Protein AF-0000000082578071 (afdb_homodimer)

pLDDT: mean 91.4, std 7.48, range [54.03, 98.19]

Radius of gyration: 35.79 Å; Cα contacts (8 Å, |Δi|>4): 997; chains: 2; bounding box: 59×110×73 Å

Secondary structure (DSSP, 8-state):
---HHHHTGGGGHHHHHHHHHHHHHHHHHHHHHHTT----GGGHHHHHHHHHH-SEEHHHHHHHHT--HHHHHHHHHHHHHTTSEEEEE-SS-TT-EEEEE-HHHHHHHHHHHHHHHHHHHHHHHHHTTTSSS-HHHHHHHHHHHHHHS-HHHHHHHSPPS-EEEE--GGGHHHHHHHHHHHHHHHS---HHHHHHHH-HHHHTGGGT-EEEEEEETTTEEEEEEEEEEEETTEEEEEEEEE-GGGTTTTHHHHHHHHHHHHHHHHT-SEEEEEE-TT-HHHHHHHHHTTEEE-HHHHHHHGGGSTT--EEEEE--/---HHHHTGGGGHHHHHHHHHHHHHHHHHHHHHHTT----GGGHHHHHHHHHH-SEEHHHHHHHHT--HHHHHHHHHHHHHTTSEEEEE-SS-TT-EEEEE-HHHHHHHHHHHHHHHHHHHHHHHHHTTTSSS-HHHHHHHHHHHHHHS-HHHHHHHSPPS-EEEE--GGGHHHHHHHHHHHHHHHS---HHHHHHHH-HHHHTGGGT-EEEEEEETTTEEEEEEEEEEEETTEEEEEEEEE-GGGTTTTHHHHHHHHHHHHHHHHT-SEEEEEE-TT-HHHHHHHHHTTEEE-HHHHHHHGGGSTT--EEEEE--

Solvent-accessible surface area (backbone atoms only — not comparable to full-atom values): 33392 Å² total; per-residue (Å²): 130,66,38,45,43,71,74,52,36,58,65,32,41,30,61,45,34,34,48,52,13,51,52,44,36,50,21,46,34,50,45,33,51,74,73,67,46,93,66,52,56,88,49,45,61,59,53,50,36,35,69,72,70,37,68,32,38,64,69,51,46,25,53,23,68,62,50,54,64,70,58,50,52,51,50,48,54,53,36,38,72,70,48,31,32,44,75,43,67,37,84,90,44,72,81,44,50,35,37,34,66,25,42,58,24,40,24,47,50,43,35,42,45,67,56,43,46,63,31,44,31,49,34,42,47,58,61,50,61,83,45,72,57,61,65,68,57,48,54,50,51,41,53,51,48,39,72,77,47,43,59,36,58,43,28,68,70,38,77,59,61,56,45,79,40,72,75,47,81,88,44,43,61,57,53,27,52,50,43,50,53,56,41,52,74,78,44,75,79,46,70,70,50,52,49,44,44,75,36,44,56,69,69,22,45,73,60,70,24,46,44,42,31,28,26,30,79,89,70,39,75,36,30,34,36,32,35,35,54,76,48,93,47,32,33,36,48,41,69,70,34,62,40,76,88,42,63,89,67,56,50,60,54,30,45,50,22,51,49,50,52,51,43,56,74,72,57,58,77,38,44,30,36,72,38,38,74,87,43,50,72,58,51,52,53,42,44,70,54,32,34,37,80,30,70,67,50,34,71,76,52,35,80,79,41,90,73,41,75,38,28,32,34,54,53,128,130,65,39,45,42,68,74,52,37,58,64,31,42,31,60,45,34,34,46,52,13,51,52,44,37,52,22,48,36,50,45,33,50,74,72,66,46,94,64,52,57,88,49,46,59,58,54,49,37,32,70,72,70,36,69,33,36,65,69,51,45,24,54,23,67,64,52,54,64,69,57,49,51,52,50,48,53,53,36,39,73,72,48,32,34,44,74,42,67,38,83,89,44,72,81,44,51,34,37,34,66,25,45,58,25,44,25,48,48,43,34,43,45,66,54,43,47,62,30,44,30,48,33,43,49,59,62,50,61,83,45,72,55,60,66,69,56,46,54,51,50,40,53,51,50,40,72,75,44,44,57,37,59,43,29,68,70,39,78,59,61,55,45,80,40,73,73,46,80,90,44,44,62,57,53,28,52,49,42,50,52,56,40,51,73,77,45,74,80,45,70,70,51,52,50,44,44,74,35,42,57,69,66,22,45,74,59,70,24,47,44,43,32,26,27,31,80,88,71,37,76,37,30,35,36,32,36,35,54,76,49,93,46,31,32,35,47,41,70,70,34,62,39,76,87,42,63,88,65,56,50,60,54,29,43,50,25,51,50,51,51,52,43,57,72,72,58,57,75,39,44,30,37,71,38,40,75,88,43,49,72,59,51,52,52,40,44,69,52,28,33,38,81,28,71,65,50,34,72,77,52,35,80,78,41,91,75,42,75,40,27,33,33,54,57,128

Structure (mmCIF, N/CA/C/O backbone):
data_AF-0000000082578071-model_v1
#
loop_
_entity.id
_entity.type
_entity.pdbx_description
1 polymer 'DNA-binding MarR family transcriptional regulator/N-acetylglutamate synthase-like GNAT family acetyltransferase'
#
loop_
_atom_site.group_PDB
_atom_site.id
_atom_site.type_symbol
_atom_site.label_atom_id
_atom_site.label_alt_id
_atom_site.label_comp_id
_atom_site.label_asym_id
_atom_site.label_entity_id
_atom_site.label_seq_id
_atom_site.pdbx_PDB_ins_code
_atom_site.Cartn_x
_atom_site.Cartn_y
_atom_site.Cartn_z
_atom_site.occupancy
_atom_site.B_iso_or_equiv
_atom_site.auth_seq_id
_atom_site.auth_comp_id
_atom_site.auth_asym_id
_atom_site.auth_atom_id
_atom_site.pdbx_PDB_model_num
ATOM 1 N N . MET A 1 1 ? 16.938 -1.656 -16.328 1 66.19 1 MET A N 1
ATOM 2 C CA . MET A 1 1 ? 17.094 -2.426 -15.094 1 66.19 1 MET A CA 1
ATOM 3 C C . MET A 1 1 ? 15.852 -3.254 -14.797 1 66.19 1 MET A C 1
ATOM 5 O O . MET A 1 1 ? 14.75 -2.902 -15.227 1 66.19 1 MET A O 1
ATOM 9 N N . ALA A 1 2 ? 15.984 -4.512 -14.344 1 89.25 2 ALA A N 1
ATOM 10 C CA . ALA A 1 2 ? 14.93 -5.496 -14.094 1 89.25 2 ALA A CA 1
ATOM 11 C C . ALA A 1 2 ? 13.914 -4.973 -13.086 1 89.25 2 ALA A C 1
ATOM 13 O O . ALA A 1 2 ? 14.289 -4.445 -12.039 1 89.25 2 ALA A O 1
ATOM 14 N N . ASP A 1 3 ? 12.648 -4.805 -13.609 1 95.88 3 ASP A N 1
ATOM 15 C CA . ASP A 1 3 ? 11.508 -4.473 -12.758 1 95.88 3 ASP A CA 1
ATOM 16 C C . ASP A 1 3 ? 10.344 -5.434 -13 1 95.88 3 ASP A C 1
ATOM 18 O O . ASP A 1 3 ? 9.578 -5.254 -13.945 1 95.88 3 ASP A O 1
ATOM 22 N N . VAL A 1 4 ? 10.234 -6.328 -12.125 1 96.69 4 VAL A N 1
ATOM 23 C CA . VAL A 1 4 ? 9.312 -7.438 -12.359 1 96.69 4 VAL A CA 1
ATOM 24 C C . VAL A 1 4 ? 7.871 -6.934 -12.281 1 96.69 4 VAL A C 1
ATOM 26 O O . VAL A 1 4 ? 6.988 -7.438 -12.977 1 96.69 4 VAL A O 1
ATOM 29 N N . LEU A 1 5 ? 7.617 -5.965 -11.445 1 96.31 5 LEU A N 1
ATOM 30 C CA . LEU A 1 5 ? 6.266 -5.434 -11.32 1 96.31 5 LEU A CA 1
ATOM 31 C C . LEU A 1 5 ? 5.852 -4.68 -12.578 1 96.31 5 LEU A C 1
ATOM 33 O O . LEU A 1 5 ? 4.691 -4.734 -12.984 1 96.31 5 LEU A O 1
ATOM 37 N N . GLU A 1 6 ? 6.797 -3.918 -13.117 1 94.38 6 GLU A N 1
ATOM 38 C CA . GLU A 1 6 ? 6.539 -3.236 -14.383 1 94.38 6 GLU A CA 1
ATOM 39 C C . GLU A 1 6 ? 6.418 -4.234 -15.531 1 94.38 6 GLU A C 1
ATOM 41 O O . GLU A 1 6 ? 5.516 -4.117 -16.375 1 94.38 6 GLU A O 1
ATOM 46 N N . ASP A 1 7 ? 7.25 -5.203 -15.562 1 94.31 7 ASP A N 1
ATOM 47 C CA . ASP A 1 7 ? 7.316 -6.168 -16.656 1 94.31 7 ASP A CA 1
ATOM 48 C C . ASP A 1 7 ? 6.035 -6.996 -16.734 1 94.31 7 ASP A C 1
ATOM 50 O O . ASP A 1 7 ? 5.578 -7.34 -17.828 1 94.31 7 ASP A O 1
ATOM 54 N N . LEU A 1 8 ? 5.465 -7.324 -15.562 1 93.12 8 LEU A N 1
ATOM 55 C CA . LEU A 1 8 ? 4.328 -8.242 -15.555 1 93.12 8 LEU A CA 1
ATOM 56 C C . LEU A 1 8 ? 3.02 -7.484 -15.359 1 93.12 8 LEU A C 1
ATOM 58 O O . LEU A 1 8 ? 1.946 -8.086 -15.312 1 93.12 8 LEU A O 1
ATOM 62 N N . GLY A 1 9 ? 3.059 -6.18 -15.281 1 92.06 9 GLY A N 1
ATOM 63 C CA . GLY A 1 9 ? 1.963 -5.238 -15.445 1 92.06 9 GLY A CA 1
ATOM 64 C C . GLY A 1 9 ? 0.764 -5.562 -14.57 1 92.06 9 GLY A C 1
ATOM 65 O O . GLY A 1 9 ? 0.871 -5.586 -13.344 1 92.06 9 GLY A O 1
ATOM 66 N N . ASP A 1 10 ? -0.359 -6.023 -15.227 1 93.44 10 ASP A N 1
ATOM 67 C CA . ASP A 1 10 ? -1.657 -6.23 -14.594 1 93.44 10 ASP A CA 1
ATOM 68 C C . ASP A 1 10 ? -1.573 -7.301 -13.508 1 93.44 10 ASP A C 1
ATOM 70 O O . ASP A 1 10 ? -2.26 -7.211 -12.484 1 93.44 10 ASP A O 1
ATOM 74 N N . LEU A 1 11 ? -0.724 -8.219 -13.695 1 93.44 11 LEU A N 1
ATOM 75 C CA . LEU A 1 11 ? -0.602 -9.352 -12.781 1 93.44 11 LEU A CA 1
ATOM 76 C C . LEU A 1 11 ? -0.219 -8.883 -11.383 1 93.44 11 LEU A C 1
ATOM 78 O O . LEU A 1 11 ? -0.649 -9.469 -10.383 1 93.44 11 LEU A O 1
ATOM 82 N N . PHE A 1 12 ? 0.628 -7.879 -11.383 1 96 12 PHE A N 1
ATOM 83 C CA . PHE A 1 12 ? 1.13 -7.43 -10.086 1 96 12 PHE A CA 1
ATOM 84 C C . PHE A 1 12 ? 0.67 -6.004 -9.797 1 96 12 PHE A C 1
ATOM 86 O O . PHE A 1 12 ? 1.399 -5.227 -9.18 1 96 12 PHE A O 1
ATOM 93 N N . LEU A 1 13 ? -0.527 -5.656 -10.242 1 97 13 LEU A N 1
ATOM 94 C CA . LEU A 1 13 ? -1.065 -4.316 -10.039 1 97 13 LEU A CA 1
ATOM 95 C C . LEU A 1 13 ? -1.102 -3.963 -8.555 1 97 13 LEU A C 1
ATOM 97 O O . LEU A 1 13 ? -0.677 -2.873 -8.164 1 97 13 LEU A O 1
ATOM 101 N N . GLY A 1 14 ? -1.646 -4.891 -7.695 1 97.38 14 GLY A N 1
ATOM 102 C CA . GLY A 1 14 ? -1.699 -4.637 -6.262 1 97.38 14 GLY A CA 1
ATOM 103 C C . GLY A 1 14 ? -0.341 -4.328 -5.66 1 97.38 14 GLY A C 1
ATOM 104 O O . GLY A 1 14 ? -0.191 -3.344 -4.93 1 97.38 14 GLY A O 1
ATOM 105 N N . SER A 1 15 ? 0.695 -5.113 -5.973 1 97.06 15 SER A N 1
ATOM 106 C CA . SER A 1 15 ? 2.045 -4.914 -5.457 1 97.06 15 SER A CA 1
ATOM 107 C C . SER A 1 15 ? 2.65 -3.613 -5.969 1 97.06 15 SER A C 1
ATOM 109 O O . SER A 1 15 ? 3.354 -2.916 -5.234 1 97.06 15 SER A O 1
ATOM 111 N N . ARG A 1 16 ? 2.422 -3.32 -7.227 1 97.56 16 ARG A N 1
ATOM 112 C CA . ARG A 1 16 ? 2.963 -2.098 -7.809 1 97.56 16 ARG A CA 1
ATOM 113 C C . ARG A 1 16 ? 2.316 -0.863 -7.188 1 97.56 16 ARG A C 1
ATOM 115 O O . ARG A 1 16 ? 2.994 0.133 -6.926 1 97.56 16 ARG A O 1
ATOM 122 N N . LEU A 1 17 ? 0.998 -0.902 -6.953 1 98.19 17 LEU A N 1
ATOM 123 C CA . LEU A 1 17 ? 0.311 0.186 -6.266 1 98.19 17 LEU A CA 1
ATOM 124 C C . LEU A 1 17 ? 0.842 0.352 -4.848 1 98.19 17 LEU A C 1
ATOM 126 O O . LEU A 1 17 ? 0.978 1.477 -4.359 1 98.19 17 LEU A O 1
ATOM 130 N N . LYS A 1 18 ? 1.071 -0.757 -4.18 1 97.44 18 LYS A N 1
ATOM 131 C CA . LYS A 1 18 ? 1.631 -0.696 -2.834 1 97.44 18 LYS A CA 1
ATOM 132 C C . LYS A 1 18 ? 2.99 -0.003 -2.834 1 97.44 18 LYS A C 1
ATOM 134 O O . LYS A 1 18 ? 3.264 0.84 -1.978 1 97.44 18 LYS A O 1
ATOM 139 N N . ARG A 1 19 ? 3.836 -0.355 -3.76 1 96.88 19 ARG A N 1
ATOM 140 C CA . ARG A 1 19 ? 5.148 0.262 -3.902 1 96.88 19 ARG A CA 1
ATOM 141 C C . ARG A 1 19 ? 5.027 1.766 -4.129 1 96.88 19 ARG A C 1
ATOM 143 O O . ARG A 1 19 ? 5.75 2.553 -3.514 1 96.88 19 ARG A O 1
ATOM 150 N N . LEU A 1 20 ? 4.141 2.186 -5.031 1 97.94 20 LEU A N 1
ATOM 151 C CA . LEU A 1 20 ? 3.918 3.6 -5.312 1 97.94 20 LEU A CA 1
ATOM 152 C C . LEU A 1 20 ? 3.387 4.324 -4.078 1 97.94 20 LEU A C 1
ATOM 154 O O . LEU A 1 20 ? 3.824 5.434 -3.768 1 97.94 20 LEU A O 1
ATOM 158 N N . ALA A 1 21 ? 2.418 3.709 -3.41 1 97.94 21 ALA A N 1
ATOM 159 C CA . ALA A 1 21 ? 1.851 4.277 -2.189 1 97.94 21 ALA A CA 1
ATOM 160 C C . ALA A 1 21 ? 2.932 4.52 -1.141 1 97.94 21 ALA A C 1
ATOM 162 O O . ALA A 1 21 ? 2.965 5.574 -0.504 1 97.94 21 ALA A O 1
ATOM 163 N N . GLU A 1 22 ? 3.805 3.59 -0.96 1 96.19 22 GLU A N 1
ATOM 164 C CA . GLU A 1 22 ? 4.879 3.699 0.024 1 96.19 22 GLU A CA 1
ATOM 165 C C . GLU A 1 22 ? 5.852 4.816 -0.343 1 96.19 22 GLU A C 1
ATOM 167 O O . GLU A 1 22 ? 6.371 5.508 0.536 1 96.19 22 GLU A O 1
ATOM 172 N N . ARG A 1 23 ? 6.109 4.934 -1.583 1 96.69 23 ARG A N 1
ATOM 173 C CA . ARG A 1 23 ? 6.973 6.016 -2.049 1 96.69 23 ARG A CA 1
ATOM 174 C C . ARG A 1 23 ? 6.352 7.375 -1.749 1 96.69 23 ARG A C 1
ATOM 176 O O . ARG A 1 23 ? 7.043 8.289 -1.292 1 96.69 23 ARG A O 1
ATOM 183 N N . LEU A 1 24 ? 5.102 7.516 -2.043 1 97.88 24 LEU A N 1
ATOM 184 C CA . LEU A 1 24 ? 4.387 8.758 -1.76 1 97.88 24 LEU A CA 1
ATOM 185 C C . LEU A 1 24 ? 4.359 9.039 -0.261 1 97.88 24 LEU A C 1
ATOM 187 O O . LEU A 1 24 ? 4.57 10.172 0.167 1 97.88 24 LEU A O 1
ATOM 191 N N . GLN A 1 25 ? 4.129 8.031 0.517 1 96.75 25 GLN A N 1
ATOM 192 C CA . GLN A 1 25 ? 4.082 8.188 1.966 1 96.75 25 GLN A CA 1
ATOM 193 C C . GLN A 1 25 ? 5.453 8.57 2.521 1 96.75 25 GLN A C 1
ATOM 195 O O . GLN A 1 25 ? 5.551 9.344 3.471 1 96.75 25 GLN A O 1
ATOM 200 N N . ALA A 1 26 ? 6.477 8 1.953 1 96.31 26 ALA A N 1
ATOM 201 C CA . ALA A 1 26 ? 7.82 8.383 2.367 1 96.31 26 ALA A CA 1
ATOM 202 C C . ALA A 1 26 ? 8.078 9.859 2.088 1 96.31 26 ALA A C 1
ATOM 204 O O . ALA A 1 26 ? 8.664 10.562 2.92 1 96.31 26 ALA A O 1
ATOM 205 N N . GLY A 1 27 ? 7.684 10.32 0.915 1 96.81 27 GLY A N 1
ATOM 206 C CA . GLY A 1 27 ? 7.781 11.734 0.603 1 96.81 27 GLY A CA 1
ATOM 207 C C . GLY A 1 27 ? 6.996 12.617 1.56 1 96.81 27 GLY A C 1
ATOM 208 O O . GLY A 1 27 ? 7.496 13.641 2.02 1 96.81 27 GLY A O 1
ATOM 209 N N . ALA A 1 28 ? 5.797 12.172 1.851 1 96.62 28 ALA A N 1
ATOM 210 C CA . ALA A 1 28 ? 4.977 12.898 2.818 1 96.62 28 ALA A CA 1
ATOM 211 C C . ALA A 1 28 ? 5.641 12.922 4.191 1 96.62 28 ALA A C 1
ATOM 213 O O . ALA A 1 28 ? 5.551 13.922 4.91 1 96.62 28 ALA A O 1
ATOM 214 N N . GLY A 1 29 ? 6.219 11.82 4.555 1 96.25 29 GLY A N 1
ATOM 215 C CA . GLY A 1 29 ? 6.945 11.773 5.812 1 96.25 29 GLY A CA 1
ATOM 216 C C . GLY A 1 29 ? 8.055 12.812 5.898 1 96.25 29 GLY A C 1
ATOM 217 O O . GLY A 1 29 ? 8.227 13.461 6.93 1 96.25 29 GLY A O 1
ATOM 218 N N . ARG A 1 30 ? 8.758 12.984 4.852 1 95.69 30 ARG A N 1
ATOM 219 C CA . ARG A 1 30 ? 9.82 13.984 4.816 1 95.69 30 ARG A CA 1
ATOM 220 C C . ARG A 1 30 ? 9.242 15.391 4.914 1 95.69 30 ARG A C 1
ATOM 222 O O . ARG A 1 30 ? 9.828 16.266 5.566 1 95.69 30 ARG A O 1
ATOM 229 N N . VAL A 1 31 ? 8.156 15.609 4.285 1 93.62 31 VAL A N 1
ATOM 230 C CA . VAL A 1 31 ? 7.488 16.906 4.363 1 93.62 31 VAL A CA 1
ATOM 231 C C . VAL A 1 31 ? 7.121 17.219 5.812 1 93.62 31 VAL A C 1
ATOM 233 O O . VAL A 1 31 ? 7.367 18.328 6.301 1 93.62 31 VAL A O 1
ATOM 236 N N . LEU A 1 32 ? 6.527 16.234 6.488 1 92.31 32 LEU A N 1
ATOM 237 C CA . LEU A 1 32 ? 6.121 16.406 7.879 1 92.31 32 LEU A CA 1
ATOM 238 C C . LEU A 1 32 ? 7.328 16.688 8.773 1 92.31 32 LEU A C 1
ATOM 240 O O . LEU A 1 32 ? 7.273 17.547 9.648 1 92.31 32 LEU A O 1
ATOM 244 N N . ARG A 1 33 ? 8.352 16 8.523 1 90.44 33 ARG A N 1
ATOM 245 C CA . ARG A 1 33 ? 9.578 16.188 9.289 1 90.44 33 ARG A CA 1
ATOM 246 C C . ARG A 1 33 ? 10.156 17.594 9.055 1 90.44 33 ARG A C 1
ATOM 248 O O . ARG A 1 33 ? 10.625 18.234 9.992 1 90.44 33 ARG A O 1
ATOM 255 N N . ASP A 1 34 ? 10.156 17.984 7.887 1 86.25 34 ASP A N 1
ATOM 256 C CA . ASP A 1 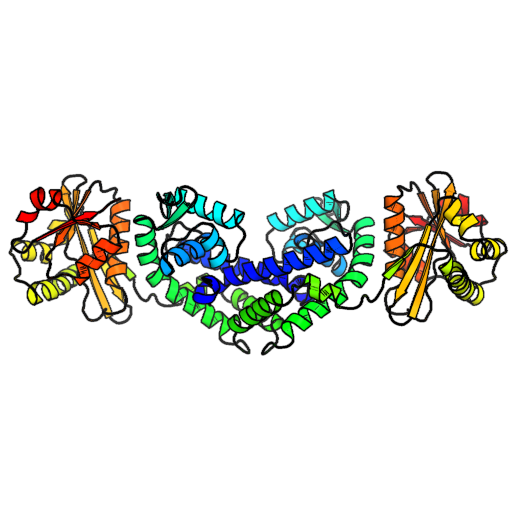34 ? 10.703 19.297 7.52 1 86.25 34 ASP A CA 1
ATOM 257 C C . ASP A 1 34 ? 9.992 20.422 8.266 1 86.25 34 ASP A C 1
ATOM 259 O O . ASP A 1 34 ? 10.602 21.438 8.586 1 86.25 34 ASP A O 1
ATOM 263 N N . VAL A 1 35 ? 8.734 20.188 8.539 1 80.31 35 VAL A N 1
ATOM 264 C CA . VAL A 1 35 ? 7.992 21.266 9.195 1 80.31 35 VAL A CA 1
ATOM 265 C C . VAL A 1 35 ? 7.918 21 10.695 1 80.31 35 VAL A C 1
ATOM 267 O O . VAL A 1 35 ? 7.199 21.703 11.414 1 80.31 35 VAL A O 1
ATOM 270 N N . GLY A 1 36 ? 8.5 19.906 11.133 1 82.44 36 GLY A N 1
ATOM 271 C CA . GLY A 1 36 ? 8.664 19.656 12.555 1 82.44 36 GLY A CA 1
ATOM 272 C C . GLY A 1 36 ? 7.441 19.031 13.195 1 82.44 36 GLY A C 1
ATOM 273 O O . GLY A 1 36 ? 7.207 19.203 14.391 1 82.44 36 GLY A O 1
ATOM 274 N N . LEU A 1 37 ? 6.602 18.453 12.469 1 86.31 37 LEU A N 1
ATOM 275 C CA . LEU A 1 37 ? 5.441 17.766 13.039 1 86.31 37 LEU A CA 1
ATOM 276 C C . LEU A 1 37 ? 5.797 16.359 13.461 1 86.31 37 LEU A C 1
ATOM 278 O O . LEU A 1 37 ? 6.477 15.633 12.734 1 86.31 37 LEU A O 1
ATOM 282 N N . PRO A 1 38 ? 5.301 16 14.625 1 86.38 38 PRO A N 1
ATOM 283 C CA . PRO A 1 38 ? 5.746 14.75 15.242 1 86.38 38 PRO A CA 1
ATOM 284 C C . PRO A 1 38 ? 4.938 13.547 14.773 1 86.38 38 PRO A C 1
ATOM 286 O O . PRO A 1 38 ? 4.945 12.5 15.43 1 86.38 38 PRO A O 1
ATOM 289 N N . ILE A 1 39 ? 4.207 13.633 13.781 1 91.44 39 ILE A N 1
ATOM 290 C CA . ILE A 1 39 ? 3.32 12.539 13.391 1 91.44 39 ILE A CA 1
ATOM 291 C C . ILE A 1 39 ? 3.836 11.891 12.102 1 91.44 39 ILE A C 1
ATOM 293 O O . ILE A 1 39 ? 4.609 12.5 11.359 1 91.44 39 ILE A O 1
ATOM 297 N N . GLN A 1 40 ? 3.365 10.688 11.891 1 93.62 40 GLN A N 1
ATOM 298 C CA . GLN A 1 40 ? 3.664 9.953 10.672 1 93.62 40 GLN A CA 1
ATOM 299 C C . GLN A 1 40 ? 2.521 10.07 9.664 1 93.62 40 GLN A C 1
ATOM 301 O O . GLN A 1 40 ? 1.369 10.281 10.047 1 93.62 40 GLN A O 1
ATOM 306 N N . PRO A 1 41 ? 2.9 9.875 8.398 1 94.12 41 PRO A N 1
ATOM 307 C CA . PRO A 1 41 ? 1.876 10 7.355 1 94.12 41 PRO A CA 1
ATOM 308 C C . PRO A 1 41 ? 0.699 9.047 7.574 1 94.12 41 PRO A C 1
ATOM 310 O O . PRO A 1 41 ? -0.451 9.422 7.32 1 94.12 41 PRO A O 1
ATOM 313 N N . ALA A 1 42 ? 0.942 7.867 8.102 1 93.38 42 ALA A N 1
ATOM 314 C CA . ALA A 1 42 ? -0.102 6.867 8.297 1 93.38 42 ALA A CA 1
ATOM 315 C C . ALA A 1 42 ? -1.09 7.312 9.375 1 93.38 42 ALA A C 1
ATOM 317 O O . ALA A 1 42 ? -2.203 6.785 9.461 1 93.38 42 ALA A O 1
ATOM 318 N N . GLN A 1 43 ? -0.719 8.219 10.227 1 95.69 43 GLN A N 1
ATOM 319 C CA . GLN A 1 43 ? -1.543 8.68 11.344 1 95.69 43 GLN A CA 1
ATOM 320 C C . GLN A 1 43 ? -2.393 9.883 10.945 1 95.69 43 GLN A C 1
ATOM 322 O O . GLN A 1 43 ? -3.387 10.195 11.602 1 95.69 43 GLN A O 1
ATOM 327 N N . PHE A 1 44 ? -2.02 10.562 9.93 1 95.06 44 PHE A N 1
ATOM 328 C CA . PHE A 1 44 ? -2.602 11.844 9.57 1 95.06 44 PHE A CA 1
ATOM 329 C C . PHE A 1 44 ? -4.047 11.68 9.117 1 95.06 44 PHE A C 1
ATOM 331 O O . PHE A 1 44 ? -4.902 12.508 9.43 1 95.06 44 PHE A O 1
ATOM 338 N N . PRO A 1 45 ? -4.391 10.57 8.359 1 96.69 45 PRO A N 1
ATOM 339 C CA . PRO A 1 45 ? -5.785 10.422 7.938 1 96.69 45 PRO A CA 1
ATOM 340 C C . PRO A 1 45 ? -6.754 10.344 9.117 1 96.69 45 PRO A C 1
ATOM 342 O O . PRO A 1 45 ? -7.871 10.859 9.047 1 96.69 45 PRO A O 1
ATOM 345 N N . MET A 1 46 ? -6.391 9.734 10.172 1 96.94 46 MET A N 1
ATOM 346 C CA . MET A 1 46 ? -7.258 9.641 11.344 1 96.94 46 MET A CA 1
ATOM 347 C C . MET A 1 46 ? -7.484 11.016 11.961 1 96.94 46 MET A C 1
ATOM 349 O O . MET A 1 46 ? -8.617 11.375 12.297 1 96.94 46 MET A O 1
ATOM 353 N N . LEU A 1 47 ? -6.406 11.766 12.078 1 96.62 47 LEU A N 1
ATOM 354 C CA . LEU A 1 47 ? -6.523 13.125 12.594 1 96.62 47 LEU A CA 1
ATOM 355 C C . LEU A 1 47 ? -7.43 13.969 11.711 1 96.62 47 LEU A C 1
ATOM 357 O O . LEU A 1 47 ? -8.297 14.695 12.203 1 96.62 47 LEU A O 1
ATOM 361 N N . ALA A 1 48 ? -7.254 13.844 10.484 1 96.31 48 ALA A N 1
ATOM 362 C CA . ALA A 1 48 ? -8.055 14.586 9.516 1 96.31 48 ALA A CA 1
ATOM 363 C C . ALA A 1 48 ? -9.523 14.18 9.594 1 96.31 48 ALA A C 1
ATOM 365 O O . ALA A 1 48 ? -10.414 15.023 9.461 1 96.31 48 ALA A O 1
ATOM 366 N N . ALA A 1 49 ? -9.781 12.891 9.766 1 97.25 49 ALA A N 1
ATOM 367 C CA . ALA A 1 49 ? -11.156 12.406 9.867 1 97.25 49 ALA A CA 1
ATOM 368 C C . ALA A 1 49 ? -11.859 13 11.086 1 97.25 49 ALA A C 1
ATOM 370 O O . ALA A 1 49 ? -12.984 13.484 10.984 1 97.25 49 ALA A O 1
ATOM 371 N N . ILE A 1 50 ? -11.203 12.961 12.211 1 96.38 50 ILE A N 1
ATOM 372 C CA . ILE A 1 50 ? -11.797 13.5 13.43 1 96.38 50 ILE A CA 1
ATOM 373 C C . ILE A 1 50 ? -12.023 15 13.281 1 96.38 50 ILE A C 1
ATOM 375 O O . ILE A 1 50 ? -13.062 15.523 13.688 1 96.38 50 ILE A O 1
ATOM 379 N N . ASP A 1 51 ? -11.023 15.586 12.703 1 93.25 51 ASP A N 1
ATOM 380 C CA . ASP A 1 51 ? -11.109 17.031 12.492 1 93.25 51 ASP A CA 1
ATOM 381 C C . ASP A 1 51 ? -12.289 17.375 11.586 1 93.25 51 ASP A C 1
ATOM 383 O O . ASP A 1 51 ? -12.992 18.359 11.828 1 93.25 51 ASP A O 1
ATOM 387 N N . ARG A 1 52 ? -12.539 16.609 10.617 1 93.31 52 ARG A N 1
ATOM 388 C CA . ARG A 1 52 ? -13.539 16.891 9.594 1 93.31 52 ARG A CA 1
ATOM 389 C C . ARG A 1 52 ? -14.93 16.469 10.047 1 93.31 52 ARG A C 1
ATOM 391 O O . ARG A 1 52 ? -15.906 17.172 9.82 1 93.31 52 ARG A O 1
ATOM 398 N N . TYR A 1 53 ? -15.016 15.32 10.695 1 94.56 53 TYR A N 1
ATOM 399 C CA . TYR A 1 53 ? -16.328 14.734 10.961 1 94.56 53 TYR A CA 1
ATOM 400 C C . TYR A 1 53 ? -16.703 14.914 12.422 1 94.56 53 TYR A C 1
ATOM 402 O O . TYR A 1 53 ? -17.844 14.633 12.812 1 94.56 53 TYR A O 1
ATOM 410 N N . GLY A 1 54 ? -15.852 15.391 13.18 1 92.88 54 GLY A N 1
ATOM 411 C CA . GLY A 1 54 ? -16.078 15.422 14.617 1 92.88 54 GLY A CA 1
ATOM 412 C C . GLY A 1 54 ? -15.719 14.125 15.312 1 92.88 54 GLY A C 1
ATOM 413 O O . GLY A 1 54 ? -15.047 13.273 14.734 1 92.88 54 GLY A O 1
ATOM 414 N N . PRO A 1 55 ? -16.062 14.039 16.562 1 94.25 55 PRO A N 1
ATOM 415 C CA . PRO A 1 55 ? -15.766 12.812 17.312 1 94.25 55 PRO A CA 1
ATOM 416 C C . PRO A 1 55 ? -16.312 11.562 16.625 1 94.25 55 PRO A C 1
ATOM 418 O O . PRO A 1 55 ? -17.406 11.586 16.062 1 94.25 55 PRO A O 1
ATOM 421 N N . LEU A 1 56 ? -15.555 10.5 16.703 1 95.62 56 LEU A N 1
ATOM 422 C CA . LEU A 1 56 ? -15.898 9.242 16.062 1 95.62 56 LEU A CA 1
ATOM 423 C C . LEU A 1 56 ? -15.82 8.078 17.047 1 95.62 56 LEU A C 1
ATOM 425 O O . LEU A 1 56 ? -14.984 8.086 17.953 1 95.62 56 LEU A O 1
ATOM 429 N N . THR A 1 57 ? -16.672 7.102 16.828 1 94 57 THR A N 1
ATOM 430 C CA . THR A 1 57 ? -16.438 5.809 17.469 1 94 57 THR A CA 1
ATOM 431 C C . THR A 1 57 ? -15.383 5.016 16.703 1 94 57 THR A C 1
ATOM 433 O O . THR A 1 57 ? -15.008 5.375 15.586 1 94 57 THR A O 1
ATOM 436 N N . VAL A 1 58 ? -14.922 3.951 17.391 1 93.75 58 VAL A N 1
ATOM 437 C CA . VAL A 1 58 ? -13.945 3.092 16.734 1 93.75 58 VAL A CA 1
ATOM 438 C C . VAL A 1 58 ? -14.531 2.531 15.438 1 93.75 58 VAL A C 1
ATOM 440 O O . VAL A 1 58 ? -13.859 2.508 14.406 1 93.75 58 VAL A O 1
ATOM 443 N N . GLY A 1 59 ? -15.75 2.074 15.453 1 94.38 59 GLY A N 1
ATOM 444 C CA . GLY A 1 59 ? -16.422 1.573 14.266 1 94.38 59 GLY A CA 1
ATOM 445 C C . GLY A 1 59 ? -16.531 2.609 13.164 1 94.38 59 GLY A C 1
ATOM 446 O O . GLY A 1 59 ? -16.312 2.305 11.992 1 94.38 59 GLY A O 1
ATOM 447 N N . GLN A 1 60 ? -16.859 3.811 13.539 1 95.62 60 GLN A N 1
ATOM 448 C CA . GLN A 1 60 ? -16.953 4.898 12.57 1 95.62 60 GLN A CA 1
ATOM 449 C C . GLN A 1 60 ? -15.594 5.227 11.969 1 95.62 60 GLN A C 1
ATOM 451 O O . GLN A 1 60 ? -15.5 5.59 10.797 1 95.62 60 GLN A O 1
ATOM 456 N N . ALA A 1 61 ? -14.57 5.148 12.805 1 96.88 61 ALA A N 1
ATOM 457 C CA . ALA A 1 61 ? -13.211 5.375 12.312 1 96.88 61 ALA A CA 1
ATOM 458 C C . ALA A 1 61 ? -12.82 4.316 11.281 1 96.88 61 ALA A C 1
ATOM 460 O O . ALA A 1 61 ? -12.203 4.633 10.266 1 96.88 61 ALA A O 1
ATOM 461 N N . VAL A 1 62 ? -13.195 3.088 11.547 1 96.56 62 VAL A N 1
ATOM 462 C CA . VAL A 1 62 ? -12.953 1.999 10.602 1 96.56 62 VAL A CA 1
ATOM 463 C C . VAL A 1 62 ? -13.617 2.312 9.266 1 96.56 62 VAL A C 1
ATOM 465 O O . VAL A 1 62 ? -12.992 2.164 8.211 1 96.56 62 VAL A O 1
ATOM 468 N N . GLU A 1 63 ? -14.789 2.781 9.273 1 96 63 GLU A N 1
ATOM 469 C CA . GLU A 1 63 ? -15.539 3.115 8.07 1 96 63 GLU A CA 1
ATOM 470 C C . GLU A 1 63 ? -14.945 4.336 7.371 1 96 63 GLU A C 1
ATOM 472 O O . GLU A 1 63 ? -14.742 4.324 6.152 1 96 63 GLU A O 1
ATOM 477 N N . ALA A 1 64 ? -14.594 5.352 8.117 1 96.81 64 ALA A N 1
ATOM 478 C CA . ALA A 1 64 ? -14.109 6.613 7.57 1 96.81 64 ALA A CA 1
ATOM 479 C C . ALA A 1 64 ? -12.75 6.434 6.902 1 96.81 64 ALA A C 1
ATOM 481 O O . ALA A 1 64 ? -12.445 7.094 5.906 1 96.81 64 ALA A O 1
ATOM 482 N N . LEU A 1 65 ? -11.961 5.566 7.434 1 97 65 LEU A N 1
ATOM 483 C CA . LEU A 1 65 ? -10.609 5.375 6.934 1 97 65 LEU A CA 1
ATOM 484 C C . LEU A 1 65 ? -10.555 4.238 5.918 1 97 65 LEU A C 1
ATOM 486 O O . LEU A 1 65 ? -9.633 4.164 5.105 1 97 65 LEU A O 1
ATOM 490 N N . GLY A 1 66 ? -11.508 3.295 6.02 1 96.12 66 GLY A N 1
ATOM 491 C CA . GLY A 1 66 ? -11.523 2.131 5.145 1 96.12 66 GLY A CA 1
ATOM 492 C C . GLY A 1 66 ? -10.422 1.138 5.449 1 96.12 66 GLY A C 1
ATOM 493 O O . GLY A 1 66 ? -9.828 0.561 4.535 1 96.12 66 GLY A O 1
ATOM 494 N N . VAL A 1 67 ? -10.047 0.995 6.684 1 95.5 67 VAL A N 1
ATOM 495 C CA . VAL A 1 67 ? -9.016 0.051 7.098 1 95.5 67 VAL A CA 1
ATOM 496 C C . VAL A 1 67 ? -9.57 -0.876 8.18 1 95.5 67 VAL A C 1
ATOM 498 O O . VAL A 1 67 ? -10.688 -0.685 8.656 1 95.5 67 VAL A O 1
ATOM 501 N N . SER A 1 68 ? -8.859 -1.879 8.594 1 94.88 68 SER A N 1
ATOM 502 C CA . SER A 1 68 ? -9.312 -2.881 9.555 1 94.88 68 SER A CA 1
ATOM 503 C C . SER A 1 68 ? -9.32 -2.32 10.977 1 94.88 68 SER A C 1
ATOM 505 O O . SER A 1 68 ? -8.656 -1.321 11.258 1 94.88 68 SER A O 1
ATOM 507 N N . GLN A 1 69 ? -10.031 -2.943 11.82 1 95.56 69 GLN A N 1
ATOM 508 C CA . GLN A 1 69 ? -10.156 -2.527 13.211 1 95.56 69 GLN A CA 1
ATOM 509 C C . GLN A 1 69 ? -8.812 -2.582 13.93 1 95.56 69 GLN A C 1
ATOM 511 O O . GLN A 1 69 ? -8.461 -1.668 14.672 1 95.56 69 GLN A O 1
ATOM 516 N N . PRO A 1 70 ? -7.984 -3.611 13.695 1 95.44 70 PRO A N 1
ATOM 517 C CA . PRO A 1 70 ? -6.684 -3.621 14.375 1 95.44 70 PRO A CA 1
ATOM 518 C C . PRO A 1 70 ? -5.801 -2.439 13.969 1 95.44 70 PRO A C 1
ATOM 520 O O . PRO A 1 70 ? -5.082 -1.891 14.805 1 95.44 70 PRO A O 1
ATOM 523 N N . VAL A 1 71 ? -5.887 -2.037 12.727 1 95.06 71 VAL A N 1
ATOM 524 C CA . VAL A 1 71 ? -5.113 -0.901 12.242 1 95.06 71 VAL A CA 1
ATOM 525 C C . VAL A 1 71 ? -5.582 0.378 12.93 1 95.06 71 VAL A C 1
ATOM 527 O O . VAL A 1 71 ? -4.762 1.186 13.375 1 95.06 71 VAL A O 1
ATOM 530 N N . VAL A 1 72 ? -6.883 0.584 13.062 1 96.5 72 VAL A N 1
ATOM 531 C CA . VAL A 1 72 ? -7.449 1.755 13.727 1 96.5 72 VAL A CA 1
ATOM 532 C C . VAL A 1 72 ? -7.008 1.78 15.188 1 96.5 72 VAL A C 1
ATOM 534 O O . VAL A 1 72 ? -6.59 2.82 15.703 1 96.5 72 VAL A O 1
ATOM 537 N N . THR A 1 73 ? -7.09 0.639 15.805 1 95.56 73 THR A N 1
ATOM 538 C CA . THR A 1 73 ? -6.754 0.542 17.219 1 95.56 73 THR A CA 1
ATOM 539 C C . THR A 1 73 ? -5.281 0.874 17.453 1 95.56 73 THR A C 1
ATOM 541 O O . THR A 1 73 ? -4.945 1.602 18.375 1 95.56 73 THR A O 1
ATOM 544 N N . ARG A 1 74 ? -4.488 0.395 16.594 1 96.38 74 ARG A N 1
ATOM 545 C CA . ARG A 1 74 ? -3.055 0.649 16.719 1 96.38 74 ARG A CA 1
ATOM 546 C C . ARG A 1 74 ? -2.738 2.123 16.484 1 96.38 74 ARG A C 1
ATOM 548 O O . ARG A 1 74 ? -1.946 2.717 17.219 1 96.38 74 ARG A O 1
ATOM 555 N N . THR A 1 75 ? -3.271 2.682 15.453 1 96.69 75 THR A N 1
ATOM 556 C CA . THR A 1 75 ? -3.064 4.094 15.148 1 96.69 75 THR A CA 1
ATOM 557 C C . THR A 1 75 ? -3.561 4.973 16.281 1 96.69 75 THR A C 1
ATOM 559 O O . THR A 1 75 ? -2.896 5.941 16.672 1 96.69 75 THR A O 1
ATOM 562 N N . LEU A 1 76 ? -4.715 4.602 16.812 1 96.31 76 LEU A N 1
ATOM 563 C CA . LEU A 1 76 ? -5.305 5.348 17.906 1 96.31 76 LEU A CA 1
ATOM 564 C C . LEU A 1 76 ? -4.391 5.32 19.125 1 96.31 76 LEU A C 1
ATOM 566 O O . LEU A 1 76 ? -4.176 6.352 19.781 1 96.31 76 LEU A O 1
ATOM 570 N N . ALA A 1 77 ? -3.928 4.176 19.469 1 96.38 77 ALA A N 1
ATOM 571 C CA . ALA A 1 77 ? -3.027 4.035 20.609 1 96.38 77 ALA A CA 1
ATOM 572 C C . ALA A 1 77 ? -1.82 4.957 20.469 1 96.38 77 ALA A C 1
ATOM 574 O O . ALA A 1 77 ? -1.418 5.613 21.438 1 96.38 77 ALA A O 1
ATOM 575 N N . GLY A 1 78 ? -1.262 5.016 19.312 1 96.25 78 GLY A N 1
ATOM 576 C CA . GLY A 1 78 ? -0.13 5.895 19.062 1 96.25 78 GLY A CA 1
ATOM 577 C C . GLY A 1 78 ? -0.466 7.363 19.234 1 96.25 78 GLY A C 1
ATOM 578 O O . GLY A 1 78 ? 0.298 8.117 19.828 1 96.25 78 GLY A O 1
ATOM 579 N N . LEU A 1 79 ? -1.57 7.789 18.734 1 96.81 79 LEU A N 1
ATOM 580 C CA . LEU A 1 79 ? -1.985 9.188 18.797 1 96.81 79 LEU A CA 1
ATOM 581 C C . LEU A 1 79 ? -2.322 9.594 20.234 1 96.81 79 LEU A C 1
ATOM 583 O O . LEU A 1 79 ? -2.088 10.734 20.625 1 96.81 79 LEU A O 1
ATOM 587 N N . VAL A 1 80 ? -2.904 8.648 20.953 1 96 80 VAL A N 1
ATOM 588 C CA . VAL A 1 80 ? -3.193 8.891 22.375 1 96 80 VAL A CA 1
ATOM 589 C C . VAL A 1 80 ? -1.887 9.055 23.141 1 96 80 VAL A C 1
ATOM 591 O O . VAL A 1 80 ? -1.766 9.953 23.984 1 96 80 VAL A O 1
ATOM 594 N N . GLU A 1 81 ? -0.963 8.25 22.844 1 95.81 81 GLU A N 1
ATOM 595 C CA . GLU A 1 81 ? 0.34 8.328 23.5 1 95.81 81 GLU A CA 1
ATOM 596 C C . GLU A 1 81 ? 1.016 9.664 23.219 1 95.81 81 GLU A C 1
ATOM 598 O O . GLU A 1 81 ? 1.686 10.219 24.094 1 95.81 81 GLU A O 1
ATOM 603 N N . MET A 1 82 ? 0.795 10.258 22.125 1 93.44 82 MET A N 1
ATOM 604 C CA . MET A 1 82 ? 1.387 11.531 21.734 1 93.44 82 MET A CA 1
ATOM 605 C C . MET A 1 82 ? 0.584 12.703 22.297 1 93.44 82 MET A C 1
ATOM 607 O O . MET A 1 82 ? 0.974 13.859 22.141 1 93.44 82 MET A O 1
ATOM 611 N N . GLY A 1 83 ? -0.6 12.398 22.844 1 91.75 83 GLY A N 1
ATOM 612 C CA . GLY A 1 83 ? -1.441 13.422 23.453 1 91.75 83 GLY A CA 1
ATOM 613 C C . GLY A 1 83 ? -2.273 14.188 22.438 1 91.75 83 GLY A C 1
ATOM 614 O O . GLY A 1 83 ? -2.783 15.266 22.734 1 91.75 83 GLY A O 1
ATOM 615 N N . LEU A 1 84 ? -2.422 13.672 21.219 1 93.94 84 LEU A N 1
ATOM 616 C CA . LEU A 1 84 ? -3.1 14.406 20.156 1 93.94 84 LEU A CA 1
ATOM 617 C C . LEU A 1 84 ? -4.574 14.023 20.094 1 93.94 84 LEU A C 1
ATOM 619 O O . LEU A 1 84 ? -5.387 14.758 19.531 1 93.94 84 LEU A O 1
ATOM 623 N N . VAL A 1 85 ? -4.875 12.828 20.641 1 95.88 85 VAL A N 1
ATOM 624 C CA . VAL A 1 85 ? -6.246 12.32 20.641 1 95.88 85 VAL A CA 1
ATOM 625 C C . VAL A 1 85 ? -6.609 11.828 22.047 1 95.88 85 VAL A C 1
ATOM 627 O O . VAL A 1 85 ? -5.738 11.43 22.812 1 95.88 85 VAL A O 1
ATOM 630 N N . GLU A 1 86 ? -7.855 11.953 22.391 1 94.62 86 GLU A N 1
ATOM 631 C CA . GLU A 1 86 ? -8.375 11.43 23.641 1 94.62 86 GLU A CA 1
ATOM 632 C C . GLU A 1 86 ? -9.617 10.578 23.406 1 94.62 86 GLU A C 1
ATOM 634 O O . GLU A 1 86 ? -10.32 10.75 22.422 1 94.62 86 GLU A O 1
ATOM 639 N N . THR A 1 87 ? -9.789 9.648 24.281 1 91.88 87 THR A N 1
ATOM 640 C CA . THR A 1 87 ? -10.961 8.773 24.234 1 91.88 87 THR A CA 1
ATOM 641 C C . THR A 1 87 ? -11.852 8.992 25.453 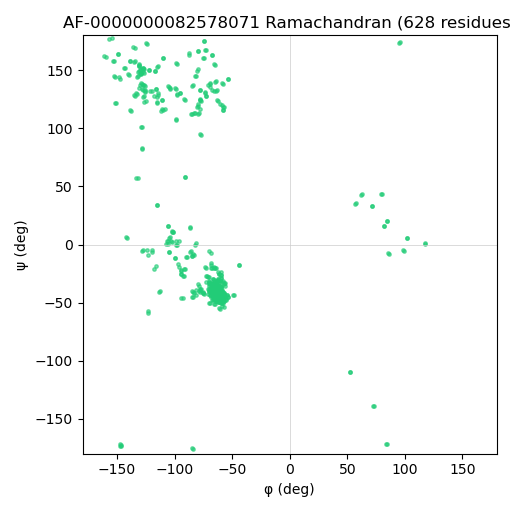1 91.88 87 THR A C 1
ATOM 643 O O . THR A 1 87 ? -11.359 9.211 26.562 1 91.88 87 THR A O 1
ATOM 646 N N . THR A 1 88 ? -13.07 9.172 25.172 1 84 88 THR A N 1
ATOM 647 C CA . THR A 1 88 ? -14.016 9.312 26.281 1 84 88 THR A CA 1
ATOM 648 C C . THR A 1 88 ? -15.102 8.25 26.203 1 84 88 THR A C 1
ATOM 650 O O . THR A 1 88 ? -15.477 7.809 25.109 1 84 88 THR A O 1
ATOM 653 N N . ARG A 1 89 ? -15.336 7.617 27.359 1 76.31 89 ARG A N 1
ATOM 654 C CA . ARG A 1 89 ? -16.422 6.645 27.422 1 76.31 89 ARG A CA 1
ATOM 655 C C . ARG A 1 89 ? -17.781 7.34 27.547 1 76.31 89 ARG A C 1
ATOM 657 O O . ARG A 1 89 ? -17.906 8.305 28.312 1 76.31 89 ARG A O 1
ATOM 664 N N . ASP A 1 90 ? -18.578 7.203 26.5 1 62.91 90 ASP A N 1
ATOM 665 C CA . ASP A 1 90 ? -19.906 7.785 26.547 1 62.91 90 ASP A CA 1
ATOM 666 C C . ASP A 1 90 ? -20.719 7.184 27.688 1 62.91 90 ASP A C 1
ATOM 668 O O . ASP A 1 90 ? -20.719 5.969 27.906 1 62.91 90 ASP A O 1
ATOM 672 N N . GLU A 1 91 ? -21.172 8.07 28.625 1 60.03 91 GLU A N 1
ATOM 673 C CA . GLU A 1 91 ? -22 7.656 29.75 1 60.03 91 GLU A CA 1
ATOM 674 C C . GLU A 1 91 ? -23.172 6.793 29.281 1 60.03 91 GLU A C 1
ATOM 676 O O . GLU A 1 91 ? -23.656 5.941 30.031 1 60.03 91 GLU A O 1
ATOM 681 N N . ALA A 1 92 ? -23.797 7.18 28.234 1 54.38 92 ALA A N 1
ATOM 682 C CA . ALA A 1 92 ? -25.047 6.527 27.844 1 54.38 92 ALA A CA 1
ATOM 683 C C . ALA A 1 92 ? -24.797 5.109 27.344 1 54.38 92 ALA A C 1
ATOM 685 O O . ALA A 1 92 ? -25.641 4.227 27.516 1 54.38 92 ALA A O 1
ATOM 686 N N . ASP A 1 93 ? -23.766 4.918 26.641 1 57.03 93 ASP A N 1
ATOM 687 C CA . ASP A 1 93 ? -23.391 3.576 26.203 1 57.03 93 ASP A CA 1
ATOM 688 C C . ASP A 1 93 ? -21.938 3.273 26.547 1 57.03 93 ASP A C 1
ATOM 690 O O . ASP A 1 93 ? -21.016 3.66 25.828 1 57.03 93 ASP A O 1
ATOM 694 N N . LEU A 1 94 ? -21.812 2.875 27.766 1 54.28 94 LEU A N 1
ATOM 695 C CA . LEU A 1 94 ? -20.516 2.588 28.375 1 54.28 94 LEU A CA 1
ATOM 696 C C . LEU A 1 94 ? -19.625 1.792 27.422 1 54.28 94 LEU A C 1
ATOM 698 O O . LEU A 1 94 ? -18.422 1.702 27.641 1 54.28 94 LEU A O 1
ATOM 702 N N . ARG A 1 95 ? -20.328 1.265 26.5 1 55.47 95 ARG A N 1
ATOM 703 C CA . ARG A 1 95 ? -19.562 0.344 25.656 1 55.47 95 ARG A CA 1
ATOM 704 C C . ARG A 1 95 ? -18.938 1.075 24.469 1 55.47 95 ARG A C 1
ATOM 706 O O . ARG A 1 95 ? -18.047 0.536 23.812 1 55.47 95 ARG A O 1
ATOM 713 N N . GLN A 1 96 ? -19.344 2.299 24.281 1 74.88 96 GLN A N 1
ATOM 714 C CA . GLN A 1 96 ? -18.781 2.861 23.062 1 74.88 96 GLN A CA 1
ATOM 715 C C . GLN A 1 96 ? -17.781 3.963 23.375 1 74.88 96 GLN A C 1
ATOM 717 O O . GLN A 1 96 ? -18.078 4.895 24.109 1 74.88 96 GLN A O 1
ATOM 722 N N . LYS A 1 97 ? -16.594 3.697 23 1 85.56 97 LYS A N 1
ATOM 723 C CA . LYS A 1 97 ? -15.492 4.648 23.141 1 85.56 97 LYS A CA 1
ATOM 724 C C . LYS A 1 97 ? -15.523 5.68 22.016 1 85.56 97 LYS A C 1
ATOM 726 O O . LYS A 1 97 ? -15.641 5.328 20.844 1 85.56 97 LYS A O 1
ATOM 731 N N . THR A 1 98 ? -15.695 6.945 22.469 1 92.5 98 THR A N 1
ATOM 732 C CA . THR A 1 98 ? -15.672 8.039 21.5 1 92.5 98 THR A CA 1
ATOM 733 C C . THR A 1 98 ? -14.281 8.656 21.422 1 92.5 98 THR A C 1
ATOM 735 O O . THR A 1 98 ? -13.656 8.938 22.438 1 92.5 98 THR A O 1
ATOM 738 N N . ILE A 1 99 ? -13.781 8.797 20.156 1 95.56 99 ILE A N 1
ATOM 739 C CA . ILE A 1 99 ? -12.469 9.352 19.859 1 95.56 99 ILE A CA 1
ATOM 740 C C . ILE A 1 99 ? -12.594 10.828 19.484 1 95.56 99 ILE A C 1
ATOM 742 O O . ILE A 1 99 ? -13.406 11.188 18.625 1 95.56 99 ILE A O 1
ATOM 746 N N . ARG A 1 100 ? -11.82 11.727 20.109 1 95.38 100 ARG A N 1
ATOM 747 C CA . ARG A 1 100 ? -11.82 13.156 19.797 1 95.38 100 ARG A CA 1
ATOM 748 C C . ARG A 1 100 ? -10.398 13.719 19.797 1 95.38 100 ARG A C 1
ATOM 750 O O . ARG A 1 100 ? -9.492 13.125 20.375 1 95.38 100 ARG A O 1
ATOM 757 N N . LEU A 1 101 ? -10.25 14.875 19.078 1 93.44 101 LEU A N 1
ATOM 758 C CA . LEU A 1 101 ? -8.969 15.578 19.172 1 93.44 101 LEU A CA 1
ATOM 759 C C . LEU A 1 101 ? -8.797 16.188 20.562 1 93.44 101 LEU A C 1
ATOM 761 O O . LEU A 1 101 ? -9.742 16.719 21.141 1 93.44 101 LEU A O 1
ATOM 765 N N . SER A 1 102 ? -7.578 16.078 21.094 1 89.88 102 SER A N 1
ATOM 766 C CA . SER A 1 102 ? -7.23 16.875 22.266 1 89.88 102 SER A CA 1
ATOM 767 C C . SER A 1 102 ? -7 18.328 21.891 1 89.88 102 SER A C 1
ATOM 769 O O . SER A 1 102 ? -7.023 18.688 20.703 1 89.88 102 SER A O 1
ATOM 771 N N . SER A 1 103 ? -6.773 19.172 22.906 1 82.31 103 SER A N 1
ATOM 772 C CA . SER A 1 103 ? -6.418 20.562 22.641 1 82.31 103 SER A CA 1
ATOM 773 C C . SER A 1 103 ? -5.125 20.656 21.844 1 82.31 103 SER A C 1
ATOM 775 O O . SER A 1 103 ? -5.008 21.5 20.938 1 82.31 103 SER A O 1
ATOM 777 N N . ALA A 1 104 ? -4.238 19.812 22.188 1 83.75 104 ALA A N 1
ATOM 778 C CA . ALA A 1 104 ? -2.977 19.766 21.453 1 83.75 104 ALA A CA 1
ATOM 779 C C . ALA A 1 104 ? -3.197 19.281 20.016 1 83.75 104 ALA A C 1
ATOM 781 O O . ALA A 1 104 ? -2.562 19.781 19.078 1 83.75 104 ALA A O 1
ATOM 782 N N . GLY A 1 105 ? -4.109 18.328 19.875 1 89.56 105 GLY A N 1
ATOM 783 C CA . GLY A 1 105 ? -4.461 17.844 18.547 1 89.56 105 GLY A CA 1
ATOM 784 C C . GLY A 1 105 ? -5.121 18.906 17.688 1 89.56 105 GLY A C 1
ATOM 785 O O . GLY A 1 105 ? -4.809 19.016 16.5 1 89.56 105 GLY A O 1
ATOM 786 N N . GLU A 1 106 ? -5.93 19.625 18.266 1 86.75 106 GLU A N 1
ATOM 787 C CA . GLU A 1 106 ? -6.594 20.719 17.562 1 86.75 106 GLU A CA 1
ATOM 788 C C . GLU A 1 106 ? -5.59 21.781 17.109 1 86.75 106 GLU A C 1
ATOM 790 O O . GLU A 1 106 ? -5.66 22.281 15.992 1 86.75 106 GLU A O 1
ATOM 795 N N . ALA A 1 107 ? -4.711 22.125 17.984 1 81.62 107 ALA A N 1
ATOM 796 C CA . ALA A 1 107 ? -3.682 23.109 17.672 1 81.62 107 ALA A CA 1
ATOM 797 C C . ALA A 1 107 ? -2.779 22.625 16.547 1 81.62 107 ALA A C 1
ATOM 799 O O . ALA A 1 107 ? -2.447 23.391 15.641 1 81.62 107 ALA A O 1
ATOM 800 N N . MET A 1 108 ? -2.451 21.375 16.641 1 85.88 108 MET A N 1
ATOM 801 C CA . MET A 1 108 ? -1.594 20.797 15.609 1 85.88 108 MET A CA 1
ATOM 802 C C . MET A 1 108 ? -2.279 20.844 14.25 1 85.88 108 MET A C 1
ATOM 804 O O . MET A 1 108 ? -1.668 21.234 13.25 1 85.88 108 MET A O 1
ATOM 808 N N . MET A 1 109 ? -3.502 20.484 14.211 1 88.81 109 MET A N 1
ATOM 809 C CA . MET A 1 109 ? -4.246 20.484 12.961 1 88.81 109 MET A CA 1
ATOM 810 C C . MET A 1 109 ? -4.406 21.891 12.422 1 88.81 109 MET A C 1
ATOM 812 O O . MET A 1 109 ? -4.328 22.125 11.211 1 88.81 109 MET A O 1
ATOM 816 N N . ALA A 1 110 ? -4.57 22.812 13.258 1 82.06 110 ALA A N 1
ATOM 817 C CA . ALA A 1 110 ? -4.73 24.203 12.867 1 82.06 110 ALA A CA 1
ATOM 818 C C . ALA A 1 110 ? -3.453 24.75 12.242 1 82.06 110 ALA A C 1
ATOM 820 O O . ALA A 1 110 ? -3.504 25.609 11.359 1 82.06 110 ALA A O 1
ATOM 821 N N . ARG A 1 111 ? -2.408 24.234 12.648 1 79.31 111 ARG A N 1
ATOM 822 C CA . ARG A 1 111 ? -1.119 24.641 12.102 1 79.31 111 ARG A CA 1
ATOM 823 C C . ARG A 1 111 ? -0.808 23.875 10.812 1 79.31 111 ARG A C 1
ATOM 825 O O . ARG A 1 111 ? -0.392 24.469 9.82 1 79.31 111 ARG A O 1
ATOM 832 N N . ALA A 1 112 ? -1.046 22.641 10.891 1 84.06 112 ALA A N 1
ATOM 833 C CA . ALA A 1 112 ? -0.633 21.75 9.805 1 84.06 112 ALA A CA 1
ATOM 834 C C . ALA A 1 112 ? -1.452 22.016 8.547 1 84.06 112 ALA A C 1
ATOM 836 O O . ALA A 1 112 ? -0.91 22.016 7.438 1 84.06 112 ALA A O 1
ATOM 837 N N . LYS A 1 113 ? -2.691 22.234 8.648 1 86.81 113 LYS A N 1
ATOM 838 C CA . LYS A 1 113 ? -3.592 22.328 7.508 1 86.81 113 LYS A CA 1
ATOM 839 C C . LYS A 1 113 ? -3.199 23.484 6.59 1 86.81 113 LYS A C 1
ATOM 841 O O . LYS A 1 113 ? -2.914 23.281 5.41 1 86.81 113 LYS A O 1
ATOM 846 N N . PRO A 1 114 ? -3.096 24.641 7.094 1 78.38 114 PRO A N 1
ATOM 847 C CA . PRO A 1 114 ? -2.748 25.734 6.195 1 78.38 114 PRO A CA 1
ATOM 848 C C . PRO A 1 114 ? -1.305 25.672 5.703 1 78.38 114 PRO A C 1
ATOM 850 O O . PRO A 1 114 ? -1 26.125 4.598 1 78.38 114 PRO A O 1
ATOM 853 N N . MET A 1 115 ? -0.464 25.062 6.539 1 77.81 115 MET A N 1
ATOM 854 C CA . MET A 1 115 ? 0.962 25.031 6.227 1 77.81 115 MET A CA 1
ATOM 855 C C . MET A 1 115 ? 1.257 23.969 5.168 1 77.81 115 MET A C 1
ATOM 857 O O . MET A 1 115 ? 2.094 24.188 4.289 1 77.81 115 MET A O 1
ATOM 861 N N . ILE A 1 116 ? 0.613 22.859 5.266 1 87 116 ILE A N 1
ATOM 862 C CA . ILE A 1 116 ? 1.078 21.688 4.523 1 87 116 ILE A CA 1
ATOM 863 C C . ILE A 1 116 ? 0.048 21.312 3.459 1 87 116 ILE A C 1
ATOM 865 O O . ILE A 1 116 ? 0.407 21 2.322 1 87 116 ILE A O 1
ATOM 869 N N . TRP A 1 117 ? -1.229 21.359 3.711 1 89.19 117 TRP A N 1
ATOM 870 C CA . TRP A 1 117 ? -2.266 20.766 2.879 1 89.19 117 TRP A CA 1
ATOM 871 C C . TRP A 1 117 ? -2.283 21.391 1.489 1 89.19 117 TRP A C 1
ATOM 873 O O . TRP A 1 117 ? -2.262 20.672 0.481 1 89.19 117 TRP A O 1
ATOM 883 N N . PRO A 1 118 ? -2.291 22.766 1.431 1 86.06 118 PRO A N 1
ATOM 884 C CA . PRO A 1 118 ? -2.332 23.328 0.085 1 86.06 118 PRO A CA 1
ATOM 885 C C . PRO A 1 118 ? -1.099 22.984 -0.744 1 86.06 118 PRO A C 1
ATOM 887 O O . PRO A 1 118 ? -1.198 22.797 -1.96 1 86.06 118 PRO A O 1
ATOM 890 N N . ARG A 1 119 ? 0.039 22.859 -0.134 1 90 119 ARG A N 1
ATOM 891 C CA . ARG A 1 119 ? 1.281 22.562 -0.844 1 90 119 ARG A CA 1
ATOM 892 C C . ARG A 1 119 ? 1.329 21.109 -1.292 1 90 119 ARG A C 1
ATOM 894 O O . ARG A 1 119 ? 1.744 20.812 -2.414 1 90 119 ARG A O 1
ATOM 901 N N . VAL A 1 120 ? 0.907 20.25 -0.425 1 94.81 120 VAL A N 1
ATOM 902 C CA . VAL A 1 120 ? 0.864 18.828 -0.789 1 94.81 120 VAL A CA 1
ATOM 903 C C . VAL A 1 120 ? -0.162 18.609 -1.899 1 94.81 120 VAL A C 1
ATOM 905 O O . VAL A 1 120 ? 0.101 17.891 -2.863 1 94.81 120 VAL A O 1
ATOM 908 N N . ASP A 1 121 ? -1.367 19.188 -1.734 1 93.88 121 ASP A N 1
ATOM 909 C CA . ASP A 1 121 ? -2.41 19.109 -2.752 1 93.88 121 ASP A CA 1
ATOM 910 C C . ASP A 1 121 ? -1.893 19.594 -4.105 1 93.88 121 ASP A C 1
ATOM 912 O O . ASP A 1 121 ? -2.094 18.922 -5.125 1 93.88 121 ASP A O 1
ATOM 916 N N . ALA A 1 122 ? -1.207 20.688 -4.117 1 92.38 122 ALA A N 1
ATOM 917 C CA . ALA A 1 122 ? -0.664 21.25 -5.348 1 92.38 122 ALA A CA 1
ATOM 918 C C . ALA A 1 122 ? 0.415 20.344 -5.938 1 92.38 122 ALA A C 1
ATOM 920 O O . ALA A 1 122 ? 0.49 20.172 -7.156 1 92.38 122 ALA A O 1
ATOM 921 N N . ALA A 1 123 ? 1.271 19.875 -5.113 1 96.06 123 ALA A N 1
ATOM 922 C CA . ALA A 1 123 ? 2.35 19 -5.562 1 96.06 123 ALA A CA 1
ATOM 923 C C . ALA A 1 123 ? 1.794 17.734 -6.23 1 96.06 123 ALA A C 1
ATOM 925 O O . ALA A 1 123 ? 2.305 17.297 -7.262 1 96.06 123 ALA A O 1
ATOM 926 N N . VAL A 1 124 ? 0.736 17.141 -5.68 1 97.06 124 VAL A N 1
ATOM 927 C CA . VAL A 1 124 ? 0.131 15.93 -6.23 1 97.06 124 VAL A CA 1
ATOM 928 C C . VAL A 1 124 ? -0.58 16.266 -7.543 1 97.06 124 VAL A C 1
ATOM 930 O O . VAL A 1 124 ? -0.528 15.484 -8.5 1 97.06 124 VAL A O 1
ATOM 933 N N . LYS A 1 125 ? -1.235 17.391 -7.586 1 94.56 125 LYS A N 1
ATOM 934 C CA . LYS A 1 125 ? -1.875 17.812 -8.82 1 94.56 125 LYS A CA 1
ATOM 935 C C . LYS A 1 125 ? -0.848 18.016 -9.938 1 94.56 125 LYS A C 1
ATOM 937 O O . LYS A 1 125 ? -1.1 17.656 -11.086 1 94.56 125 LYS A O 1
ATOM 942 N N . GLN A 1 126 ? 0.292 18.578 -9.555 1 94.25 126 GLN A N 1
ATOM 943 C CA . GLN A 1 126 ? 1.382 18.703 -10.516 1 94.25 126 GLN A CA 1
ATOM 944 C C . GLN A 1 126 ? 1.88 17.344 -10.984 1 94.25 126 GLN A C 1
ATOM 946 O O . GLN A 1 126 ? 2.154 17.156 -12.172 1 94.25 126 GLN A O 1
ATOM 951 N N . LEU A 1 127 ? 2.027 16.484 -10.039 1 95.19 127 LEU A N 1
ATOM 952 C CA . LEU A 1 127 ? 2.482 15.125 -10.305 1 95.19 127 LEU A CA 1
ATOM 953 C C . LEU A 1 127 ? 1.572 14.438 -11.312 1 95.19 127 LEU A C 1
ATOM 955 O O . LEU A 1 127 ? 2.039 13.641 -12.141 1 95.19 127 LEU A O 1
ATOM 959 N N . CYS A 1 128 ? 0.249 14.75 -11.32 1 94.69 128 CYS A N 1
ATOM 960 C CA . CYS A 1 128 ? -0.746 14.062 -12.133 1 94.69 128 CYS A CA 1
ATOM 961 C C . CYS A 1 128 ? -1.192 14.945 -13.297 1 94.69 128 CYS A C 1
ATOM 963 O O . CYS A 1 128 ? -2.115 14.586 -14.031 1 94.69 128 CYS A O 1
ATOM 965 N N . ALA A 1 129 ? -0.646 16.109 -13.492 1 90.81 129 ALA A N 1
ATOM 966 C CA . ALA A 1 129 ? -1.129 17.125 -14.414 1 90.81 129 ALA A CA 1
ATOM 967 C C . ALA A 1 129 ? -1.079 16.625 -15.852 1 90.81 129 ALA A C 1
ATOM 969 O O . ALA A 1 129 ? -1.942 16.969 -16.672 1 90.81 129 ALA A O 1
ATOM 970 N N . ASP A 1 130 ? -0.157 15.781 -16.219 1 89.56 130 ASP A N 1
ATOM 971 C CA . ASP A 1 130 ? 0.052 15.406 -17.609 1 89.56 130 ASP A CA 1
ATOM 972 C C . ASP A 1 130 ? -0.549 14.039 -17.906 1 89.56 130 ASP A C 1
ATOM 974 O O . ASP A 1 130 ? -0.354 13.492 -19 1 89.56 130 ASP A O 1
ATOM 978 N N . LEU A 1 131 ? -1.293 13.523 -17.031 1 91.44 131 LEU A N 1
ATOM 979 C CA . LEU A 1 131 ? -1.874 12.203 -17.234 1 91.44 131 LEU A CA 1
ATOM 980 C C . LEU A 1 131 ? -3.104 12.281 -18.141 1 91.44 131 LEU A C 1
ATOM 982 O O . LEU A 1 131 ? -3.746 13.328 -18.234 1 91.44 131 LEU A O 1
ATOM 986 N N . ASN A 1 132 ? -3.309 11.164 -18.859 1 86.75 132 ASN A N 1
ATOM 987 C CA . ASN A 1 132 ? -4.52 11.062 -19.672 1 86.75 132 ASN A CA 1
ATOM 988 C C . ASN A 1 132 ? -5.734 10.719 -18.812 1 86.75 132 ASN A C 1
ATOM 990 O O . ASN A 1 132 ? -6.031 9.539 -18.594 1 86.75 132 ASN A O 1
ATOM 994 N N . GLY A 1 133 ? -6.523 11.734 -18.359 1 84.31 133 GLY A N 1
ATOM 995 C CA . GLY A 1 133 ? -7.668 11.555 -17.484 1 84.31 133 GLY A CA 1
ATOM 996 C C . GLY A 1 133 ? -7.332 11.742 -16.016 1 84.31 133 GLY A C 1
ATOM 997 O O . GLY A 1 133 ? -6.164 11.93 -15.656 1 84.31 133 GLY A O 1
ATOM 998 N N . SER A 1 134 ? -8.328 11.719 -15.219 1 90.44 134 SER A N 1
ATOM 999 C CA . SER A 1 134 ? -8.148 11.914 -13.781 1 90.44 134 SER A CA 1
ATOM 1000 C C . SER A 1 134 ? -7.723 10.625 -13.094 1 90.44 134 SER A C 1
ATOM 1002 O O . SER A 1 134 ? -8.508 9.672 -13.016 1 90.44 134 SER A O 1
ATOM 1004 N N . PHE A 1 135 ? -6.527 10.617 -12.609 1 95 135 PHE A N 1
ATOM 1005 C CA . PHE A 1 135 ? -6.012 9.453 -11.906 1 95 135 PHE A CA 1
ATOM 1006 C C . PHE A 1 135 ? -6.875 9.117 -10.703 1 95 135 PHE A C 1
ATOM 1008 O O . PHE A 1 135 ? -7.199 7.949 -10.469 1 95 135 PHE A O 1
ATOM 1015 N N . LEU A 1 136 ? -7.258 10.086 -9.922 1 94.5 136 LEU A N 1
ATOM 1016 C CA . LEU A 1 136 ? -8.078 9.898 -8.734 1 94.5 136 LEU A CA 1
ATOM 1017 C C . LEU A 1 136 ? -9.453 9.344 -9.094 1 94.5 136 LEU A C 1
ATOM 1019 O O . LEU A 1 136 ? -10.008 8.516 -8.367 1 94.5 136 LEU A O 1
ATOM 1023 N N . ASP A 1 137 ? -9.969 9.797 -10.18 1 94.12 137 ASP A N 1
ATOM 1024 C CA . ASP A 1 137 ? -11.25 9.273 -10.625 1 94.12 137 ASP A CA 1
ATOM 1025 C C . ASP A 1 137 ? -11.148 7.797 -10.984 1 94.12 137 ASP A C 1
ATOM 1027 O O . ASP A 1 137 ? -12.062 7.02 -10.703 1 94.12 137 ASP A O 1
ATOM 1031 N N . GLN A 1 138 ? -10.094 7.426 -11.641 1 96 138 GLN A N 1
ATOM 1032 C CA . GLN A 1 138 ? -9.883 6.023 -11.992 1 96 138 GLN A CA 1
ATOM 1033 C C . GLN A 1 138 ? -9.758 5.156 -10.75 1 96 138 GLN A C 1
ATOM 1035 O O . GLN A 1 138 ? -10.281 4.039 -10.703 1 96 138 GLN A O 1
ATOM 1040 N N . VAL A 1 139 ? -9.008 5.66 -9.711 1 97.12 139 VAL A N 1
ATOM 1041 C CA . VAL A 1 139 ? -8.914 4.949 -8.445 1 97.12 139 VAL A CA 1
ATOM 1042 C C . VAL A 1 139 ? -10.312 4.711 -7.879 1 97.12 139 VAL A C 1
ATOM 1044 O O . VAL A 1 139 ? -10.641 3.598 -7.465 1 97.12 139 VAL A O 1
ATOM 1047 N N . GLY A 1 140 ? -11.148 5.762 -7.926 1 96.31 140 GLY A N 1
ATOM 1048 C CA . GLY A 1 140 ? -12.516 5.637 -7.445 1 96.31 140 GLY A CA 1
ATOM 1049 C C . GLY A 1 140 ? -13.336 4.633 -8.234 1 96.31 140 GLY A C 1
ATOM 1050 O O . GLY A 1 140 ? -14.117 3.877 -7.656 1 96.31 140 GLY A O 1
ATOM 1051 N N . GLN A 1 141 ? -13.188 4.586 -9.508 1 96.75 141 GLN A N 1
ATOM 1052 C CA . GLN A 1 141 ? -13.898 3.637 -10.359 1 96.75 141 GLN A CA 1
ATOM 1053 C C . GLN A 1 141 ? -13.492 2.201 -10.047 1 96.75 141 GLN A C 1
ATOM 1055 O O . GLN A 1 141 ? -14.336 1.303 -10.016 1 96.75 141 GLN A O 1
ATOM 1060 N N . ILE A 1 142 ? -12.227 1.972 -9.844 1 97.69 142 ILE A N 1
ATOM 1061 C CA . ILE A 1 142 ? -11.727 0.644 -9.508 1 97.69 142 ILE A CA 1
ATOM 1062 C C . ILE A 1 142 ? -12.281 0.21 -8.148 1 97.69 142 ILE A C 1
ATOM 1064 O O . ILE A 1 142 ? -12.719 -0.931 -7.988 1 97.69 142 ILE A O 1
ATOM 1068 N N . GLU A 1 143 ? -12.227 1.167 -7.168 1 97.06 143 GLU A N 1
ATOM 1069 C CA . GLU A 1 143 ? -12.781 0.869 -5.852 1 97.06 143 GLU A CA 1
ATOM 1070 C C . GLU A 1 143 ? -14.25 0.468 -5.949 1 97.06 143 GLU A C 1
ATOM 1072 O O . GLU A 1 143 ? -14.664 -0.524 -5.348 1 97.06 143 GLU A O 1
ATOM 1077 N N . THR A 1 144 ? -15.016 1.174 -6.742 1 96.31 144 THR A N 1
ATOM 1078 C CA . THR A 1 144 ? -16.438 0.895 -6.926 1 96.31 144 THR A CA 1
ATOM 1079 C C . THR A 1 144 ? -16.641 -0.46 -7.598 1 96.31 144 THR A C 1
ATOM 1081 O O . THR A 1 144 ? -17.531 -1.223 -7.215 1 96.31 144 THR A O 1
ATOM 1084 N N . ALA A 1 145 ? -15.883 -0.722 -8.602 1 97.19 145 ALA A N 1
ATOM 1085 C CA . ALA A 1 145 ? -15.961 -2.006 -9.297 1 97.19 145 ALA A CA 1
ATOM 1086 C C . ALA A 1 145 ? -15.656 -3.16 -8.344 1 97.19 145 ALA A C 1
ATOM 1088 O O . ALA A 1 145 ? -16.312 -4.203 -8.391 1 97.19 145 ALA A O 1
ATOM 1089 N N . LEU A 1 146 ? -14.672 -3 -7.457 1 97.44 146 LEU A N 1
ATOM 1090 C CA . LEU A 1 146 ? -14.312 -4.031 -6.488 1 97.44 146 LEU A CA 1
ATOM 1091 C C . LEU A 1 146 ? -15.414 -4.211 -5.449 1 97.44 146 LEU A C 1
ATOM 1093 O O . LEU A 1 146 ? -15.609 -5.312 -4.93 1 97.44 146 LEU A O 1
ATOM 1097 N N . ASP A 1 147 ? -16.109 -3.08 -5.129 1 95.69 147 ASP A N 1
ATOM 1098 C CA . ASP A 1 147 ? -17.266 -3.178 -4.23 1 95.69 147 ASP A CA 1
ATOM 1099 C C . ASP A 1 147 ? -18.359 -4.055 -4.828 1 95.69 147 ASP A C 1
ATOM 1101 O O . ASP A 1 147 ? -19.016 -4.809 -4.109 1 95.69 147 ASP A O 1
ATOM 1105 N N . ARG A 1 148 ? -18.484 -3.971 -6.117 1 96.06 148 ARG A N 1
ATOM 1106 C CA . ARG A 1 148 ? -19.516 -4.734 -6.812 1 96.06 148 ARG A CA 1
ATOM 1107 C C . ARG A 1 148 ? -19.125 -6.207 -6.918 1 96.06 148 ARG A C 1
ATOM 1109 O O . ARG A 1 148 ? -19.984 -7.09 -6.785 1 96.06 148 ARG A O 1
ATOM 1116 N N . GLN A 1 149 ? -17.859 -6.406 -7.215 1 96.94 149 GLN A N 1
ATOM 1117 C CA . GLN A 1 149 ? -17.297 -7.746 -7.352 1 96.94 149 GLN A CA 1
ATOM 1118 C C . GLN A 1 149 ? -15.82 -7.77 -6.992 1 96.94 149 GLN A C 1
ATOM 1120 O O . GLN A 1 149 ? -15.016 -7.047 -7.59 1 96.94 149 GLN A O 1
ATOM 1125 N N . SER A 1 150 ? -15.508 -8.594 -6.023 1 97.25 150 SER A N 1
ATOM 1126 C CA . SER A 1 150 ? -14.125 -8.68 -5.559 1 97.25 150 SER A CA 1
ATOM 1127 C C . SER A 1 150 ? -13.227 -9.281 -6.629 1 97.25 150 SER A C 1
ATOM 1129 O O . SER A 1 150 ? -13.711 -9.852 -7.609 1 97.25 150 SER A O 1
ATOM 1131 N N . LEU A 1 151 ? -11.938 -9.102 -6.488 1 97.12 151 LEU A N 1
ATOM 1132 C CA . LEU A 1 151 ? -10.977 -9.625 -7.453 1 97.12 151 LEU A CA 1
ATOM 1133 C C . LEU A 1 151 ? -11.07 -11.141 -7.551 1 97.12 151 LEU A C 1
ATOM 1135 O O . LEU A 1 151 ? -11.102 -11.695 -8.648 1 97.12 151 LEU A O 1
ATOM 1139 N N . ASP A 1 152 ? -11.078 -11.812 -6.371 1 96.31 152 ASP A N 1
ATOM 1140 C CA . ASP A 1 152 ? -11.133 -13.273 -6.359 1 96.31 152 ASP A CA 1
ATOM 1141 C C . ASP A 1 152 ? -12.414 -13.781 -7.02 1 96.31 152 ASP A C 1
ATOM 1143 O O . ASP A 1 152 ? -12.406 -14.812 -7.691 1 96.31 152 ASP A O 1
ATOM 1147 N N . ALA A 1 153 ? -13.531 -13.086 -6.852 1 96.12 153 ALA A N 1
ATOM 1148 C CA . ALA A 1 153 ? -14.789 -13.453 -7.508 1 96.12 153 ALA A CA 1
ATOM 1149 C C . ALA A 1 153 ? -14.672 -13.32 -9.023 1 96.12 153 ALA A C 1
ATOM 1151 O O . ALA A 1 153 ? -15.195 -14.148 -9.766 1 96.12 153 ALA A O 1
ATOM 1152 N N . ARG A 1 154 ? -14.055 -12.297 -9.508 1 95.81 154 ARG A N 1
ATOM 1153 C CA . ARG A 1 154 ? -13.828 -12.117 -10.938 1 95.81 154 ARG A CA 1
ATOM 1154 C C . ARG A 1 154 ? -12.984 -13.25 -11.508 1 95.81 154 ARG A C 1
ATOM 1156 O O . ARG A 1 154 ? -13.281 -13.766 -12.586 1 95.81 154 ARG A O 1
ATOM 1163 N N . VAL A 1 155 ? -11.914 -13.57 -10.766 1 94 155 VAL A N 1
ATOM 1164 C CA . VAL A 1 155 ? -11.016 -14.633 -11.203 1 94 155 VAL A CA 1
ATOM 1165 C C . VAL A 1 155 ? -11.773 -15.953 -11.289 1 94 155 VAL A C 1
ATOM 1167 O O . VAL A 1 155 ? -11.57 -16.734 -12.219 1 94 155 VAL A O 1
ATOM 1170 N N . ARG A 1 156 ? -12.633 -16.172 -10.344 1 90 156 ARG A N 1
ATOM 1171 C CA . ARG A 1 156 ? -13.438 -17.391 -10.328 1 90 156 ARG A CA 1
ATOM 1172 C C . ARG A 1 156 ? -14.336 -17.469 -11.555 1 90 156 ARG A C 1
ATOM 1174 O O . ARG A 1 156 ? -14.641 -18.562 -12.047 1 90 156 ARG A O 1
ATOM 1181 N N . ASP A 1 157 ? -14.727 -16.328 -12.055 1 90.88 157 ASP A N 1
ATOM 1182 C CA . ASP A 1 157 ? -15.656 -16.266 -13.172 1 90.88 157 ASP A CA 1
ATOM 1183 C C . ASP A 1 157 ? -14.93 -16.438 -14.508 1 90.88 157 ASP A C 1
ATOM 1185 O O . ASP A 1 157 ? -15.562 -16.594 -15.555 1 90.88 157 ASP A O 1
ATOM 1189 N N . ILE A 1 158 ? -13.648 -16.422 -14.492 1 88.5 158 ILE A N 1
ATOM 1190 C CA . ILE A 1 158 ? -12.859 -16.609 -15.703 1 88.5 158 ILE A CA 1
ATOM 1191 C C . ILE A 1 158 ? -12.539 -18.094 -15.883 1 88.5 158 ILE A C 1
ATOM 1193 O O . ILE A 1 158 ? -11.984 -18.719 -14.984 1 88.5 158 ILE A O 1
ATOM 1197 N N . PRO A 1 159 ? -12.891 -18.578 -16.969 1 79.12 159 PRO A N 1
ATOM 1198 C CA . PRO A 1 159 ? -12.641 -20.016 -17.188 1 79.12 159 PRO A CA 1
ATOM 1199 C C . PRO A 1 159 ? -11.164 -20.391 -17.062 1 79.12 159 PRO A C 1
ATOM 1201 O O . PRO A 1 159 ? -10.297 -19.625 -17.484 1 79.12 159 PRO A O 1
ATOM 1204 N N . GLN A 1 160 ? -11.031 -21.562 -16.375 1 76.75 160 GLN A N 1
ATOM 1205 C CA . GLN A 1 160 ? -9.672 -22.062 -16.234 1 76.75 160 GLN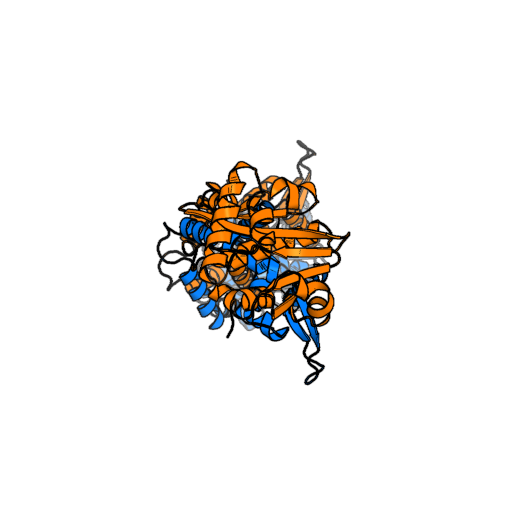 A CA 1
ATOM 1206 C C . GLN A 1 160 ? -9.164 -22.641 -17.562 1 76.75 160 GLN A C 1
ATOM 1208 O O . GLN A 1 160 ? -9.898 -23.344 -18.25 1 76.75 160 GLN A O 1
ATOM 1213 N N . GLY A 1 161 ? -8.008 -22.25 -17.938 1 76.88 161 GLY A N 1
ATOM 1214 C CA . GLY A 1 161 ? -7.445 -22.797 -19.156 1 76.88 161 GLY A CA 1
ATOM 1215 C C . GLY A 1 161 ? -7.031 -24.25 -19.016 1 76.88 161 GLY A C 1
ATOM 1216 O O . GLY A 1 161 ? -7.34 -25.078 -19.875 1 76.88 161 GLY A O 1
ATOM 1217 N N . LEU A 1 162 ? -6.418 -24.609 -17.938 1 85.31 162 LEU A N 1
ATOM 1218 C CA . LEU A 1 162 ? -5.961 -25.969 -17.672 1 85.31 162 LEU A CA 1
ATOM 1219 C C . LEU A 1 162 ? -6.414 -26.438 -16.297 1 85.31 162 LEU A C 1
ATOM 1221 O O . LEU A 1 162 ? -6.414 -25.656 -15.344 1 85.31 162 LEU A O 1
ATOM 1225 N N . ASN A 1 163 ? -6.855 -27.625 -16.203 1 86.38 163 ASN A N 1
ATOM 1226 C CA . ASN A 1 163 ? -7.27 -28.234 -14.945 1 86.38 163 ASN A CA 1
ATOM 1227 C C . ASN A 1 163 ? -6.688 -29.625 -14.781 1 86.38 163 ASN A C 1
ATOM 1229 O O . ASN A 1 163 ? -6.555 -30.375 -15.758 1 86.38 163 ASN A O 1
ATOM 1233 N N . ILE A 1 164 ? -6.355 -29.953 -13.508 1 90.38 164 ILE A N 1
ATOM 1234 C CA . ILE A 1 164 ? -5.855 -31.281 -13.211 1 90.38 164 ILE A CA 1
ATOM 1235 C C . ILE A 1 164 ? -6.984 -32.156 -12.648 1 90.38 164 ILE A C 1
ATOM 1237 O O . ILE A 1 164 ? -7.762 -31.688 -11.805 1 90.38 164 ILE A O 1
ATOM 1241 N N . ARG A 1 165 ? -7.07 -33.344 -13.156 1 91.75 165 ARG A N 1
ATOM 1242 C CA . ARG A 1 165 ? -8.039 -34.312 -12.664 1 91.75 165 ARG A CA 1
ATOM 1243 C C . ARG A 1 165 ? -7.355 -35.594 -12.266 1 91.75 165 ARG A C 1
ATOM 1245 O O . ARG A 1 165 ? -6.547 -36.156 -13.016 1 91.75 165 ARG A O 1
ATOM 1252 N N . PRO A 1 166 ? -7.715 -36.094 -11.039 1 94.12 166 PRO A N 1
ATOM 1253 C CA . PRO A 1 166 ? -7.207 -37.438 -10.68 1 94.12 166 PRO A CA 1
ATOM 1254 C C . PRO A 1 166 ? -7.914 -38.562 -11.43 1 94.12 166 PRO A C 1
ATOM 1256 O O . PRO A 1 166 ? -8.984 -38.344 -12 1 94.12 166 PRO A O 1
ATOM 1259 N N . TYR A 1 167 ? -7.363 -39.75 -11.367 1 96.25 167 TYR A N 1
ATOM 1260 C CA . TYR A 1 167 ? -7.898 -40.906 -12.055 1 96.25 167 TYR A CA 1
ATOM 1261 C C . TYR A 1 167 ? -9.281 -41.25 -11.531 1 96.25 167 TYR A C 1
ATOM 1263 O O . TYR A 1 167 ? -9.516 -41.25 -10.32 1 96.25 167 TYR A O 1
ATOM 1271 N N . SER A 1 168 ? -10.125 -41.469 -12.375 1 95.5 168 SER A N 1
ATOM 1272 C CA . SER A 1 168 ? -11.383 -42.188 -12.203 1 95.5 168 SER A CA 1
ATOM 1273 C C . SER A 1 168 ? -11.625 -43.188 -13.352 1 95.5 168 SER A C 1
ATOM 1275 O O . SER A 1 168 ? -11.047 -43.031 -14.43 1 95.5 168 SER A O 1
ATOM 1277 N N . ASP A 1 169 ? -12.422 -44.125 -13.039 1 94.94 169 ASP A N 1
ATOM 1278 C CA . ASP A 1 169 ? -12.57 -45.219 -14 1 94.94 169 ASP A CA 1
ATOM 1279 C C . ASP A 1 169 ? -13.086 -44.719 -15.344 1 94.94 169 ASP A C 1
ATOM 1281 O O . ASP A 1 169 ? -12.766 -45.281 -16.391 1 94.94 169 ASP A O 1
ATOM 1285 N N . ASP A 1 170 ? -13.805 -43.688 -15.32 1 95.06 170 ASP A N 1
ATOM 1286 C CA . ASP A 1 170 ? -14.344 -43.125 -16.547 1 95.06 170 ASP A CA 1
ATOM 1287 C C . ASP A 1 170 ? -13.242 -42.5 -17.391 1 95.06 170 ASP A C 1
ATOM 1289 O O . ASP A 1 170 ? -13.445 -42.219 -18.578 1 95.06 170 ASP A O 1
ATOM 1293 N N . LEU A 1 171 ? -12.008 -42.438 -16.891 1 96.75 171 LEU A N 1
ATOM 1294 C CA . LEU A 1 171 ? -10.898 -41.781 -17.594 1 96.75 171 LEU A CA 1
ATOM 1295 C C . LEU A 1 171 ? -9.93 -42.844 -18.125 1 96.75 171 LEU A C 1
ATOM 1297 O O . LEU A 1 171 ? -8.93 -42.5 -18.766 1 96.75 171 LEU A O 1
ATOM 1301 N N . ALA A 1 172 ? -10.242 -44.094 -17.891 1 96.38 172 ALA A N 1
ATOM 1302 C CA . ALA A 1 172 ? -9.367 -45.156 -18.312 1 96.38 172 ALA A CA 1
ATOM 1303 C C . ALA A 1 172 ? -9.141 -45.156 -19.812 1 96.38 172 ALA A C 1
ATOM 1305 O O . ALA A 1 172 ? -8.031 -45.406 -20.297 1 96.38 172 ALA A O 1
ATOM 1306 N N . GLU A 1 173 ? -10.195 -44.875 -20.5 1 95.81 173 GLU A N 1
ATOM 1307 C CA . GLU A 1 173 ? -10.094 -44.844 -21.953 1 95.81 173 GLU A CA 1
ATOM 1308 C C . GLU A 1 173 ? -9.172 -43.719 -22.422 1 95.81 173 GLU A C 1
ATOM 1310 O O . GLU A 1 173 ? -8.406 -43.875 -23.359 1 95.81 173 GLU A O 1
ATOM 1315 N N . ALA A 1 174 ? -9.305 -42.625 -21.859 1 95.56 174 ALA A N 1
ATOM 1316 C CA . ALA A 1 174 ? -8.445 -41.469 -22.203 1 95.56 174 ALA A CA 1
ATOM 1317 C C . ALA A 1 174 ? -6.98 -41.781 -21.906 1 95.56 174 ALA A C 1
ATOM 1319 O O . ALA A 1 174 ? -6.094 -41.406 -22.672 1 95.56 174 ALA A O 1
ATOM 1320 N N . PHE A 1 175 ? -6.77 -42.469 -20.828 1 96.75 175 PHE A N 1
ATOM 1321 C CA . PHE A 1 175 ? -5.422 -42.906 -20.469 1 96.75 175 PHE A CA 1
ATOM 1322 C C . PHE A 1 175 ? -4.816 -43.75 -21.562 1 96.75 175 PHE A C 1
ATOM 1324 O O . PHE A 1 175 ? -3.688 -43.531 -22 1 96.75 175 PHE A O 1
ATOM 1331 N N . HIS A 1 176 ? -5.609 -44.656 -21.969 1 96.31 176 HIS A N 1
ATOM 1332 C CA . HIS A 1 176 ? -5.18 -45.562 -23.016 1 96.31 176 HIS A CA 1
ATOM 1333 C C . HIS A 1 176 ? -4.941 -44.812 -24.328 1 96.31 176 HIS A C 1
ATOM 1335 O O . HIS A 1 176 ? -3.881 -44.969 -24.938 1 96.31 176 HIS A O 1
ATOM 1341 N N . ARG A 1 177 ? -5.852 -44.062 -24.734 1 94.44 177 ARG A N 1
ATOM 1342 C CA . ARG A 1 177 ? -5.824 -43.406 -26.031 1 94.44 177 ARG A CA 1
ATOM 1343 C C . ARG A 1 177 ? -4.629 -42.469 -26.125 1 94.44 177 ARG A C 1
ATOM 1345 O O . ARG A 1 177 ? -3.883 -42.5 -27.109 1 94.44 177 ARG A O 1
ATOM 1352 N N . ILE A 1 178 ? -4.41 -41.625 -25.172 1 94.25 178 ILE A N 1
ATOM 1353 C CA . ILE A 1 178 ? -3.359 -40.625 -25.188 1 94.25 178 ILE A CA 1
ATOM 1354 C C . ILE A 1 178 ? -1.993 -41.312 -25.266 1 94.25 178 ILE A C 1
ATOM 1356 O O . ILE A 1 178 ? -1.137 -40.906 -26.062 1 94.25 178 ILE A O 1
ATOM 1360 N N . ASN A 1 179 ? -1.83 -42.375 -24.5 1 94.12 179 ASN A N 1
ATOM 1361 C CA . ASN A 1 179 ? -0.531 -43.031 -24.453 1 94.12 179 ASN A CA 1
ATOM 1362 C C . ASN A 1 179 ? -0.298 -43.906 -25.688 1 94.12 179 ASN A C 1
ATOM 1364 O O . ASN A 1 179 ? 0.814 -43.938 -26.219 1 94.12 179 ASN A O 1
ATOM 1368 N N . ALA A 1 180 ? -1.311 -44.531 -26.109 1 92.19 180 ALA A N 1
ATOM 1369 C CA . ALA A 1 180 ? -1.18 -45.344 -27.312 1 92.19 180 ALA A CA 1
ATOM 1370 C C . ALA A 1 180 ? -0.805 -44.469 -28.516 1 92.19 180 ALA A C 1
ATOM 1372 O O . ALA A 1 180 ? -0.016 -44.906 -29.375 1 92.19 180 ALA A O 1
ATOM 1373 N N . GLU A 1 181 ? -1.345 -43.344 -28.625 1 89.31 181 GLU A N 1
ATOM 1374 C CA . GLU A 1 181 ? -1.121 -42.438 -29.75 1 89.31 181 GLU A CA 1
ATOM 1375 C C . GLU A 1 181 ? 0.36 -42.125 -29.906 1 89.31 181 GLU A C 1
ATOM 1377 O O . GLU A 1 181 ? 0.934 -42.312 -30.984 1 89.31 181 GLU A O 1
ATOM 1382 N N . TRP A 1 182 ? 0.962 -41.688 -28.922 1 85.5 182 TRP A N 1
ATOM 1383 C CA . TRP A 1 182 ? 2.348 -41.25 -29.094 1 85.5 182 TRP A CA 1
ATOM 1384 C C . TRP A 1 182 ? 3.293 -42.438 -29.094 1 85.5 182 TRP A C 1
ATOM 1386 O O . TRP A 1 182 ? 4.316 -42.438 -29.781 1 85.5 182 TRP A O 1
ATOM 1396 N N . VAL A 1 183 ? 3.062 -43.5 -28.359 1 87.75 183 VAL A N 1
ATOM 1397 C CA . VAL A 1 183 ? 3.932 -44.688 -28.359 1 87.75 183 VAL A CA 1
ATOM 1398 C C . VAL A 1 183 ? 3.949 -45.312 -29.75 1 87.75 183 VAL A C 1
ATOM 1400 O O . VAL A 1 183 ? 5.016 -45.625 -30.281 1 87.75 183 VAL A O 1
ATOM 1403 N N . GLN A 1 184 ? 2.822 -45.406 -30.328 1 88.25 184 GLN A N 1
ATOM 1404 C CA . GLN A 1 184 ? 2.721 -46 -31.656 1 88.25 184 GLN A CA 1
ATOM 1405 C C . GLN A 1 184 ? 3.318 -45.125 -32.719 1 88.25 184 GLN A C 1
ATOM 1407 O O . GLN A 1 184 ? 3.803 -45.594 -33.75 1 88.25 184 GLN A O 1
ATOM 1412 N N . ALA A 1 185 ? 3.195 -43.844 -32.531 1 87.12 185 ALA A N 1
ATOM 1413 C CA . ALA A 1 185 ? 3.756 -42.906 -33.5 1 87.12 185 ALA A CA 1
ATOM 1414 C C . ALA A 1 185 ? 5.281 -43 -33.531 1 87.12 185 ALA A C 1
ATOM 1416 O O . ALA A 1 185 ? 5.906 -42.812 -34.562 1 87.12 185 ALA A O 1
ATOM 1417 N N . MET A 1 186 ? 5.809 -43.312 -32.375 1 87.81 186 MET A N 1
ATOM 1418 C CA . MET A 1 186 ? 7.262 -43.219 -32.312 1 87.81 186 MET A CA 1
ATOM 1419 C C . MET A 1 186 ? 7.902 -44.562 -32.062 1 87.81 186 MET A C 1
ATOM 1421 O O . MET A 1 186 ? 9.094 -44.75 -32.312 1 87.81 186 MET A O 1
ATOM 1425 N N . PHE A 1 187 ? 6.977 -45.5 -31.531 1 89.88 187 PHE A N 1
ATOM 1426 C CA . PHE A 1 187 ? 7.492 -46.812 -31.156 1 89.88 187 PHE A CA 1
ATOM 1427 C C . PHE A 1 187 ? 6.441 -47.875 -31.375 1 89.88 187 PHE A C 1
ATOM 1429 O O . PHE A 1 187 ? 5.488 -47.688 -32.125 1 89.88 187 PHE A O 1
ATOM 1436 N N . THR A 1 188 ? 6.828 -49.062 -30.906 1 88.75 188 THR A N 1
ATOM 1437 C CA . THR A 1 188 ? 5.875 -50.156 -30.859 1 88.75 188 THR A CA 1
ATOM 1438 C C . THR A 1 188 ? 5.422 -50.406 -29.422 1 88.75 188 THR A C 1
ATOM 1440 O O . THR A 1 188 ? 6.23 -50.375 -28.484 1 88.75 188 THR A O 1
ATOM 1443 N N . LEU A 1 189 ? 4.156 -50.594 -29.328 1 90.12 189 LEU A N 1
ATOM 1444 C CA . LEU A 1 189 ? 3.639 -50.938 -28 1 90.12 189 LEU A CA 1
ATOM 1445 C C . LEU A 1 189 ? 4.195 -52.281 -27.516 1 90.12 189 LEU A C 1
ATOM 1447 O O . LEU A 1 189 ? 3.996 -53.312 -28.172 1 90.12 189 LEU A O 1
ATOM 1451 N N . GLU A 1 190 ? 4.781 -52.25 -26.422 1 89.19 190 GLU A N 1
ATOM 1452 C CA . GLU A 1 190 ? 5.258 -53.5 -25.797 1 89.19 190 GLU A CA 1
ATOM 1453 C C . GLU A 1 190 ? 4.172 -54.125 -24.938 1 89.19 190 GLU A C 1
ATOM 1455 O O . GLU A 1 190 ? 3.174 -53.5 -24.609 1 89.19 190 GLU A O 1
ATOM 1460 N N . GLU A 1 191 ? 4.379 -55.344 -24.609 1 88.19 191 GLU A N 1
ATOM 1461 C CA . GLU A 1 191 ? 3.379 -56.062 -23.844 1 88.19 191 GLU A CA 1
ATOM 1462 C C . GLU A 1 191 ? 3.092 -55.375 -22.516 1 88.19 191 GLU A C 1
ATOM 1464 O O . GLU A 1 191 ? 1.937 -55.312 -22.094 1 88.19 191 GLU A O 1
ATOM 1469 N N . ASN A 1 192 ? 4.16 -54.969 -21.922 1 87.69 192 ASN A N 1
ATOM 1470 C CA . ASN A 1 192 ? 4.012 -54.25 -20.656 1 87.69 192 ASN A CA 1
ATOM 1471 C C . ASN A 1 192 ? 3.182 -53 -20.812 1 87.69 192 ASN A C 1
ATOM 1473 O O . ASN A 1 192 ? 2.389 -52.656 -19.922 1 87.69 192 ASN A O 1
ATOM 1477 N N . ASP A 1 193 ? 3.314 -52.281 -21.828 1 90.69 193 ASP A N 1
ATOM 1478 C CA . ASP A 1 193 ? 2.518 -51.094 -22.141 1 90.69 193 ASP A CA 1
ATOM 1479 C C . ASP A 1 193 ? 1.033 -51.438 -22.219 1 90.69 193 ASP A C 1
ATOM 1481 O O . ASP A 1 193 ? 0.199 -50.781 -21.609 1 90.69 193 ASP A O 1
ATOM 1485 N N . VAL A 1 194 ? 0.816 -52.5 -23.016 1 92 194 VAL A N 1
ATOM 1486 C CA . VAL A 1 194 ? -0.564 -52.906 -23.266 1 92 194 VAL A CA 1
ATOM 1487 C C . VAL A 1 194 ? -1.256 -53.25 -21.938 1 92 194 VAL A C 1
ATOM 1489 O O . VAL A 1 194 ? -2.396 -52.812 -21.719 1 92 194 VAL A O 1
ATOM 1492 N N . GLN A 1 195 ? -0.596 -53.938 -21.094 1 92.81 195 GLN A N 1
ATOM 1493 C CA . GLN A 1 195 ? -1.171 -54.312 -19.812 1 92.81 195 GLN A CA 1
ATOM 1494 C C . GLN A 1 195 ? -1.489 -53.094 -18.953 1 92.81 195 GLN A C 1
ATOM 1496 O O . GLN A 1 195 ? -2.604 -52.969 -18.453 1 92.81 195 GLN A O 1
ATOM 1501 N N . ILE A 1 196 ? -0.571 -52.25 -18.859 1 93.69 196 ILE A N 1
ATOM 1502 C CA . ILE A 1 196 ? -0.714 -51.062 -18 1 93.69 196 ILE A CA 1
ATOM 1503 C C . ILE A 1 196 ? -1.817 -50.188 -18.547 1 93.69 196 ILE A C 1
ATOM 1505 O O . ILE A 1 196 ? -2.611 -49.625 -17.781 1 93.69 196 ILE A O 1
ATOM 1509 N N . LEU A 1 197 ? -1.918 -50.031 -19.844 1 95.06 197 LEU A N 1
ATOM 1510 C CA . LEU A 1 197 ? -2.873 -49.125 -20.484 1 95.06 197 LEU A CA 1
ATOM 1511 C C . LEU A 1 197 ? -4.289 -49.688 -20.391 1 95.06 197 LEU A C 1
ATOM 1513 O O . LEU A 1 197 ? -5.258 -48.906 -20.375 1 95.06 197 LEU A O 1
ATOM 1517 N N . THR A 1 198 ? -4.402 -51.031 -20.297 1 93.75 198 THR A N 1
ATOM 1518 C CA . THR A 1 198 ? -5.723 -51.625 -20.328 1 93.75 198 THR A CA 1
ATOM 1519 C C . THR A 1 198 ? -6.23 -51.906 -18.906 1 93.75 198 THR A C 1
ATOM 1521 O O . THR A 1 198 ? -7.43 -52.062 -18.688 1 93.75 198 THR A O 1
ATOM 1524 N N . ARG A 1 199 ? -5.285 -51.906 -17.906 1 96.19 199 ARG A N 1
ATOM 1525 C CA . ARG A 1 199 ? -5.672 -52.188 -16.531 1 96.19 199 ARG A CA 1
ATOM 1526 C C . ARG A 1 199 ? -5.031 -51.156 -15.578 1 96.19 199 ARG A C 1
ATOM 1528 O O . ARG A 1 199 ? -4.387 -51.562 -14.602 1 96.19 199 ARG A O 1
ATOM 1535 N N . PRO A 1 200 ? -5.309 -49.938 -15.828 1 96.44 200 PRO A N 1
ATOM 1536 C CA . PRO A 1 200 ? -4.625 -48.938 -15.031 1 96.44 200 PRO A CA 1
ATOM 1537 C C . PRO A 1 200 ? -5.039 -48.938 -13.562 1 96.44 200 PRO A C 1
ATOM 1539 O O . PRO A 1 200 ? -4.207 -48.719 -12.68 1 96.44 200 PRO A O 1
ATOM 1542 N N . ARG A 1 201 ? -6.262 -49.219 -13.203 1 95.88 201 ARG A N 1
ATOM 1543 C CA . ARG A 1 201 ? -6.691 -49.281 -11.812 1 95.88 201 ARG A CA 1
ATOM 1544 C C . ARG A 1 201 ? -5.934 -50.375 -11.062 1 95.88 201 ARG A C 1
ATOM 1546 O O . ARG A 1 201 ? -5.371 -50.125 -9.992 1 95.88 201 ARG A O 1
ATOM 1553 N N . GLU A 1 202 ? -5.898 -51.531 -11.625 1 95.75 202 GLU A N 1
ATOM 1554 C CA . GLU A 1 202 ? -5.309 -52.688 -10.977 1 95.75 202 GLU A CA 1
ATOM 1555 C C . GLU A 1 202 ? -3.793 -52.531 -10.859 1 95.75 202 GLU A C 1
ATOM 1557 O O . GLU A 1 202 ? -3.209 -52.875 -9.836 1 95.75 202 GLU A O 1
ATOM 1562 N N . LEU A 1 203 ? -3.203 -52 -11.875 1 95.88 203 LEU A N 1
ATOM 1563 C CA . LEU A 1 203 ? -1.751 -52.125 -11.961 1 95.88 203 LEU A CA 1
ATOM 1564 C C . LEU A 1 203 ? -1.086 -50.844 -11.484 1 95.88 203 LEU A C 1
ATOM 1566 O O . LEU A 1 203 ? 0.124 -50.812 -11.25 1 95.88 203 LEU A O 1
ATOM 1570 N N . ILE A 1 204 ? -1.835 -49.812 -11.312 1 96.69 204 ILE A N 1
ATOM 1571 C CA . ILE A 1 204 ? -1.241 -48.562 -10.859 1 96.69 204 ILE A CA 1
ATOM 1572 C C . ILE A 1 204 ? -1.92 -48.094 -9.57 1 96.69 204 ILE A C 1
ATOM 1574 O O . ILE A 1 204 ? -1.299 -48.094 -8.508 1 96.69 204 ILE A O 1
ATOM 1578 N N . ILE A 1 205 ? -3.205 -47.906 -9.578 1 95.88 205 ILE A N 1
ATOM 1579 C CA . ILE A 1 205 ? -3.934 -47.281 -8.484 1 95.88 205 ILE A CA 1
ATOM 1580 C C . ILE A 1 205 ? -3.959 -48.219 -7.277 1 95.88 205 ILE A C 1
ATOM 1582 O O . ILE A 1 205 ? -3.553 -47.844 -6.176 1 95.88 205 ILE A O 1
ATOM 1586 N N . ASP A 1 206 ? -4.328 -49.406 -7.496 1 95.5 206 ASP A N 1
ATOM 1587 C CA . ASP A 1 206 ? -4.488 -50.375 -6.418 1 95.5 206 ASP A CA 1
ATOM 1588 C C . ASP A 1 206 ? -3.139 -50.75 -5.801 1 95.5 206 ASP A C 1
ATOM 1590 O O . ASP A 1 206 ? -3.078 -51.25 -4.68 1 95.5 206 ASP A O 1
ATOM 1594 N N . ARG A 1 207 ? -2.123 -50.438 -6.492 1 94.69 207 ARG A N 1
ATOM 1595 C CA . ARG A 1 207 ? -0.787 -50.781 -6.008 1 94.69 207 ARG A CA 1
ATOM 1596 C C . ARG A 1 207 ? -0.135 -49.562 -5.336 1 94.69 207 ARG A C 1
ATOM 1598 O O . ARG A 1 207 ? 1.055 -49.594 -5.012 1 94.69 207 ARG A O 1
ATOM 1605 N N . GLY A 1 208 ? -0.883 -48.5 -5.258 1 93.25 208 GLY A N 1
ATOM 1606 C CA . GLY A 1 208 ? -0.402 -47.344 -4.508 1 93.25 208 GLY A CA 1
ATOM 1607 C C . GLY A 1 208 ? 0.135 -46.25 -5.395 1 93.25 208 GLY A C 1
ATOM 1608 O O . GLY A 1 208 ? 0.711 -45.281 -4.902 1 93.25 208 GLY A O 1
ATOM 1609 N N . GLY A 1 209 ? -0.004 -46.406 -6.727 1 95.38 209 GLY A N 1
ATOM 1610 C CA . GLY A 1 209 ? 0.407 -45.375 -7.656 1 95.38 209 GLY A CA 1
ATOM 1611 C C . GLY A 1 209 ? -0.653 -44.312 -7.867 1 95.38 209 GLY A C 1
ATOM 1612 O O . GLY A 1 209 ? -1.637 -44.25 -7.129 1 95.38 209 GLY A O 1
ATOM 1613 N N . GLU A 1 210 ? -0.328 -43.375 -8.836 1 95.62 210 GLU A N 1
ATOM 1614 C CA . GLU A 1 210 ? -1.235 -42.281 -9.148 1 95.62 210 GLU A CA 1
ATOM 1615 C C . GLU A 1 210 ? -1.271 -42 -10.648 1 95.62 210 GLU A C 1
ATOM 1617 O O . GLU A 1 210 ? -0.285 -42.219 -11.352 1 95.62 210 GLU A O 1
ATOM 1622 N N . ILE A 1 211 ? -2.416 -41.594 -11.094 1 97.19 211 ILE A N 1
ATOM 1623 C CA . ILE A 1 211 ? -2.576 -41.094 -12.453 1 97.19 211 ILE A CA 1
ATOM 1624 C C . ILE A 1 211 ? -3.25 -39.719 -12.422 1 97.19 211 ILE A C 1
ATOM 1626 O O . ILE A 1 211 ? -4.281 -39.562 -11.773 1 97.19 211 ILE A O 1
ATOM 1630 N N . LEU A 1 212 ? -2.633 -38.75 -13.07 1 96.5 212 LEU A N 1
ATOM 1631 C CA . LEU A 1 212 ? -3.221 -37.438 -13.195 1 96.5 212 LEU A CA 1
ATOM 1632 C C . LEU A 1 212 ? -3.496 -37.094 -14.664 1 96.5 212 LEU A C 1
ATOM 1634 O O . LEU A 1 212 ? -2.791 -37.594 -15.555 1 96.5 212 LEU A O 1
ATOM 1638 N N . PHE A 1 213 ? -4.52 -36.312 -14.875 1 96.31 213 PHE A N 1
ATOM 1639 C CA . PHE A 1 213 ? -4.902 -35.844 -16.188 1 96.31 213 PHE A CA 1
ATOM 1640 C C . PHE A 1 213 ? -4.922 -34.312 -16.234 1 96.31 213 PHE A C 1
ATOM 1642 O O . PHE A 1 213 ? -5.129 -33.688 -15.211 1 96.31 213 PHE A O 1
ATOM 1649 N N . VAL A 1 214 ? -4.66 -33.781 -17.391 1 94 214 VAL A N 1
ATOM 1650 C CA . VAL A 1 214 ? -4.848 -32.344 -17.625 1 94 214 VAL A CA 1
ATOM 1651 C C . VAL A 1 214 ? -5.93 -32.125 -18.688 1 94 214 VAL A C 1
ATOM 1653 O O . VAL A 1 214 ? -5.988 -32.875 -19.672 1 94 214 VAL A O 1
ATOM 1656 N N . GLU A 1 215 ? -6.809 -31.219 -18.391 1 91.94 215 GLU A N 1
ATOM 1657 C CA . GLU A 1 215 ? -7.91 -30.969 -19.312 1 91.94 215 GLU A CA 1
ATOM 1658 C C . GLU A 1 215 ? -8.062 -29.484 -19.594 1 91.94 215 GLU A C 1
ATOM 1660 O O . GLU A 1 215 ? -7.562 -28.641 -18.828 1 91.94 215 GLU A O 1
ATOM 1665 N N . THR A 1 216 ? -8.609 -29.188 -20.719 1 87.06 216 THR A N 1
ATOM 1666 C CA . THR A 1 216 ? -8.977 -27.828 -21.125 1 87.06 216 THR A CA 1
ATOM 1667 C C . THR A 1 216 ? -10.484 -27.703 -21.266 1 87.06 216 THR A C 1
ATOM 1669 O O . THR A 1 216 ? -11.188 -28.703 -21.469 1 87.06 216 THR A O 1
ATOM 1672 N N . PRO A 1 217 ? -10.938 -26.547 -21.094 1 80.38 217 PRO A N 1
ATOM 1673 C CA . PRO A 1 217 ? -12.383 -26.375 -21.25 1 80.38 217 PRO A CA 1
ATOM 1674 C C . PRO A 1 217 ? -12.883 -26.734 -22.641 1 80.38 217 PRO A C 1
ATOM 1676 O O . PRO A 1 217 ? -13.984 -27.266 -22.797 1 80.38 217 PRO A O 1
ATOM 1679 N N . ASP A 1 218 ? -12.141 -26.562 -23.625 1 82 218 ASP A N 1
ATOM 1680 C CA . ASP A 1 218 ? -12.586 -26.719 -25.016 1 82 218 ASP A CA 1
ATOM 1681 C C . ASP A 1 218 ? -12.344 -28.141 -25.516 1 82 218 ASP A C 1
ATOM 1683 O O . ASP A 1 218 ? -13.133 -28.656 -26.312 1 82 218 ASP A O 1
ATOM 1687 N N . SER A 1 219 ? -11.336 -28.828 -24.953 1 85.56 219 SER A N 1
ATOM 1688 C CA . SER A 1 219 ? -10.93 -30.094 -25.562 1 85.56 219 SER A CA 1
ATOM 1689 C C . SER A 1 219 ? -11.086 -31.25 -24.594 1 85.56 219 SER A C 1
ATOM 1691 O O . SER A 1 219 ? -10.898 -32.406 -24.969 1 85.56 219 SER A O 1
ATOM 1693 N N . GLY A 1 220 ? -11.461 -30.859 -23.359 1 89.56 220 GLY A N 1
ATOM 1694 C CA . GLY A 1 220 ? -11.5 -31.922 -22.375 1 89.56 220 GLY A CA 1
ATOM 1695 C C . GLY A 1 220 ? -10.125 -32.406 -21.953 1 89.56 220 GLY A C 1
ATOM 1696 O O . GLY A 1 220 ? -9.188 -31.625 -21.844 1 89.56 220 GLY A O 1
ATOM 1697 N N . VAL A 1 221 ? -9.984 -33.781 -21.797 1 94.62 221 VAL A N 1
ATOM 1698 C CA . VAL A 1 221 ? -8.719 -34.344 -21.344 1 94.62 221 VAL A CA 1
ATOM 1699 C C . VAL A 1 221 ? -7.723 -34.375 -22.516 1 94.62 221 VAL A C 1
ATOM 1701 O O . VAL A 1 221 ? -7.992 -34.969 -23.562 1 94.62 221 VAL A O 1
ATOM 1704 N N . VAL A 1 222 ? -6.621 -33.75 -22.234 1 93.69 222 VAL A N 1
ATOM 1705 C CA . VAL A 1 222 ? -5.688 -33.625 -23.344 1 93.69 222 VAL A CA 1
ATOM 1706 C C . VAL A 1 222 ? -4.34 -34.219 -22.953 1 93.69 222 VAL A C 1
ATOM 1708 O O . VAL A 1 222 ? -3.424 -34.281 -23.781 1 93.69 222 VAL A O 1
ATOM 1711 N N . GLY A 1 223 ? -4.168 -34.656 -21.719 1 95.75 223 GLY A N 1
ATOM 1712 C CA . GLY A 1 223 ? -2.9 -35.219 -21.297 1 95.75 223 GLY A CA 1
ATOM 1713 C C . GLY A 1 223 ? -3.014 -36.062 -20.047 1 95.75 223 GLY A C 1
ATOM 1714 O O . GLY A 1 223 ? -4 -35.969 -19.312 1 95.75 223 GLY A O 1
ATOM 1715 N N . THR A 1 224 ? -1.97 -36.906 -19.828 1 96.94 224 THR A N 1
ATOM 1716 C CA . THR A 1 224 ? -1.94 -37.75 -18.641 1 96.94 224 THR A CA 1
ATOM 1717 C C . THR A 1 224 ? -0.504 -38.094 -18.25 1 96.94 224 THR A C 1
ATOM 1719 O O . THR A 1 224 ? 0.42 -37.906 -19.047 1 96.94 224 THR A O 1
ATOM 1722 N N . CYS A 1 225 ? -0.354 -38.438 -17.031 1 97.19 225 CYS A N 1
ATOM 1723 C CA . CYS A 1 225 ? 0.91 -38.875 -16.453 1 97.19 225 CYS A CA 1
ATOM 1724 C C . CYS A 1 225 ? 0.672 -39.812 -15.281 1 97.19 225 CYS A C 1
ATOM 1726 O O . CYS A 1 225 ? -0.285 -39.656 -14.523 1 97.19 225 CYS A O 1
ATOM 1728 N N . ALA A 1 226 ? 1.539 -40.781 -15.109 1 97.44 226 ALA A N 1
ATOM 1729 C CA . ALA A 1 226 ? 1.328 -41.75 -14.055 1 97.44 226 ALA A CA 1
ATOM 1730 C C . ALA A 1 226 ? 2.582 -41.938 -13.195 1 97.44 226 ALA A C 1
ATOM 1732 O O . ALA A 1 226 ? 3.699 -41.75 -13.688 1 97.44 226 ALA A O 1
ATOM 1733 N N . LEU A 1 227 ? 2.369 -42.188 -11.953 1 97.12 227 LEU A N 1
ATOM 1734 C CA . LEU A 1 227 ? 3.369 -42.656 -11 1 97.12 227 LEU A CA 1
ATOM 1735 C C . LEU A 1 227 ? 3.105 -44.094 -10.609 1 97.12 227 LEU A C 1
ATOM 1737 O O . LEU A 1 227 ? 2.082 -44.406 -9.992 1 97.12 227 LEU A O 1
ATOM 1741 N N . ILE A 1 228 ? 4.016 -44.969 -10.945 1 96.25 228 ILE A N 1
ATOM 1742 C CA . ILE A 1 228 ? 3.871 -46.375 -10.602 1 96.25 228 ILE A CA 1
ATOM 1743 C C . ILE A 1 228 ? 4.781 -46.719 -9.43 1 96.25 228 ILE A C 1
ATOM 1745 O O . ILE A 1 228 ? 5.969 -46.406 -9.438 1 96.25 228 ILE A O 1
ATOM 1749 N N . LYS A 1 229 ? 4.254 -47.406 -8.484 1 95.81 229 LYS A N 1
ATOM 1750 C CA . LYS A 1 229 ? 5.055 -47.875 -7.352 1 95.81 229 LYS A CA 1
ATOM 1751 C C . LYS A 1 229 ? 5.859 -49.125 -7.719 1 95.81 229 LYS A C 1
ATOM 1753 O O . LYS A 1 229 ? 5.293 -50.125 -8.109 1 95.81 229 LYS A O 1
ATOM 1758 N N . ILE A 1 230 ? 7.129 -49.031 -7.605 1 94.62 230 ILE A N 1
ATOM 1759 C CA . ILE A 1 230 ? 8.016 -50.156 -7.902 1 94.62 230 ILE A CA 1
ATOM 1760 C C . ILE A 1 230 ? 8.312 -50.906 -6.621 1 94.62 230 ILE A C 1
ATOM 1762 O O . ILE A 1 230 ? 8.195 -52.156 -6.59 1 94.62 230 ILE A O 1
ATOM 1766 N N . GLU A 1 231 ? 8.617 -50.281 -5.621 1 93.19 231 GLU A N 1
ATOM 1767 C CA . GLU A 1 231 ? 8.797 -50.75 -4.258 1 93.19 231 GLU A CA 1
ATOM 1768 C C . GLU A 1 231 ? 8.57 -49.656 -3.236 1 93.19 231 GLU A C 1
ATOM 1770 O O . GLU A 1 231 ? 8.195 -48.531 -3.6 1 93.19 231 GLU A O 1
ATOM 1775 N N . GLU A 1 232 ? 8.68 -50.031 -1.984 1 91.81 232 GLU A N 1
ATOM 1776 C CA . GLU A 1 232 ? 8.406 -49.031 -0.948 1 91.81 232 GLU A CA 1
ATOM 1777 C C . GLU A 1 232 ? 9.312 -47.844 -1.091 1 91.81 232 GLU A C 1
ATOM 1779 O O . GLU A 1 232 ? 10.539 -47.969 -1.13 1 91.81 232 GLU A O 1
ATOM 1784 N N . GLY A 1 233 ? 8.695 -46.688 -1.324 1 92.31 233 GLY A N 1
ATOM 1785 C CA . GLY A 1 233 ? 9.422 -45.406 -1.394 1 92.31 233 GLY A CA 1
ATOM 1786 C C . GLY A 1 233 ? 9.977 -45.125 -2.775 1 92.31 233 GLY A C 1
ATOM 1787 O O . GLY A 1 233 ? 10.516 -44.031 -3.016 1 92.31 233 GLY A O 1
ATOM 1788 N N . VAL A 1 234 ? 9.906 -46.094 -3.717 1 95 234 VAL A N 1
ATOM 1789 C CA . VAL A 1 234 ? 10.484 -45.938 -5.047 1 95 234 VAL A CA 1
ATOM 1790 C C . VAL A 1 234 ? 9.375 -45.938 -6.098 1 95 234 VAL A C 1
ATOM 1792 O O . VAL A 1 234 ? 8.602 -46.875 -6.184 1 95 234 VAL A O 1
ATOM 1795 N N . PHE A 1 235 ? 9.328 -44.844 -6.867 1 96.88 235 PHE A N 1
ATOM 1796 C CA . PHE A 1 235 ? 8.297 -44.719 -7.891 1 96.88 235 PHE A CA 1
ATOM 1797 C C . PHE A 1 235 ? 8.906 -44.406 -9.242 1 96.88 235 PHE A C 1
ATOM 1799 O O . PHE A 1 235 ? 9.969 -43.781 -9.32 1 96.88 235 PHE A O 1
ATOM 1806 N N . GLU A 1 236 ? 8.195 -44.844 -10.273 1 97 236 GLU A N 1
ATOM 1807 C CA . GLU A 1 236 ? 8.547 -44.5 -11.648 1 97 236 GLU A CA 1
ATOM 1808 C C . GLU A 1 236 ? 7.508 -43.562 -12.266 1 97 236 GLU A C 1
ATOM 1810 O O . GLU A 1 236 ? 6.309 -43.812 -12.188 1 97 236 GLU A O 1
ATOM 1815 N N . LEU A 1 237 ? 7.973 -42.438 -12.742 1 97.62 237 LEU A N 1
ATOM 1816 C CA . LEU A 1 237 ? 7.117 -41.594 -13.578 1 97.62 237 LEU A CA 1
ATOM 1817 C C . LEU A 1 237 ? 7.02 -42.156 -14.992 1 97.62 237 LEU A C 1
ATOM 1819 O O . LEU A 1 237 ? 8.039 -42.406 -15.648 1 97.62 237 LEU A O 1
ATOM 1823 N N . THR A 1 238 ? 5.801 -42.406 -15.438 1 95.38 238 THR A N 1
ATOM 1824 C CA . THR A 1 238 ? 5.633 -43.062 -16.734 1 95.38 238 THR A CA 1
ATOM 1825 C C . THR A 1 238 ? 4.348 -42.625 -17.406 1 95.38 238 THR A C 1
ATOM 1827 O O . THR A 1 238 ? 3.568 -41.844 -16.828 1 95.38 238 THR A O 1
ATOM 1830 N N . LYS A 1 239 ? 4.25 -42.875 -18.688 1 95.38 239 LYS A N 1
ATOM 1831 C CA . LYS A 1 239 ? 3.033 -42.656 -19.453 1 95.38 239 LYS A CA 1
ATOM 1832 C C . LYS A 1 239 ? 2.658 -41.156 -19.453 1 95.38 239 LYS A C 1
ATOM 1834 O O . LYS A 1 239 ? 1.516 -40.812 -19.156 1 95.38 239 LYS A O 1
ATOM 1839 N N . MET A 1 240 ? 3.686 -40.438 -19.641 1 95 240 MET A N 1
ATOM 1840 C CA . MET A 1 240 ? 3.523 -39 -19.812 1 95 240 MET A CA 1
ATOM 1841 C C . MET A 1 240 ? 3.232 -38.656 -21.266 1 95 240 MET A C 1
ATOM 1843 O O . MET A 1 240 ? 4.102 -38.812 -22.125 1 95 240 MET A O 1
ATOM 1847 N N . GLY A 1 241 ? 2.055 -38.188 -21.531 1 93.5 241 GLY A N 1
ATOM 1848 C CA . GLY A 1 241 ? 1.684 -37.812 -22.891 1 93.5 241 GLY A CA 1
ATOM 1849 C C . GLY A 1 241 ? 0.697 -36.656 -22.938 1 93.5 241 GLY A C 1
ATOM 1850 O O . GLY A 1 241 ? -0.146 -36.531 -22.047 1 93.5 241 GLY A O 1
ATOM 1851 N N . VAL A 1 242 ? 0.865 -35.844 -23.922 1 93.19 242 VAL A N 1
ATOM 1852 C CA . VAL A 1 242 ? -0.063 -34.75 -24.188 1 93.19 242 VAL A CA 1
ATOM 1853 C C . VAL A 1 242 ? -0.473 -34.75 -25.656 1 93.19 242 VAL A C 1
ATOM 1855 O O . VAL A 1 242 ? 0.369 -34.938 -26.547 1 93.19 242 VAL A O 1
ATOM 1858 N N . SER A 1 243 ? -1.761 -34.594 -25.812 1 88.44 243 SER A N 1
ATOM 1859 C CA . SER A 1 243 ? -2.281 -34.594 -27.172 1 88.44 243 SER A CA 1
ATOM 1860 C C . SER A 1 243 ? -1.786 -33.406 -27.953 1 88.44 243 SER A C 1
ATOM 1862 O O . SER A 1 243 ? -1.483 -32.344 -27.375 1 88.44 243 SER A O 1
ATOM 1864 N N . GLU A 1 244 ? -1.747 -33.531 -29.234 1 79.81 244 GLU A N 1
ATOM 1865 C CA . GLU A 1 244 ? -1.36 -32.438 -30.125 1 79.81 244 GLU A CA 1
ATOM 1866 C C . GLU A 1 244 ? -2.32 -31.266 -30 1 79.81 244 GLU A C 1
ATOM 1868 O O . GLU A 1 244 ? -1.937 -30.109 -30.234 1 79.81 244 GLU A O 1
ATOM 1873 N N . ALA A 1 245 ? -3.521 -31.594 -29.594 1 73.69 245 ALA A N 1
ATOM 1874 C CA . ALA A 1 245 ? -4.559 -30.578 -29.453 1 73.69 245 ALA A CA 1
ATOM 1875 C C . ALA A 1 245 ? -4.188 -29.562 -28.375 1 73.69 245 ALA A C 1
ATOM 1877 O O . ALA A 1 245 ? -4.734 -28.453 -28.344 1 73.69 245 ALA A O 1
ATOM 1878 N N . ALA A 1 246 ? -3.332 -29.938 -27.562 1 76.38 246 ALA A N 1
ATOM 1879 C CA . ALA A 1 246 ? -3.002 -29.062 -26.438 1 76.38 246 ALA A CA 1
ATOM 1880 C C . ALA A 1 246 ? -1.639 -28.406 -26.641 1 76.38 246 ALA A C 1
ATOM 1882 O O . ALA A 1 246 ? -1.086 -27.812 -25.719 1 76.38 246 ALA A O 1
ATOM 1883 N N . ARG A 1 247 ? -1.214 -28.484 -27.859 1 65.81 247 ARG A N 1
ATOM 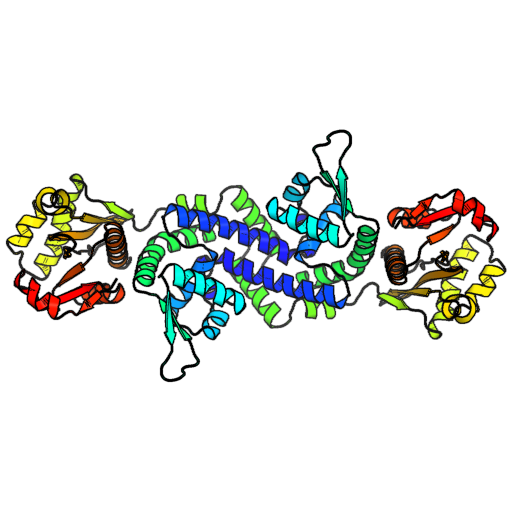1884 C CA . ARG A 1 247 ? 0.105 -27.938 -28.125 1 65.81 247 ARG A CA 1
ATOM 1885 C C . ARG A 1 247 ? 0.102 -26.422 -27.953 1 65.81 247 ARG A C 1
ATOM 1887 O O . ARG A 1 247 ? -0.856 -25.75 -28.344 1 65.81 247 ARG A O 1
ATOM 1894 N N . GLY A 1 248 ? 1.035 -25.953 -27.281 1 69.31 248 GLY A N 1
ATOM 1895 C CA . GLY A 1 248 ? 1.231 -24.516 -27.125 1 69.31 248 GLY A CA 1
ATOM 1896 C C . GLY A 1 248 ? 0.671 -23.969 -25.812 1 69.31 248 GLY A C 1
ATOM 1897 O O . GLY A 1 248 ? 0.857 -22.797 -25.5 1 69.31 248 GLY A O 1
ATOM 1898 N N . ARG A 1 249 ? 0.039 -24.719 -25.031 1 75.75 249 ARG A N 1
ATOM 1899 C CA . ARG A 1 249 ? -0.602 -24.234 -23.812 1 75.75 249 ARG A CA 1
ATOM 1900 C C . ARG A 1 249 ? 0.204 -24.625 -22.578 1 75.75 249 ARG A C 1
ATOM 1902 O O . ARG A 1 249 ? -0.28 -24.5 -21.453 1 75.75 249 ARG A O 1
ATOM 1909 N N . LYS A 1 250 ? 1.315 -25.188 -22.734 1 84.12 250 LYS A N 1
ATOM 1910 C CA . LYS A 1 250 ? 2.182 -25.672 -21.656 1 84.12 250 LYS A CA 1
ATOM 1911 C C . LYS A 1 250 ? 1.456 -26.672 -20.781 1 84.12 250 LYS A C 1
ATOM 1913 O O . LYS A 1 250 ? 1.638 -26.688 -19.562 1 84.12 250 LYS A O 1
ATOM 1918 N N . ALA A 1 251 ? 0.614 -27.453 -21.422 1 88.75 251 ALA A N 1
ATOM 1919 C CA . ALA A 1 251 ? -0.173 -28.453 -20.688 1 88.75 251 ALA A CA 1
ATOM 1920 C C . ALA A 1 251 ? 0.726 -29.531 -20.078 1 88.75 251 ALA A C 1
ATOM 1922 O O . ALA A 1 251 ? 0.485 -29.984 -18.969 1 88.75 251 ALA A O 1
ATOM 1923 N N . GLY A 1 252 ? 1.744 -29.859 -20.812 1 91.81 252 GLY A N 1
ATOM 1924 C CA . GLY A 1 252 ? 2.672 -30.859 -20.312 1 91.81 252 GLY A CA 1
ATOM 1925 C C . GLY A 1 252 ? 3.412 -30.422 -19.062 1 91.81 252 GLY A C 1
ATOM 1926 O O . GLY A 1 252 ? 3.504 -31.188 -18.094 1 91.81 252 GLY A O 1
ATOM 1927 N N . GLU A 1 253 ? 3.914 -29.266 -19.156 1 89.75 253 GLU A N 1
ATOM 1928 C CA . GLU A 1 253 ? 4.633 -28.719 -18.016 1 89.75 253 GLU A CA 1
ATOM 1929 C C . GLU A 1 253 ? 3.723 -28.609 -16.797 1 89.75 253 GLU A C 1
ATOM 1931 O O . GLU A 1 253 ? 4.137 -28.906 -15.672 1 89.75 253 GLU A O 1
ATOM 1936 N N . PHE A 1 254 ? 2.512 -28.203 -17.031 1 90 254 PHE A N 1
ATOM 1937 C CA . PHE A 1 254 ? 1.503 -28.062 -15.992 1 90 254 PHE A CA 1
ATOM 1938 C C . PHE A 1 254 ? 1.198 -29.422 -15.359 1 90 254 PHE A C 1
ATOM 1940 O O . PHE A 1 254 ? 1.146 -29.531 -14.133 1 90 254 PHE A O 1
ATOM 1947 N N . LEU A 1 255 ? 1.03 -30.344 -16.141 1 92.94 255 LEU A N 1
ATOM 1948 C CA . LEU A 1 255 ? 0.711 -31.688 -15.695 1 92.94 255 LEU A CA 1
ATOM 1949 C C . LEU A 1 255 ? 1.877 -32.312 -14.922 1 92.94 255 LEU A C 1
ATOM 1951 O O . LEU A 1 255 ? 1.684 -32.875 -13.852 1 92.94 255 LEU A O 1
ATOM 1955 N N . LEU A 1 256 ? 3.068 -32.156 -15.453 1 93.69 256 LEU A N 1
ATOM 1956 C CA . LEU A 1 256 ? 4.246 -32.688 -14.789 1 93.69 256 LEU A CA 1
ATOM 1957 C C . LEU A 1 256 ? 4.453 -32.031 -13.422 1 93.69 256 LEU A C 1
ATOM 1959 O O . LEU A 1 256 ? 4.742 -32.719 -12.438 1 93.69 256 LEU A O 1
ATOM 1963 N N . ALA A 1 257 ? 4.344 -30.797 -13.383 1 90 257 ALA A N 1
ATOM 1964 C CA . ALA A 1 257 ? 4.492 -30.062 -12.125 1 90 257 ALA A CA 1
ATOM 1965 C C . ALA A 1 257 ? 3.484 -30.547 -11.086 1 90 257 ALA A C 1
ATOM 1967 O O . ALA A 1 257 ? 3.832 -30.75 -9.922 1 90 257 ALA A O 1
ATOM 1968 N N . ALA A 1 258 ? 2.264 -30.703 -11.5 1 90.06 258 ALA A N 1
ATOM 1969 C CA . ALA A 1 258 ? 1.231 -31.219 -10.594 1 90.06 258 ALA A CA 1
ATOM 1970 C C . ALA A 1 258 ? 1.575 -32.625 -10.102 1 90.06 258 ALA A C 1
ATOM 1972 O O . ALA A 1 258 ? 1.344 -32.938 -8.938 1 90.06 258 ALA A O 1
ATOM 1973 N N . THR A 1 259 ? 2.09 -33.375 -10.984 1 93.69 259 THR A N 1
ATOM 1974 C CA . THR A 1 259 ? 2.484 -34.719 -10.648 1 93.69 259 THR A CA 1
ATOM 1975 C C . THR A 1 259 ? 3.613 -34.719 -9.617 1 93.69 259 THR A C 1
ATOM 1977 O O . THR A 1 259 ? 3.609 -35.531 -8.68 1 93.69 259 THR A O 1
ATOM 1980 N N . LEU A 1 260 ? 4.52 -33.875 -9.766 1 90.69 260 LEU A N 1
ATOM 1981 C CA . LEU A 1 260 ? 5.641 -33.781 -8.836 1 90.69 260 LEU A CA 1
ATOM 1982 C C . LEU A 1 260 ? 5.168 -33.281 -7.469 1 90.69 260 LEU A C 1
ATOM 1984 O O . LEU A 1 260 ? 5.688 -33.719 -6.438 1 90.69 260 LEU A O 1
ATOM 1988 N N . ASP A 1 261 ? 4.273 -32.438 -7.449 1 84 261 ASP A N 1
ATOM 1989 C CA . ASP A 1 261 ? 3.682 -32.031 -6.188 1 84 261 ASP A CA 1
ATOM 1990 C C . ASP A 1 261 ? 3.037 -33.188 -5.457 1 84 261 ASP A C 1
ATOM 1992 O O . ASP A 1 261 ? 3.207 -33.344 -4.242 1 84 261 ASP A O 1
ATOM 1996 N N . ARG A 1 262 ? 2.32 -33.906 -6.203 1 85.75 262 ARG A N 1
ATOM 1997 C CA . ARG A 1 262 ? 1.7 -35.094 -5.621 1 85.75 262 ARG A CA 1
ATOM 1998 C C . ARG A 1 262 ? 2.754 -36.062 -5.086 1 85.75 262 ARG A C 1
ATOM 2000 O O . ARG A 1 262 ? 2.566 -36.656 -4.031 1 85.75 262 ARG A O 1
ATOM 2007 N N . ALA A 1 263 ? 3.795 -36.219 -5.816 1 88.75 263 ALA A N 1
ATOM 2008 C CA . ALA A 1 263 ? 4.895 -37.094 -5.406 1 88.75 263 ALA A CA 1
ATOM 2009 C C . ALA A 1 263 ? 5.48 -36.625 -4.07 1 88.75 263 ALA A C 1
ATOM 2011 O O . ALA A 1 263 ? 5.777 -37.469 -3.203 1 88.75 263 ALA A O 1
ATOM 2012 N N . ARG A 1 264 ? 5.633 -35.438 -3.914 1 82.12 264 ARG A N 1
ATOM 2013 C CA . ARG A 1 264 ? 6.148 -34.875 -2.672 1 82.12 264 ARG A CA 1
ATOM 2014 C C . ARG A 1 264 ? 5.18 -35.094 -1.519 1 82.12 264 ARG A C 1
ATOM 2016 O O . ARG A 1 264 ? 5.602 -35.438 -0.406 1 82.12 264 ARG A O 1
ATOM 2023 N N . GLU A 1 265 ? 3.936 -34.938 -1.775 1 78.5 265 GLU A N 1
ATOM 2024 C CA . GLU A 1 265 ? 2.908 -35.125 -0.757 1 78.5 265 GLU A CA 1
ATOM 2025 C C . GLU A 1 265 ? 2.889 -36.562 -0.25 1 78.5 265 GLU A C 1
ATOM 2027 O O . GLU A 1 265 ? 2.646 -36.812 0.934 1 78.5 265 GLU A O 1
ATOM 2032 N N . ILE A 1 266 ? 3.109 -37.438 -1.173 1 81.94 266 ILE A N 1
ATOM 2033 C CA . ILE A 1 266 ? 3.088 -38.844 -0.851 1 81.94 266 ILE A CA 1
ATOM 2034 C C . ILE A 1 266 ? 4.34 -39.219 -0.055 1 81.94 266 ILE A C 1
ATOM 2036 O O . ILE A 1 266 ? 4.34 -40.219 0.689 1 81.94 266 ILE A O 1
ATOM 2040 N N . GLY A 1 267 ? 5.355 -38.406 -0.145 1 81 267 GLY A N 1
ATOM 2041 C CA . GLY A 1 267 ? 6.586 -38.656 0.587 1 81 267 GLY A CA 1
ATOM 2042 C C . GLY A 1 267 ? 7.477 -39.688 -0.089 1 81 267 GLY A C 1
ATOM 2043 O O . GLY A 1 267 ? 7.992 -40.594 0.565 1 81 267 GLY A O 1
ATOM 2044 N N . MET A 1 268 ? 7.688 -39.688 -1.362 1 87.44 268 MET A N 1
ATOM 2045 C CA . MET A 1 268 ? 8.523 -40.594 -2.119 1 87.44 268 MET A CA 1
ATOM 2046 C C . MET A 1 268 ? 10 -40.375 -1.815 1 87.44 268 MET A C 1
ATOM 2048 O O . MET A 1 268 ? 10.43 -39.25 -1.623 1 87.44 268 MET A O 1
ATOM 2052 N N . GLU A 1 269 ? 10.688 -41.406 -1.632 1 89.62 269 GLU A N 1
ATOM 2053 C CA . GLU A 1 269 ? 12.125 -41.344 -1.388 1 89.62 269 GLU A CA 1
ATOM 2054 C C . GLU A 1 269 ? 12.898 -41.188 -2.695 1 89.62 269 GLU A C 1
ATOM 2056 O O . GLU A 1 269 ? 13.883 -40.438 -2.762 1 89.62 269 GLU A O 1
ATOM 2061 N N . ARG A 1 270 ? 12.438 -42 -3.721 1 95.19 270 ARG A N 1
ATOM 2062 C CA . ARG A 1 270 ? 13.094 -42 -5.027 1 95.19 270 ARG A CA 1
ATOM 2063 C C . ARG A 1 270 ? 12.062 -41.938 -6.148 1 95.19 270 ARG A C 1
ATOM 2065 O O . ARG A 1 270 ? 11.07 -42.688 -6.129 1 95.19 270 ARG A O 1
ATOM 2072 N N . LEU A 1 271 ? 12.273 -41 -7 1 96.56 271 LEU A N 1
ATOM 2073 C CA . LEU A 1 271 ? 11.461 -40.875 -8.203 1 96.56 271 LEU A CA 1
ATOM 2074 C C . LEU A 1 271 ? 12.344 -40.875 -9.453 1 96.56 271 LEU A C 1
ATOM 2076 O O . LEU A 1 271 ? 13.281 -40.062 -9.539 1 96.56 271 LEU A O 1
ATOM 2080 N N . TYR A 1 272 ? 12.062 -41.781 -10.328 1 97.5 272 TYR A N 1
ATOM 2081 C CA . TYR A 1 272 ? 12.867 -41.844 -11.539 1 97.5 272 TYR A CA 1
ATOM 2082 C C . TYR A 1 272 ? 11.984 -42.031 -12.773 1 97.5 272 TYR A C 1
ATOM 2084 O O . TYR A 1 272 ? 10.773 -42.219 -12.648 1 97.5 272 TYR A O 1
ATOM 2092 N N . LEU A 1 273 ? 12.539 -41.906 -13.93 1 97.56 273 LEU A N 1
ATOM 2093 C CA . LEU A 1 273 ? 11.828 -42.156 -15.18 1 97.56 273 LEU A CA 1
ATOM 2094 C C . LEU A 1 273 ? 12.758 -42.781 -16.203 1 97.56 273 LEU A C 1
ATOM 2096 O O . LEU A 1 273 ? 13.977 -42.688 -16.109 1 97.56 273 LEU A O 1
ATOM 2100 N N . LEU A 1 274 ? 12.18 -43.531 -17.078 1 96.5 274 LEU A N 1
ATOM 2101 C CA . LEU A 1 274 ? 12.836 -44.156 -18.219 1 96.5 274 LEU A CA 1
ATOM 2102 C C . LEU A 1 274 ? 12.242 -43.656 -19.531 1 96.5 274 LEU A C 1
ATOM 2104 O O . LEU A 1 274 ? 11.023 -43.594 -19.688 1 96.5 274 LEU A O 1
ATOM 2108 N N . THR A 1 275 ? 13.148 -43.219 -20.344 1 95.75 275 THR A N 1
ATOM 2109 C CA . THR A 1 275 ? 12.672 -42.625 -21.609 1 95.75 275 THR A CA 1
ATOM 2110 C C . THR A 1 275 ? 13.672 -42.906 -22.734 1 95.75 275 THR A C 1
ATOM 2112 O O . THR A 1 275 ? 14.477 -43.812 -22.641 1 95.75 275 THR A O 1
ATOM 2115 N N . ASN A 1 276 ? 13.406 -42.281 -23.844 1 95.12 276 ASN A N 1
ATOM 2116 C CA . ASN A 1 276 ? 14.219 -42.438 -25.047 1 95.12 276 ASN A CA 1
ATOM 2117 C C . ASN A 1 276 ? 14.68 -41.094 -25.609 1 95.12 276 ASN A C 1
ATOM 2119 O O . ASN A 1 276 ? 13.945 -40.125 -25.562 1 95.12 276 ASN A O 1
ATOM 2123 N N . ARG A 1 277 ? 15.852 -41.094 -26.219 1 94.69 277 ARG A N 1
ATOM 2124 C CA . ARG A 1 277 ? 16.469 -39.875 -26.734 1 94.69 277 ARG A CA 1
ATOM 2125 C C . ARG A 1 277 ? 15.578 -39.219 -27.781 1 94.69 277 ARG A C 1
ATOM 2127 O O . ARG A 1 277 ? 15.617 -38 -27.953 1 94.69 277 ARG A O 1
ATOM 2134 N N . LYS A 1 278 ? 14.773 -39.969 -28.438 1 92.62 278 LYS A N 1
ATOM 2135 C CA . LYS A 1 278 ? 13.859 -39.438 -29.438 1 92.62 278 LYS A CA 1
ATOM 2136 C C . LYS A 1 278 ? 12.828 -38.531 -28.797 1 92.62 278 LYS A C 1
ATOM 2138 O O . LYS A 1 278 ? 12.219 -37.688 -29.484 1 92.62 278 LYS A O 1
ATOM 2143 N N . CYS A 1 279 ? 12.664 -38.688 -27.547 1 92.56 279 CYS A N 1
ATOM 2144 C CA . CYS A 1 279 ? 11.703 -37.875 -26.828 1 92.56 279 CYS A CA 1
ATOM 2145 C C . CYS A 1 279 ? 12.367 -36.625 -26.281 1 92.56 279 CYS A C 1
ATOM 2147 O O . CYS A 1 279 ? 12.258 -36.312 -25.094 1 92.56 279 CYS A O 1
ATOM 2149 N N . ALA A 1 280 ? 12.93 -35.844 -27.141 1 92.94 280 ALA A N 1
ATOM 2150 C CA . ALA A 1 280 ? 13.766 -34.688 -26.781 1 92.94 280 ALA A CA 1
ATOM 2151 C C . ALA A 1 280 ? 12.961 -33.625 -26.031 1 92.94 280 ALA A C 1
ATOM 2153 O O . ALA A 1 280 ? 13.453 -33.031 -25.062 1 92.94 280 ALA A O 1
ATOM 2154 N N . ALA A 1 281 ? 11.773 -33.375 -26.531 1 89.25 281 ALA A N 1
ATOM 2155 C CA . ALA A 1 281 ? 10.93 -32.375 -25.891 1 89.25 281 ALA A CA 1
ATOM 2156 C C . ALA A 1 281 ? 10.594 -32.75 -24.453 1 89.25 281 ALA A C 1
ATOM 2158 O O . ALA A 1 281 ? 10.602 -31.922 -23.562 1 89.25 281 ALA A O 1
ATOM 2159 N N . ALA A 1 282 ? 10.305 -34.031 -24.219 1 92.31 282 ALA A N 1
ATOM 2160 C CA . ALA A 1 282 ? 9.992 -34.531 -22.875 1 92.31 282 ALA A CA 1
ATOM 2161 C C . ALA A 1 282 ? 11.211 -34.469 -21.969 1 92.31 282 ALA A C 1
ATOM 2163 O O . ALA A 1 282 ? 11.109 -34.094 -20.797 1 92.31 282 ALA A O 1
ATOM 2164 N N . ILE A 1 283 ? 12.344 -34.844 -22.5 1 95 283 ILE A N 1
ATOM 2165 C CA . ILE A 1 283 ? 13.586 -34.812 -21.734 1 95 283 ILE A CA 1
ATOM 2166 C C . ILE A 1 283 ? 13.875 -33.406 -21.25 1 95 283 ILE A C 1
ATOM 2168 O O . ILE A 1 283 ? 14.219 -33.188 -20.094 1 95 283 ILE A O 1
ATOM 2172 N N . HIS A 1 284 ? 13.75 -32.469 -22.125 1 93.19 284 HIS A N 1
ATOM 2173 C CA . HIS A 1 284 ? 13.961 -31.078 -21.766 1 93.19 284 HIS A CA 1
ATOM 2174 C C . HIS A 1 284 ? 13.023 -30.656 -20.641 1 93.19 284 HIS A C 1
ATOM 2176 O O . HIS A 1 284 ? 13.445 -29.969 -19.703 1 93.19 284 HIS A O 1
ATOM 2182 N N . LEU A 1 285 ? 11.812 -31.047 -20.719 1 91.25 285 LEU A N 1
ATOM 2183 C CA . LEU A 1 285 ? 10.812 -30.719 -19.703 1 91.25 285 LEU A CA 1
ATOM 2184 C C . LEU A 1 285 ? 11.195 -31.328 -18.359 1 91.25 285 LEU A C 1
ATOM 2186 O O . LEU A 1 285 ? 11.062 -30.672 -17.328 1 91.25 285 LEU A O 1
ATOM 2190 N N . TYR A 1 286 ? 11.648 -32.562 -18.359 1 94.88 286 TYR A N 1
ATOM 2191 C CA . TYR A 1 286 ? 12.062 -33.25 -17.125 1 94.88 286 TYR A CA 1
ATOM 2192 C C . TYR A 1 286 ? 13.242 -32.531 -16.484 1 94.88 286 TYR A C 1
ATOM 2194 O O . TYR A 1 286 ? 13.242 -32.312 -15.266 1 94.88 286 TYR A O 1
ATOM 2202 N N . GLU A 1 287 ? 14.195 -32.156 -17.297 1 92.56 287 GLU A N 1
ATOM 2203 C CA . GLU A 1 287 ? 15.359 -31.422 -16.797 1 92.56 287 GLU A CA 1
ATOM 2204 C C . GLU A 1 287 ? 14.953 -30.094 -16.172 1 92.56 287 GLU A C 1
ATOM 2206 O O . GLU A 1 287 ? 15.422 -29.734 -15.094 1 92.56 287 GLU A O 1
ATOM 2211 N N . LYS A 1 288 ? 14.133 -29.516 -16.828 1 85.19 288 LYS A N 1
ATOM 2212 C CA . LYS A 1 288 ? 13.656 -28.203 -16.375 1 85.19 288 LYS A CA 1
ATOM 2213 C C . LYS A 1 288 ? 13.023 -28.281 -15 1 85.19 288 LYS A C 1
ATOM 2215 O O . LYS A 1 288 ? 13.172 -27.375 -14.188 1 85.19 288 LYS A O 1
ATOM 2220 N N . LEU A 1 289 ? 12.352 -29.359 -14.711 1 89.12 289 LEU A N 1
ATOM 2221 C CA . LEU A 1 289 ? 11.578 -29.453 -13.477 1 89.12 289 LEU A CA 1
ATOM 2222 C C . LEU A 1 289 ? 12.32 -30.281 -12.422 1 89.12 289 LEU A C 1
ATOM 2224 O O . LEU A 1 289 ? 11.727 -30.719 -11.438 1 89.12 289 LEU A O 1
ATOM 2228 N N . GLY A 1 290 ? 13.641 -30.578 -12.688 1 90 290 GLY A N 1
ATOM 2229 C CA . GLY A 1 290 ? 14.438 -31.031 -11.555 1 90 290 GLY A CA 1
ATOM 2230 C C . GLY A 1 290 ? 14.969 -32.438 -11.727 1 90 290 GLY A C 1
ATOM 2231 O O . GLY A 1 290 ? 15.633 -32.969 -10.836 1 90 290 GLY A O 1
ATOM 2232 N N . PHE A 1 291 ? 14.672 -33.062 -12.875 1 95.38 291 PHE A N 1
ATOM 2233 C CA . PHE A 1 291 ? 15.242 -34.375 -13.133 1 95.38 291 PHE A CA 1
ATOM 2234 C C . PHE A 1 291 ? 16.672 -34.25 -13.672 1 95.38 291 PHE A C 1
ATOM 2236 O O . PHE A 1 291 ? 16.984 -33.312 -14.398 1 95.38 291 PHE A O 1
ATOM 2243 N N . GLU A 1 292 ? 17.5 -35.219 -13.281 1 96.06 292 GLU A N 1
ATOM 2244 C CA . GLU A 1 292 ? 18.859 -35.312 -13.781 1 96.06 292 GLU A CA 1
ATOM 2245 C C . GLU A 1 292 ? 19.156 -36.688 -14.344 1 96.06 292 GLU A C 1
ATOM 2247 O O . GLU A 1 292 ? 18.625 -37.688 -13.852 1 96.06 292 GLU A O 1
ATOM 2252 N N . HIS A 1 293 ? 20.062 -36.656 -15.312 1 97.25 293 HIS A N 1
ATOM 2253 C CA . HIS A 1 293 ? 20.469 -37.938 -15.859 1 97.25 293 HIS A CA 1
ATOM 2254 C C . HIS A 1 293 ? 21.172 -38.781 -14.805 1 97.25 293 HIS A C 1
ATOM 2256 O O . HIS A 1 293 ? 21.953 -38.281 -14.008 1 97.25 293 HIS A O 1
ATOM 2262 N N . SER A 1 294 ? 20.859 -40.062 -14.852 1 97.19 294 SER A N 1
ATOM 2263 C CA . SER A 1 294 ? 21.406 -40.906 -13.805 1 97.19 294 SER A CA 1
ATOM 2264 C C . SER A 1 294 ? 21.875 -42.25 -14.383 1 97.19 294 SER A C 1
ATOM 2266 O O . SER A 1 294 ? 21.062 -43.094 -14.781 1 97.19 294 SER A O 1
ATOM 2268 N N . GLY A 1 295 ? 23.141 -42.469 -14.305 1 95.75 295 GLY A N 1
ATOM 2269 C CA . GLY A 1 295 ? 23.672 -43.75 -14.695 1 95.75 295 GLY A CA 1
ATOM 2270 C C . GLY A 1 295 ? 23.25 -44.875 -13.773 1 95.75 295 GLY A C 1
ATOM 2271 O O . GLY A 1 295 ? 23.078 -46.031 -14.219 1 95.75 295 GLY A O 1
ATOM 2272 N N . GLU A 1 296 ? 23.141 -44.594 -12.57 1 96.25 296 GLU A N 1
ATOM 2273 C CA . GLU A 1 296 ? 22.703 -45.562 -11.586 1 96.25 296 GLU A CA 1
ATOM 2274 C C . GLU A 1 296 ? 21.312 -46.094 -11.914 1 96.25 296 GLU A C 1
ATOM 2276 O O . GLU A 1 296 ? 21.078 -47.312 -11.898 1 96.25 296 GLU A O 1
ATOM 2281 N N . ILE A 1 297 ? 20.422 -45.219 -12.25 1 96.12 297 ILE A N 1
ATOM 2282 C CA . ILE A 1 297 ? 19.062 -45.625 -12.594 1 96.12 297 ILE A CA 1
ATOM 2283 C C . ILE A 1 297 ? 19.062 -46.469 -13.875 1 96.12 297 ILE A C 1
ATOM 2285 O O . ILE A 1 297 ? 18.312 -47.438 -13.992 1 96.12 297 ILE A O 1
ATOM 2289 N N . MET A 1 298 ? 19.906 -46.094 -14.812 1 96.38 298 MET A N 1
ATOM 2290 C CA . MET A 1 298 ? 20.016 -46.844 -16.062 1 96.38 298 MET A CA 1
ATOM 2291 C C . MET A 1 298 ? 20.438 -48.281 -15.781 1 96.38 298 MET A C 1
ATOM 2293 O O . MET A 1 298 ? 19.891 -49.219 -16.359 1 96.38 298 MET A O 1
ATOM 2297 N N . ARG A 1 299 ? 21.359 -48.406 -14.898 1 95.56 299 ARG A N 1
ATOM 2298 C CA . ARG A 1 299 ? 21.875 -49.719 -14.562 1 95.56 299 ARG A CA 1
ATOM 2299 C C . ARG A 1 299 ? 20.828 -50.562 -13.844 1 95.56 299 ARG A C 1
ATOM 2301 O O . ARG A 1 299 ? 20.672 -51.75 -14.133 1 95.56 299 ARG A O 1
ATOM 2308 N N . LEU A 1 300 ? 20.109 -50 -12.992 1 94.44 300 LEU A N 1
ATOM 2309 C CA . LEU A 1 300 ? 19.188 -50.719 -12.125 1 94.44 300 LEU A CA 1
ATOM 2310 C C . LEU A 1 300 ? 17.891 -51.031 -12.844 1 94.44 300 LEU A C 1
ATOM 2312 O O . LEU A 1 300 ? 17.312 -52.094 -12.664 1 94.44 300 LEU A O 1
ATOM 2316 N N . TYR A 1 301 ? 17.422 -50.031 -13.68 1 93.5 301 TYR A N 1
ATOM 2317 C CA . TYR A 1 301 ? 16.047 -50.156 -14.148 1 93.5 301 TYR A CA 1
ATOM 2318 C C . TYR A 1 301 ? 15.977 -50.031 -15.664 1 93.5 301 TYR A C 1
ATOM 2320 O O . TYR A 1 301 ? 14.914 -50.219 -16.266 1 93.5 301 TYR A O 1
ATOM 2328 N N . GLY A 1 302 ? 16.969 -49.75 -16.375 1 92.19 302 GLY A N 1
ATOM 2329 C CA . GLY A 1 302 ? 16.969 -49.438 -17.797 1 92.19 302 GLY A CA 1
ATOM 2330 C C . GLY A 1 302 ? 16.469 -50.594 -18.641 1 92.19 302 GLY A C 1
ATOM 2331 O O . GLY A 1 302 ? 15.977 -50.375 -19.766 1 92.19 302 GLY A O 1
ATOM 2332 N N . GLY A 1 303 ? 16.562 -51.812 -18.141 1 88.12 303 GLY A N 1
ATOM 2333 C CA . GLY A 1 303 ? 16.188 -53 -18.891 1 88.12 303 GLY A CA 1
ATOM 2334 C C . GLY A 1 303 ? 14.703 -53.281 -18.875 1 88.12 303 GLY A C 1
ATOM 2335 O O . GLY A 1 303 ? 14.227 -54.219 -19.531 1 88.12 303 GLY A O 1
ATOM 2336 N N . ARG A 1 304 ? 13.984 -52.469 -18.266 1 86.75 304 ARG A N 1
ATOM 2337 C CA . ARG A 1 304 ? 12.547 -52.688 -18.141 1 86.75 304 ARG A CA 1
ATOM 2338 C C . ARG A 1 304 ? 11.844 -52.5 -19.484 1 86.75 304 ARG A C 1
ATOM 2340 O O . ARG A 1 304 ? 10.812 -53.125 -19.734 1 86.75 304 ARG A O 1
ATOM 2347 N N . TYR A 1 305 ? 12.383 -51.625 -20.312 1 88.38 305 TYR A N 1
ATOM 2348 C CA . TYR A 1 305 ? 11.844 -51.375 -21.641 1 88.38 305 TYR A CA 1
ATOM 2349 C C . TYR A 1 305 ? 12.93 -51.5 -22.703 1 88.38 305 TYR A C 1
ATOM 2351 O O . TYR A 1 305 ? 14.031 -51 -22.547 1 88.38 305 TYR A O 1
ATOM 2359 N N . ALA A 1 306 ? 12.562 -52.125 -23.75 1 86.94 306 ALA A N 1
ATOM 2360 C CA . ALA A 1 306 ? 13.516 -52.344 -24.828 1 86.94 306 ALA A CA 1
ATOM 2361 C C . ALA A 1 306 ? 13.945 -51 -25.438 1 86.94 306 ALA A C 1
ATOM 2363 O O . ALA A 1 306 ? 15.109 -50.844 -25.828 1 86.94 306 ALA A O 1
ATOM 2364 N N . ARG A 1 307 ? 13.133 -50.094 -25.469 1 89.62 307 ARG A N 1
ATOM 2365 C CA . ARG A 1 307 ? 13.391 -48.844 -26.156 1 89.62 307 ARG A CA 1
ATOM 2366 C C . ARG A 1 307 ? 14.141 -47.875 -25.25 1 89.62 307 ARG A C 1
ATOM 2368 O O . ARG A 1 307 ? 14.633 -46.844 -25.719 1 89.62 307 ARG A O 1
ATOM 2375 N N . CYS A 1 308 ? 14.352 -48.188 -24.031 1 93.19 308 CYS A N 1
ATOM 2376 C CA . CYS A 1 308 ? 14.906 -47.25 -23.078 1 93.19 308 CYS A CA 1
ATOM 2377 C C . CYS A 1 308 ? 16.391 -47 -23.328 1 93.19 308 CYS A C 1
ATOM 2379 O O . CYS A 1 308 ? 17.172 -47.938 -23.406 1 93.19 308 CYS A O 1
ATOM 2381 N N . ASP A 1 309 ? 16.75 -45.688 -23.438 1 95.5 309 ASP A N 1
ATOM 2382 C CA . ASP A 1 309 ? 18.172 -45.375 -23.547 1 95.5 309 ASP A CA 1
ATOM 2383 C C . ASP A 1 309 ? 18.5 -44.094 -22.781 1 95.5 309 ASP A C 1
ATOM 2385 O O . ASP A 1 309 ? 19.625 -43.594 -22.875 1 95.5 309 ASP A O 1
ATOM 2389 N N . VAL A 1 310 ? 17.594 -43.594 -22.094 1 97 310 VAL A N 1
ATOM 2390 C CA . VAL A 1 310 ? 17.781 -42.469 -21.188 1 97 310 VAL A CA 1
ATOM 2391 C C . VAL A 1 310 ? 17.109 -42.75 -19.844 1 97 310 VAL A C 1
ATOM 2393 O O . VAL A 1 310 ? 15.961 -43.188 -19.797 1 97 310 VAL A O 1
ATOM 2396 N N . ALA A 1 311 ? 17.797 -42.562 -18.719 1 97.75 311 ALA A N 1
ATOM 2397 C CA . ALA A 1 311 ? 17.266 -42.688 -17.359 1 97.75 311 ALA A CA 1
ATOM 2398 C C . ALA A 1 311 ? 17.547 -41.438 -16.531 1 97.75 311 ALA A C 1
ATOM 2400 O O . ALA A 1 311 ? 18.641 -40.844 -16.625 1 97.75 311 ALA A O 1
ATOM 2401 N N . MET A 1 312 ? 16.531 -41 -15.883 1 97.94 312 MET A N 1
ATOM 2402 C CA . MET A 1 312 ? 16.672 -39.781 -15.094 1 97.94 312 MET A CA 1
ATOM 2403 C C . MET A 1 312 ? 16.109 -40 -13.688 1 97.94 312 MET A C 1
ATOM 2405 O O . MET A 1 312 ? 15.25 -40.844 -13.469 1 97.94 312 MET A O 1
ATOM 2409 N N . GLU A 1 313 ? 16.641 -39.219 -12.742 1 97.19 313 GLU A N 1
ATOM 2410 C CA . GLU A 1 313 ? 16.188 -39.219 -11.352 1 97.19 313 GLU A CA 1
ATOM 2411 C C . GLU A 1 313 ? 15.875 -37.812 -10.852 1 97.19 313 GLU A C 1
ATOM 2413 O O . GLU A 1 313 ? 16.594 -36.875 -11.156 1 97.19 313 GLU A O 1
ATOM 2418 N N . TYR A 1 314 ? 14.758 -37.781 -10.117 1 94.5 314 TYR A N 1
ATOM 2419 C CA . TYR A 1 314 ? 14.328 -36.5 -9.594 1 94.5 314 TYR A CA 1
ATOM 2420 C C . TYR A 1 314 ? 15.156 -36.094 -8.367 1 94.5 314 TYR A C 1
ATOM 2422 O O . TYR A 1 314 ? 15.383 -36.906 -7.48 1 94.5 314 TYR A O 1
ATOM 2430 N N . ARG A 1 315 ? 15.609 -34.844 -8.359 1 84.31 315 ARG A N 1
ATOM 2431 C CA . ARG A 1 315 ? 16.359 -34.312 -7.23 1 84.31 315 ARG A CA 1
ATOM 2432 C C . ARG A 1 315 ? 15.469 -33.5 -6.316 1 84.31 315 ARG A C 1
ATOM 2434 O O . ARG A 1 315 ? 15.086 -32.375 -6.668 1 84.31 315 ARG A O 1
ATOM 2441 N N . TRP A 1 316 ? 15.203 -34.094 -5.168 1 77.69 316 TRP A N 1
ATOM 2442 C CA . TRP A 1 316 ? 14.328 -33.438 -4.203 1 77.69 316 TRP A CA 1
ATOM 2443 C C . TRP A 1 316 ? 15.047 -32.25 -3.549 1 77.69 316 TRP A C 1
ATOM 2445 O O . TRP A 1 316 ? 16.266 -32.312 -3.35 1 77.69 316 TRP A O 1
ATOM 2455 N N . MET B 1 1 ? -21.594 7.387 3.324 1 66.06 1 MET B N 1
ATOM 2456 C CA . MET B 1 1 ? -20.781 7.047 4.492 1 66.06 1 MET B CA 1
ATOM 2457 C C . MET B 1 1 ? -19.438 7.754 4.449 1 66.06 1 MET B C 1
ATOM 2459 O O . MET B 1 1 ? -18.938 8.094 3.371 1 66.06 1 MET B O 1
ATOM 2463 N N . ALA B 1 2 ? -18.922 8.289 5.562 1 89.38 2 ALA B N 1
ATOM 2464 C CA . ALA B 1 2 ? -17.703 9.086 5.719 1 89.38 2 ALA B CA 1
ATOM 2465 C C . ALA B 1 2 ? -16.484 8.328 5.234 1 89.38 2 ALA B C 1
ATOM 2467 O O . ALA B 1 2 ? -16.297 7.156 5.578 1 89.38 2 ALA B O 1
ATOM 2468 N N . ASP B 1 3 ? -15.859 8.914 4.148 1 96 3 ASP B N 1
ATOM 2469 C CA . ASP B 1 3 ? -14.578 8.422 3.65 1 96 3 ASP B CA 1
ATOM 2470 C C . ASP B 1 3 ? -13.57 9.562 3.506 1 96 3 ASP B C 1
ATOM 2472 O O . ASP B 1 3 ? -13.578 10.281 2.504 1 96 3 ASP B O 1
ATOM 2476 N N . VAL B 1 4 ? -12.734 9.633 4.438 1 96.75 4 VAL B N 1
ATOM 2477 C CA . VAL B 1 4 ? -11.867 10.797 4.531 1 96.75 4 VAL B CA 1
ATOM 2478 C C . VAL B 1 4 ? -10.852 10.781 3.391 1 96.75 4 VAL B C 1
ATOM 2480 O O . VAL B 1 4 ? -10.445 11.844 2.896 1 96.75 4 VAL B O 1
ATOM 2483 N N . LEU B 1 5 ? -10.438 9.625 2.969 1 96.44 5 LEU B N 1
ATOM 2484 C CA . LEU B 1 5 ? -9.469 9.531 1.883 1 96.44 5 LEU B CA 1
ATOM 2485 C C . LEU B 1 5 ? -10.086 9.961 0.559 1 96.44 5 LEU B C 1
ATOM 2487 O O . LEU B 1 5 ? -9.422 10.586 -0.269 1 96.44 5 LEU B O 1
ATOM 2491 N N . GLU B 1 6 ? -11.344 9.547 0.351 1 94.5 6 GLU B N 1
ATOM 2492 C CA . GLU B 1 6 ? -12.062 9.992 -0.835 1 94.5 6 GLU B CA 1
ATOM 2493 C C . GLU B 1 6 ? -12.375 11.484 -0.762 1 94.5 6 GLU B C 1
ATOM 2495 O O . GLU B 1 6 ? -12.211 12.211 -1.746 1 94.5 6 GLU B O 1
ATOM 2500 N N . ASP B 1 7 ? -12.773 11.945 0.373 1 94.38 7 ASP B N 1
ATOM 2501 C CA . ASP B 1 7 ? -13.203 13.328 0.561 1 94.38 7 ASP B CA 1
ATOM 2502 C C . ASP B 1 7 ? -12.047 14.297 0.327 1 94.38 7 ASP B C 1
ATOM 2504 O O . ASP B 1 7 ? -12.25 15.391 -0.207 1 94.38 7 ASP B O 1
ATOM 2508 N N . LEU B 1 8 ? -10.828 13.906 0.746 1 93.25 8 LEU B N 1
ATOM 2509 C CA . LEU B 1 8 ? -9.711 14.836 0.701 1 93.25 8 LEU B CA 1
ATOM 2510 C C . LEU B 1 8 ? -8.797 14.539 -0.486 1 93.25 8 LEU B C 1
ATOM 2512 O O . LEU B 1 8 ? -7.789 15.211 -0.685 1 93.25 8 LEU B O 1
ATOM 2516 N N . GLY B 1 9 ? -9.133 13.562 -1.3 1 92.31 9 GLY B N 1
ATOM 2517 C CA . GLY B 1 9 ? -8.648 13.312 -2.646 1 92.31 9 GLY B CA 1
ATOM 2518 C C . GLY B 1 9 ? -7.133 13.281 -2.738 1 92.31 9 GLY B C 1
ATOM 2519 O O . GLY B 1 9 ? -6.488 12.453 -2.094 1 92.31 9 GLY B O 1
ATOM 2520 N N . ASP B 1 10 ? -6.539 14.336 -3.4 1 93.56 10 ASP B N 1
ATOM 2521 C CA . ASP B 1 10 ? -5.121 14.398 -3.734 1 93.56 10 ASP B CA 1
ATOM 2522 C C . ASP B 1 10 ? -4.258 14.391 -2.475 1 93.56 10 ASP B C 1
ATOM 2524 O O . ASP B 1 10 ? -3.16 13.828 -2.473 1 93.56 10 ASP B O 1
ATOM 2528 N N . LEU B 1 11 ? -4.766 14.938 -1.442 1 93.62 11 LEU B N 1
ATOM 2529 C CA . LEU B 1 11 ? -4.016 15.078 -0.198 1 93.62 11 LEU B CA 1
ATOM 2530 C C . LEU B 1 11 ? -3.617 13.719 0.353 1 93.62 11 LEU B C 1
ATOM 2532 O O . LEU B 1 11 ? -2.545 13.57 0.944 1 93.62 11 LEU B O 1
ATOM 2536 N N . PHE B 1 12 ? -4.535 12.797 0.182 1 96.12 12 PHE B N 1
ATOM 2537 C CA . PHE B 1 12 ? -4.285 11.484 0.767 1 96.12 12 PHE B CA 1
ATOM 2538 C C . PHE B 1 12 ? -4.145 10.422 -0.319 1 96.12 12 PHE B C 1
ATOM 2540 O O . PHE B 1 12 ? -4.547 9.273 -0.129 1 96.12 12 PHE B O 1
ATOM 2547 N N . LEU B 1 13 ? -3.588 10.789 -1.466 1 97.12 13 LEU B N 1
ATOM 2548 C CA . LEU B 1 13 ? -3.42 9.867 -2.582 1 97.12 13 LEU B CA 1
ATOM 2549 C C . LEU B 1 13 ? -2.617 8.641 -2.154 1 97.12 13 LEU B C 1
ATOM 2551 O O . LEU B 1 13 ? -3 7.508 -2.451 1 97.12 13 LEU B O 1
ATOM 2555 N N . GLY B 1 14 ? -1.445 8.867 -1.46 1 97.44 14 GLY B N 1
ATOM 2556 C CA . GLY B 1 14 ? -0.632 7.746 -1.003 1 97.44 14 GLY B CA 1
ATOM 2557 C C . GLY B 1 14 ? -1.4 6.766 -0.14 1 97.44 14 GLY B C 1
ATOM 2558 O O . GLY B 1 14 ? -1.348 5.555 -0.37 1 97.44 14 GLY B O 1
ATOM 2559 N N . SER B 1 15 ? -2.158 7.242 0.853 1 97.19 15 SER B N 1
ATOM 2560 C CA . SER B 1 15 ? -2.939 6.395 1.75 1 97.19 15 SER B CA 1
ATOM 2561 C C . SER B 1 15 ? -4.051 5.672 0.999 1 97.19 15 SER B C 1
ATOM 2563 O O . SER B 1 15 ? -4.344 4.508 1.281 1 97.19 15 SER B O 1
ATOM 2565 N N . ARG B 1 16 ? -4.699 6.379 0.096 1 97.62 16 ARG B N 1
ATOM 2566 C CA . ARG B 1 16 ? -5.785 5.77 -0.667 1 97.62 16 ARG B CA 1
ATOM 2567 C C . ARG B 1 16 ? -5.262 4.676 -1.59 1 97.62 16 ARG B C 1
ATOM 2569 O O . ARG B 1 16 ? -5.895 3.627 -1.738 1 97.62 16 ARG B O 1
ATOM 2576 N N . LEU B 1 17 ? -4.105 4.898 -2.238 1 98.19 17 LEU B N 1
ATOM 2577 C CA . LEU B 1 17 ? -3.473 3.869 -3.055 1 98.19 17 LEU B CA 1
ATOM 2578 C C . LEU B 1 17 ? -3.092 2.662 -2.205 1 98.19 17 LEU B C 1
ATOM 2580 O O . LEU B 1 17 ? -3.211 1.52 -2.652 1 98.19 17 LEU B O 1
ATOM 2584 N N . LYS B 1 18 ? -2.574 2.922 -1.012 1 97.44 18 LYS B N 1
ATOM 2585 C CA . LYS B 1 18 ? -2.227 1.828 -0.108 1 97.44 18 LYS B CA 1
ATOM 2586 C C . LYS B 1 18 ? -3.453 0.983 0.228 1 97.44 18 LYS B C 1
ATOM 2588 O O . LYS B 1 18 ? -3.387 -0.248 0.218 1 97.44 18 LYS B O 1
ATOM 2593 N N . ARG B 1 19 ? -4.543 1.615 0.52 1 96.94 19 ARG B N 1
ATOM 2594 C CA . ARG B 1 19 ? -5.797 0.928 0.812 1 96.94 19 ARG B CA 1
ATOM 2595 C C . ARG B 1 19 ? -6.238 0.069 -0.368 1 96.94 19 ARG B C 1
ATOM 2597 O O . ARG B 1 19 ? -6.641 -1.083 -0.189 1 96.94 19 ARG B O 1
ATOM 2604 N N . LEU B 1 20 ? -6.203 0.627 -1.576 1 98 20 LEU B N 1
ATOM 2605 C CA . LEU B 1 20 ? -6.578 -0.107 -2.779 1 98 20 LEU B CA 1
ATOM 2606 C C . LEU B 1 20 ? -5.641 -1.289 -3.01 1 98 20 LEU B C 1
ATOM 2608 O O . LEU B 1 20 ? -6.09 -2.385 -3.354 1 98 20 LEU B O 1
ATOM 2612 N N . ALA B 1 21 ? -4.348 -1.048 -2.869 1 97.94 21 ALA B N 1
ATOM 2613 C CA . ALA B 1 21 ? -3.355 -2.105 -3.025 1 97.94 21 ALA B CA 1
ATOM 2614 C C . ALA B 1 21 ? -3.631 -3.266 -2.072 1 97.94 21 ALA B C 1
ATOM 2616 O O . ALA B 1 21 ? -3.57 -4.43 -2.469 1 97.94 21 ALA B O 1
ATOM 2617 N N . GLU B 1 22 ? -3.938 -2.979 -0.847 1 96.25 22 GLU B N 1
ATOM 2618 C CA . GLU B 1 22 ? -4.211 -4.004 0.157 1 96.25 22 GLU B CA 1
ATOM 2619 C C . GLU B 1 22 ? -5.473 -4.793 -0.19 1 96.25 22 GLU B C 1
ATOM 2621 O O . GLU B 1 22 ? -5.539 -6 0.049 1 96.25 22 GLU B O 1
ATOM 2626 N N . ARG B 1 23 ? -6.434 -4.113 -0.687 1 96.75 23 ARG B N 1
ATOM 2627 C CA . ARG B 1 23 ? -7.656 -4.781 -1.119 1 96.75 23 ARG B CA 1
ATOM 2628 C C . ARG B 1 23 ? -7.375 -5.758 -2.256 1 96.75 23 ARG B C 1
ATOM 2630 O O . ARG B 1 23 ? -7.875 -6.883 -2.252 1 96.75 23 ARG B O 1
ATOM 2637 N N . LEU B 1 24 ? -6.629 -5.328 -3.219 1 97.81 24 LEU B N 1
ATOM 2638 C CA . LEU B 1 24 ? -6.25 -6.184 -4.336 1 97.81 24 LEU B CA 1
ATOM 2639 C C . LEU B 1 24 ? -5.43 -7.375 -3.855 1 97.81 24 LEU B C 1
ATOM 2641 O O . LEU B 1 24 ? -5.648 -8.508 -4.293 1 97.81 24 LEU B O 1
ATOM 2645 N N . GLN B 1 25 ? -4.523 -7.133 -2.955 1 96.75 25 GLN B N 1
ATOM 2646 C CA . GLN B 1 25 ? -3.686 -8.203 -2.432 1 96.75 25 GLN B CA 1
ATOM 2647 C C . GLN B 1 25 ? -4.512 -9.211 -1.631 1 96.75 25 GLN B C 1
ATOM 2649 O O . GLN B 1 25 ? -4.242 -10.414 -1.668 1 96.75 25 GLN B O 1
ATOM 2654 N N . ALA B 1 26 ? -5.473 -8.711 -0.904 1 96.25 26 ALA B N 1
ATOM 2655 C CA . ALA B 1 26 ? -6.363 -9.617 -0.185 1 96.25 26 ALA B CA 1
ATOM 2656 C C . ALA B 1 26 ? -7.125 -10.523 -1.151 1 96.25 26 ALA B C 1
ATOM 2658 O O . ALA B 1 26 ? -7.27 -11.727 -0.905 1 96.25 26 ALA B O 1
ATOM 2659 N N . GLY B 1 27 ? -7.625 -9.953 -2.229 1 96.69 27 GLY B N 1
ATOM 2660 C CA . GLY B 1 27 ? -8.266 -10.75 -3.264 1 96.69 27 GLY B CA 1
ATOM 2661 C C . GLY B 1 27 ? -7.344 -11.781 -3.877 1 96.69 27 GLY B C 1
ATOM 2662 O O . GLY B 1 27 ? -7.734 -12.938 -4.062 1 96.69 27 GLY B O 1
ATOM 2663 N N . ALA B 1 28 ? -6.137 -11.352 -4.16 1 96.5 28 ALA B N 1
ATOM 2664 C CA . ALA B 1 28 ? -5.141 -12.281 -4.688 1 96.5 28 ALA B CA 1
ATOM 2665 C C . ALA B 1 28 ? -4.855 -13.398 -3.691 1 96.5 28 ALA B C 1
ATOM 2667 O O . ALA B 1 28 ? -4.637 -14.547 -4.086 1 96.5 28 ALA B O 1
ATOM 2668 N N . GLY B 1 29 ? -4.781 -13.039 -2.443 1 96.19 29 GLY B N 1
ATOM 2669 C CA . GLY B 1 29 ? -4.59 -14.047 -1.411 1 96.19 29 GLY B CA 1
ATOM 2670 C C . GLY B 1 29 ? -5.664 -15.117 -1.417 1 96.19 29 GLY B C 1
ATOM 2671 O O . GLY B 1 29 ? -5.363 -16.312 -1.277 1 96.19 29 GLY B O 1
ATOM 2672 N N . ARG B 1 30 ? -6.863 -14.719 -1.595 1 95.69 30 ARG B N 1
ATOM 2673 C CA . ARG B 1 30 ? -7.965 -15.672 -1.66 1 95.69 30 ARG B CA 1
ATOM 2674 C C . ARG B 1 30 ? -7.852 -16.562 -2.896 1 95.69 30 ARG B C 1
ATOM 2676 O O . ARG B 1 30 ? -8.148 -17.75 -2.842 1 95.69 30 ARG B O 1
ATOM 2683 N N . VAL B 1 31 ? -7.438 -16 -3.975 1 93.56 31 VAL B N 1
ATOM 2684 C CA . VAL B 1 31 ? -7.234 -16.766 -5.199 1 93.56 31 VAL B CA 1
ATOM 2685 C C . VAL B 1 31 ? -6.188 -17.859 -4.961 1 93.56 31 VAL B C 1
ATOM 2687 O O . VAL B 1 31 ? -6.391 -19.016 -5.336 1 93.56 31 VAL B O 1
ATOM 2690 N N . LEU B 1 32 ? -5.07 -17.469 -4.348 1 92.19 32 LEU B N 1
ATOM 2691 C CA . LEU B 1 32 ? -3.99 -18.406 -4.066 1 92.19 32 LEU B CA 1
ATOM 2692 C C . LEU B 1 32 ? -4.465 -19.516 -3.139 1 92.19 32 LEU B C 1
ATOM 2694 O O . LEU B 1 32 ? -4.148 -20.688 -3.354 1 92.19 32 LEU B O 1
ATOM 2698 N N . ARG B 1 33 ? -5.211 -19.156 -2.184 1 90.38 33 ARG B N 1
ATOM 2699 C CA . ARG B 1 33 ? -5.754 -20.141 -1.249 1 90.38 33 ARG B CA 1
ATOM 2700 C C . ARG B 1 33 ? -6.703 -21.109 -1.954 1 90.38 33 ARG B C 1
ATOM 2702 O O . ARG B 1 33 ? -6.688 -22.312 -1.688 1 90.38 33 ARG B O 1
ATOM 2709 N N . ASP B 1 34 ? -7.496 -20.609 -2.756 1 86.5 34 ASP B N 1
ATOM 2710 C CA . ASP B 1 34 ? -8.477 -21.406 -3.473 1 86.5 34 ASP B CA 1
ATOM 2711 C C . ASP B 1 34 ? -7.805 -22.5 -4.305 1 86.5 34 ASP B C 1
ATOM 2713 O O . ASP B 1 34 ? -8.359 -23.578 -4.488 1 86.5 34 ASP B O 1
ATOM 2717 N N . VAL B 1 35 ? -6.625 -22.188 -4.77 1 81 35 VAL B N 1
ATOM 2718 C CA . VAL B 1 35 ? -5.961 -23.156 -5.629 1 81 35 VAL B CA 1
ATOM 2719 C C . VAL B 1 35 ? -4.953 -23.969 -4.816 1 81 35 VAL B C 1
ATOM 2721 O O . VAL B 1 35 ? -4.164 -24.734 -5.379 1 81 35 VAL B O 1
ATOM 2724 N N . GLY B 1 36 ? -4.848 -23.656 -3.531 1 82.81 36 GLY B N 1
ATOM 2725 C CA . GLY B 1 36 ? -4.07 -24.484 -2.619 1 82.81 36 GLY B CA 1
ATOM 2726 C C . GLY B 1 36 ? -2.59 -24.156 -2.625 1 82.81 36 GLY B C 1
ATOM 2727 O O . GLY B 1 36 ? -1.755 -25.016 -2.338 1 82.81 36 GLY B O 1
ATOM 2728 N N . LEU B 1 37 ? -2.213 -23.047 -3.055 1 86.25 37 LEU B N 1
ATOM 2729 C CA . LEU B 1 37 ? -0.81 -22.641 -3.02 1 86.25 37 LEU B CA 1
ATOM 2730 C C . LEU B 1 37 ? -0.45 -22.031 -1.667 1 86.25 37 LEU B C 1
ATOM 2732 O O . LEU B 1 37 ? -1.199 -21.219 -1.127 1 86.25 37 LEU B O 1
ATOM 2736 N N . PRO B 1 38 ? 0.701 -22.438 -1.195 1 85.94 38 PRO B N 1
ATOM 2737 C CA . PRO B 1 38 ? 1.058 -22.094 0.184 1 85.94 38 PRO B CA 1
ATOM 2738 C C . PRO B 1 38 ? 1.729 -20.734 0.299 1 85.94 38 PRO B C 1
ATOM 2740 O O . PRO B 1 38 ? 2.395 -20.453 1.299 1 85.94 38 PRO B O 1
ATOM 2743 N N . ILE B 1 39 ? 1.67 -19.938 -0.64 1 91.12 39 ILE B N 1
ATOM 2744 C CA . ILE B 1 39 ? 2.416 -18.672 -0.611 1 91.12 39 ILE B CA 1
ATOM 2745 C C . ILE B 1 39 ? 1.447 -17.5 -0.466 1 91.12 39 ILE B C 1
ATOM 2747 O O . ILE B 1 39 ? 0.257 -17.641 -0.76 1 91.12 39 ILE B O 1
ATOM 2751 N N . GLN B 1 40 ? 2.002 -16.406 -0.027 1 93.5 40 GLN B N 1
ATOM 2752 C CA . GLN B 1 40 ? 1.255 -15.148 0.086 1 93.5 40 GLN B CA 1
ATOM 2753 C C . GLN B 1 40 ? 1.51 -14.25 -1.117 1 93.5 40 GLN B C 1
ATOM 2755 O O . GLN B 1 40 ? 2.561 -14.336 -1.757 1 93.5 40 GLN B O 1
ATOM 2760 N N . PRO B 1 41 ? 0.529 -13.383 -1.349 1 94.06 41 PRO B N 1
ATOM 2761 C CA . PRO B 1 41 ? 0.671 -12.492 -2.502 1 94.06 41 PRO B CA 1
ATOM 2762 C C . PRO B 1 41 ? 1.955 -11.664 -2.455 1 94.06 41 PRO B C 1
ATOM 2764 O O . PRO B 1 41 ? 2.59 -11.445 -3.488 1 94.06 41 PRO B O 1
ATOM 2767 N N . ALA B 1 42 ? 2.393 -11.25 -1.278 1 93.25 42 ALA B N 1
ATOM 2768 C CA . ALA B 1 42 ? 3.578 -10.414 -1.124 1 93.25 42 ALA B CA 1
ATOM 2769 C C . ALA B 1 42 ? 4.844 -11.172 -1.508 1 93.25 42 ALA B C 1
ATOM 2771 O O . ALA B 1 42 ? 5.887 -10.57 -1.764 1 93.25 42 ALA B O 1
ATOM 2772 N N . GLN B 1 43 ? 4.816 -12.477 -1.517 1 95.56 43 GLN B N 1
ATOM 2773 C CA . GLN B 1 43 ? 5.977 -13.312 -1.796 1 95.56 43 GLN B CA 1
ATOM 2774 C C . GLN B 1 43 ? 6.07 -13.648 -3.281 1 95.56 43 GLN B C 1
ATOM 2776 O O . GLN B 1 43 ? 7.133 -14.031 -3.771 1 95.56 43 GLN B O 1
ATOM 2781 N N . PHE B 1 44 ? 5.012 -13.547 -3.977 1 94.94 44 PHE B N 1
ATOM 2782 C CA . PHE B 1 44 ? 4.902 -14.039 -5.344 1 94.94 44 PHE B CA 1
ATOM 2783 C C . PHE B 1 44 ? 5.789 -13.227 -6.285 1 94.94 44 PHE B C 1
ATOM 2785 O O . PHE B 1 44 ? 6.406 -13.781 -7.195 1 94.94 44 PHE B O 1
ATOM 2792 N N . PRO B 1 45 ? 5.895 -11.859 -6.094 1 96.62 45 PRO B N 1
ATOM 2793 C CA . PRO B 1 45 ? 6.758 -11.094 -7 1 96.62 45 PRO B CA 1
ATOM 2794 C C . PRO B 1 45 ? 8.211 -11.562 -6.973 1 96.62 45 PRO B C 1
ATOM 2796 O O . PRO B 1 45 ? 8.875 -11.578 -8.008 1 96.62 45 PRO B O 1
ATOM 2799 N N . MET B 1 46 ? 8.719 -11.945 -5.867 1 96.94 46 MET B N 1
ATOM 2800 C CA . MET B 1 46 ? 10.094 -12.43 -5.781 1 96.94 46 MET B CA 1
ATOM 2801 C C . MET B 1 46 ? 10.258 -13.734 -6.555 1 96.94 46 MET B C 1
ATOM 2803 O O . MET B 1 46 ? 11.219 -13.898 -7.305 1 96.94 46 MET B O 1
ATOM 2807 N N . LEU B 1 47 ? 9.312 -14.625 -6.375 1 96.56 47 LEU B N 1
ATOM 2808 C CA . LEU B 1 47 ? 9.344 -15.883 -7.117 1 96.56 47 LEU B CA 1
ATOM 2809 C C . LEU B 1 47 ? 9.289 -15.625 -8.617 1 96.56 47 LEU B C 1
ATOM 2811 O O . LEU B 1 47 ? 10.047 -16.219 -9.383 1 96.56 47 LEU B O 1
ATOM 2815 N N . ALA B 1 48 ? 8.453 -14.766 -8.984 1 96.25 48 ALA B N 1
ATOM 2816 C CA . ALA B 1 48 ? 8.305 -14.414 -10.391 1 96.25 48 ALA B CA 1
ATOM 2817 C C . ALA B 1 48 ? 9.586 -13.797 -10.945 1 96.25 48 ALA B C 1
ATOM 2819 O O . ALA B 1 48 ? 9.961 -14.047 -12.086 1 96.25 48 ALA B O 1
ATOM 2820 N N . ALA B 1 49 ? 10.219 -12.945 -10.148 1 97.19 49 ALA B N 1
ATOM 2821 C CA . ALA B 1 49 ? 11.461 -12.305 -10.578 1 97.19 49 ALA B CA 1
ATOM 2822 C C . ALA B 1 49 ? 12.555 -13.336 -10.836 1 97.19 49 ALA B C 1
ATOM 2824 O O . ALA B 1 49 ? 13.227 -13.305 -11.867 1 97.19 49 ALA B O 1
ATOM 2825 N N . ILE B 1 50 ? 12.727 -14.234 -9.914 1 96.25 50 ILE B N 1
ATOM 2826 C CA . ILE B 1 50 ? 13.75 -15.266 -10.062 1 96.25 50 ILE B CA 1
ATOM 2827 C C . ILE B 1 50 ? 13.43 -16.141 -11.266 1 96.25 50 ILE B C 1
ATOM 2829 O O . ILE B 1 50 ? 14.32 -16.5 -12.039 1 96.25 50 ILE B O 1
ATOM 2833 N N . ASP B 1 51 ? 12.172 -16.438 -11.336 1 93.19 51 ASP B N 1
ATOM 2834 C CA . ASP B 1 51 ? 11.734 -17.266 -12.445 1 93.19 51 ASP B CA 1
ATOM 2835 C C . ASP B 1 51 ? 12.008 -16.594 -13.789 1 93.19 51 ASP B C 1
ATOM 2837 O O . ASP B 1 51 ? 12.43 -17.234 -14.742 1 93.19 51 ASP B O 1
ATOM 2841 N N . ARG B 1 52 ? 11.836 -15.336 -13.867 1 93.25 52 ARG B N 1
ATOM 2842 C CA . ARG B 1 52 ? 11.922 -14.586 -15.117 1 93.25 52 ARG B CA 1
ATOM 2843 C C . ARG B 1 52 ? 13.367 -14.211 -15.43 1 93.25 52 ARG B C 1
ATOM 2845 O O . ARG B 1 52 ? 13.789 -14.289 -16.578 1 93.25 52 ARG B O 1
ATOM 2852 N N . TYR B 1 53 ? 14.117 -13.828 -14.422 1 94.56 53 TYR B N 1
ATOM 2853 C CA . TYR B 1 53 ? 15.43 -13.25 -14.672 1 94.56 53 TYR B CA 1
ATOM 2854 C C . TYR B 1 53 ? 16.531 -14.242 -14.344 1 94.56 53 TYR B C 1
ATOM 2856 O O . TYR B 1 53 ? 17.703 -14 -14.648 1 94.56 53 TYR B O 1
ATOM 2864 N N . GLY B 1 54 ? 16.203 -15.312 -13.812 1 92.75 54 GLY B N 1
ATOM 2865 C CA . GLY B 1 54 ? 17.219 -16.234 -13.32 1 92.75 54 GLY B CA 1
ATOM 2866 C C . GLY B 1 54 ? 17.703 -15.898 -11.922 1 92.75 54 GLY B C 1
ATOM 2867 O O . GLY B 1 54 ? 17.062 -15.102 -11.219 1 92.75 54 GLY B O 1
ATOM 2868 N N . PRO B 1 55 ? 18.719 -16.578 -11.508 1 94.19 55 PRO B N 1
ATOM 2869 C CA . PRO B 1 55 ? 19.266 -16.312 -10.172 1 94.19 55 PRO B CA 1
ATOM 2870 C C . PRO B 1 55 ? 19.609 -14.844 -9.953 1 94.19 55 PRO B C 1
ATOM 2872 O O . PRO B 1 55 ? 20.109 -14.188 -10.875 1 94.19 55 PRO B O 1
ATOM 2875 N N . LEU B 1 56 ? 19.359 -14.375 -8.75 1 95.62 56 LEU B N 1
ATOM 2876 C CA . LEU B 1 56 ? 19.578 -12.977 -8.406 1 95.62 56 LEU B CA 1
ATOM 2877 C C . LEU B 1 56 ? 20.406 -12.852 -7.129 1 95.62 56 LEU B C 1
ATOM 2879 O O . LEU B 1 56 ? 20.297 -13.695 -6.23 1 95.62 56 LEU B O 1
ATOM 2883 N N . THR B 1 57 ? 21.188 -11.805 -7.074 1 93.94 57 THR B N 1
ATOM 2884 C CA . THR B 1 57 ? 21.734 -11.406 -5.781 1 93.94 57 THR B CA 1
ATOM 2885 C C . THR B 1 57 ? 20.688 -10.633 -4.973 1 93.94 57 THR B C 1
ATOM 2887 O O . THR B 1 57 ? 19.656 -10.227 -5.512 1 93.94 57 THR B O 1
ATOM 2890 N N . VAL B 1 58 ? 21.016 -10.492 -3.688 1 93.75 58 VAL B N 1
ATOM 2891 C CA . VAL B 1 58 ? 20.109 -9.719 -2.838 1 93.75 58 VAL B CA 1
ATOM 2892 C C . VAL B 1 58 ? 19.953 -8.312 -3.395 1 93.75 58 VAL B C 1
ATOM 2894 O O . VAL B 1 58 ? 18.844 -7.785 -3.467 1 93.75 58 VAL B O 1
ATOM 2897 N N . GLY B 1 59 ? 21.016 -7.668 -3.793 1 94.44 59 GLY B N 1
ATOM 2898 C CA . GLY B 1 59 ? 20.969 -6.344 -4.391 1 94.44 59 GLY B CA 1
ATOM 2899 C C . GLY B 1 59 ? 20.125 -6.293 -5.656 1 94.44 59 GLY B C 1
ATOM 2900 O O . GLY B 1 59 ? 19.359 -5.355 -5.855 1 94.44 59 GLY B O 1
ATOM 2901 N N . GLN B 1 60 ? 20.281 -7.285 -6.477 1 95.62 60 GLN B N 1
ATOM 2902 C CA . GLN B 1 60 ? 19.5 -7.363 -7.707 1 95.62 60 GLN B CA 1
ATOM 2903 C C . GLN B 1 60 ? 18.016 -7.559 -7.402 1 95.62 60 GLN B C 1
ATOM 2905 O O . GLN B 1 60 ? 17.156 -7.051 -8.133 1 95.62 60 GLN B O 1
ATOM 2910 N N . ALA B 1 61 ? 17.734 -8.344 -6.375 1 96.81 61 ALA B N 1
ATOM 2911 C CA . ALA B 1 61 ? 16.359 -8.531 -5.961 1 96.81 61 ALA B CA 1
ATOM 2912 C C . ALA B 1 61 ? 15.734 -7.215 -5.496 1 96.81 61 ALA B C 1
ATOM 2914 O O . ALA B 1 61 ? 14.578 -6.918 -5.809 1 96.81 61 ALA B O 1
ATOM 2915 N N . VAL B 1 62 ? 16.516 -6.438 -4.762 1 96.5 62 VAL B N 1
ATOM 2916 C CA . VAL B 1 62 ? 16.062 -5.121 -4.316 1 96.5 62 VAL B CA 1
ATOM 2917 C C . VAL B 1 62 ? 15.703 -4.262 -5.527 1 96.5 62 VAL B C 1
ATOM 2919 O O . VAL B 1 62 ? 14.648 -3.621 -5.547 1 96.5 62 VAL B O 1
ATOM 2922 N N . GLU B 1 63 ? 16.484 -4.273 -6.527 1 96 63 GLU B N 1
ATOM 2923 C CA . GLU B 1 63 ? 16.25 -3.492 -7.742 1 96 63 GLU B CA 1
ATOM 2924 C C . GLU B 1 63 ? 15.062 -4.031 -8.531 1 96 63 GLU B C 1
ATOM 2926 O O . GLU B 1 63 ? 14.203 -3.262 -8.961 1 96 63 GLU B O 1
ATOM 2931 N N . ALA B 1 64 ? 14.969 -5.332 -8.672 1 96.75 64 ALA B N 1
ATOM 2932 C CA . ALA B 1 64 ? 13.938 -5.969 -9.484 1 96.75 64 ALA B CA 1
ATOM 2933 C C . ALA B 1 64 ? 12.547 -5.766 -8.875 1 96.75 64 ALA B C 1
ATOM 2935 O O . ALA B 1 64 ? 11.562 -5.637 -9.594 1 96.75 64 ALA B O 1
ATOM 2936 N N . LEU B 1 65 ? 12.492 -5.742 -7.59 1 97 65 LEU B N 1
ATOM 2937 C CA . LEU B 1 65 ? 11.211 -5.637 -6.898 1 97 65 LEU B CA 1
ATOM 2938 C C . LEU B 1 65 ? 10.883 -4.188 -6.566 1 97 65 LEU B C 1
ATOM 2940 O O . LEU B 1 65 ? 9.719 -3.84 -6.348 1 97 65 LEU B O 1
ATOM 2944 N N . GLY B 1 66 ? 11.922 -3.338 -6.438 1 96 66 GLY B N 1
ATOM 2945 C CA . GLY B 1 66 ? 11.742 -1.943 -6.07 1 96 66 GLY B CA 1
ATOM 2946 C C . GLY B 1 66 ? 11.344 -1.757 -4.617 1 96 66 GLY B C 1
ATOM 2947 O O . GLY B 1 66 ? 10.508 -0.902 -4.305 1 96 66 GLY B O 1
ATOM 2948 N N . VAL B 1 67 ? 11.805 -2.59 -3.75 1 95.44 67 VAL B N 1
ATOM 2949 C CA . VAL B 1 67 ? 11.516 -2.494 -2.324 1 95.44 67 VAL B CA 1
ATOM 2950 C C . VAL B 1 67 ? 12.812 -2.434 -1.53 1 95.44 67 VAL B C 1
ATOM 2952 O O . VAL B 1 67 ? 13.898 -2.598 -2.092 1 95.44 67 VAL B O 1
ATOM 2955 N N . SER B 1 68 ? 12.781 -2.197 -0.261 1 94.81 68 SER B N 1
ATOM 2956 C CA . SER B 1 68 ? 13.953 -2.023 0.585 1 94.81 68 SER B CA 1
ATOM 2957 C C . SER B 1 68 ? 14.648 -3.357 0.852 1 94.81 68 SER B C 1
ATOM 2959 O O . SER B 1 68 ? 14.039 -4.418 0.703 1 94.81 68 SER B O 1
ATOM 2961 N N . GLN B 1 69 ? 15.867 -3.303 1.24 1 95.5 69 GLN B N 1
ATOM 2962 C CA . GLN B 1 69 ? 16.672 -4.488 1.527 1 95.5 69 GLN B CA 1
ATOM 2963 C C . GLN B 1 69 ? 16.062 -5.293 2.678 1 95.5 69 GLN B C 1
ATOM 2965 O O . GLN B 1 69 ? 15.992 -6.52 2.611 1 95.5 69 GLN B O 1
ATOM 2970 N N . PRO B 1 70 ? 15.578 -4.645 3.754 1 95.38 70 PRO B N 1
ATOM 2971 C CA . PRO B 1 70 ? 14.977 -5.438 4.828 1 95.38 70 PRO B CA 1
ATOM 2972 C C . PRO B 1 70 ? 13.75 -6.227 4.367 1 95.38 70 PRO B C 1
ATOM 2974 O O . PRO B 1 70 ? 13.547 -7.359 4.805 1 95.38 70 PRO B O 1
ATOM 2977 N N . VAL B 1 71 ? 12.984 -5.664 3.479 1 95 71 VAL B N 1
ATOM 2978 C CA . VAL B 1 71 ? 11.797 -6.34 2.951 1 95 71 VAL B CA 1
ATOM 2979 C C . VAL B 1 71 ? 12.219 -7.559 2.133 1 95 71 VAL B C 1
ATOM 2981 O O . VAL B 1 71 ? 11.641 -8.641 2.275 1 95 71 VAL B O 1
ATOM 2984 N N . VAL B 1 72 ? 13.234 -7.426 1.296 1 96.38 72 VAL B N 1
ATOM 2985 C CA . VAL B 1 72 ? 13.742 -8.531 0.485 1 96.38 72 VAL B CA 1
ATOM 2986 C C . VAL B 1 72 ? 14.258 -9.641 1.393 1 96.38 72 VAL B C 1
ATOM 2988 O O . VAL B 1 72 ? 13.953 -10.82 1.176 1 96.38 72 VAL B O 1
ATOM 2991 N N . THR B 1 73 ? 14.984 -9.242 2.379 1 95.44 73 THR B N 1
ATOM 2992 C CA . THR B 1 73 ? 15.586 -10.211 3.291 1 95.44 73 THR B CA 1
ATOM 2993 C C . THR B 1 73 ? 14.5 -10.992 4.031 1 95.44 73 THR B C 1
ATOM 2995 O O . THR B 1 73 ? 14.594 -12.219 4.164 1 95.44 73 THR B O 1
ATOM 2998 N N . ARG B 1 74 ? 13.523 -10.312 4.441 1 96.25 74 ARG B N 1
ATOM 2999 C CA . ARG B 1 74 ? 12.43 -10.961 5.164 1 96.25 74 ARG B CA 1
ATOM 3000 C C . ARG B 1 74 ? 11.664 -11.906 4.254 1 96.25 74 ARG B C 1
ATOM 3002 O O . ARG B 1 74 ? 11.32 -13.023 4.652 1 96.25 74 ARG B O 1
ATOM 3009 N N . THR B 1 75 ? 11.312 -11.461 3.09 1 96.62 75 THR B N 1
ATOM 3010 C CA . THR B 1 75 ? 10.602 -12.281 2.125 1 96.62 75 THR B CA 1
ATOM 3011 C C . THR B 1 75 ? 11.414 -13.523 1.767 1 96.62 75 THR B C 1
ATOM 3013 O O . THR B 1 75 ? 10.867 -14.625 1.683 1 96.62 75 THR B O 1
ATOM 3016 N N . LEU B 1 76 ? 12.695 -13.297 1.57 1 96.25 76 LEU B N 1
ATOM 3017 C CA . LEU B 1 76 ? 13.594 -14.391 1.232 1 96.25 76 LEU B CA 1
ATOM 3018 C C . LEU B 1 76 ? 13.617 -15.438 2.342 1 96.25 76 LEU B C 1
ATOM 3020 O O . LEU B 1 76 ? 13.555 -16.641 2.07 1 96.25 76 LEU B O 1
ATOM 3024 N N . ALA B 1 77 ? 13.766 -14.992 3.543 1 96.31 77 ALA B N 1
ATOM 3025 C CA . ALA B 1 77 ? 13.789 -15.898 4.684 1 96.31 77 ALA B CA 1
ATOM 3026 C C . ALA B 1 77 ? 12.531 -16.781 4.711 1 96.31 77 ALA B C 1
ATOM 3028 O O . ALA B 1 77 ? 12.617 -17.984 4.941 1 96.31 77 ALA B O 1
ATOM 3029 N N . GLY B 1 78 ? 11.414 -16.188 4.461 1 96.19 78 GLY B N 1
ATOM 3030 C CA . GLY B 1 78 ? 10.164 -16.938 4.418 1 96.19 78 GLY B CA 1
ATOM 3031 C C . GLY B 1 78 ? 10.125 -17.969 3.312 1 96.19 78 GLY B C 1
ATOM 3032 O O . GLY B 1 78 ? 9.695 -19.109 3.531 1 96.19 78 GLY B O 1
ATOM 3033 N N . LEU B 1 79 ? 10.578 -17.641 2.168 1 96.75 79 LEU B N 1
ATOM 3034 C CA . LEU B 1 79 ? 10.555 -18.547 1.016 1 96.75 79 LEU B CA 1
ATOM 3035 C C . LEU B 1 79 ? 11.547 -19.688 1.198 1 96.75 79 LEU B C 1
ATOM 3037 O O . LEU B 1 79 ? 11.289 -20.812 0.752 1 96.75 79 LEU B O 1
ATOM 3041 N N . VAL B 1 80 ? 12.672 -19.359 1.815 1 96 80 VAL B N 1
ATOM 3042 C CA . VAL B 1 80 ? 13.648 -20.391 2.125 1 96 80 VAL B CA 1
ATOM 3043 C C . VAL B 1 80 ? 13.055 -21.391 3.127 1 96 80 VAL B C 1
ATOM 3045 O O . VAL B 1 80 ? 13.211 -22.594 2.977 1 96 80 VAL B O 1
ATOM 3048 N N . GLU B 1 81 ? 12.391 -20.859 4.086 1 95.75 81 GLU B N 1
ATOM 3049 C CA . GLU B 1 81 ? 11.75 -21.703 5.094 1 95.75 81 GLU B CA 1
ATOM 3050 C C . GLU B 1 81 ? 10.719 -22.641 4.465 1 95.75 81 GLU B C 1
ATOM 3052 O O . GLU B 1 81 ? 10.57 -23.781 4.887 1 95.75 81 GLU B O 1
ATOM 3057 N N . MET B 1 82 ? 10.094 -22.25 3.424 1 93.38 82 MET B N 1
ATOM 3058 C 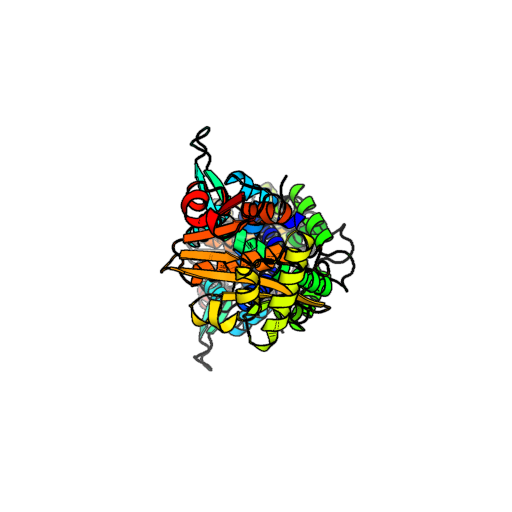CA . MET B 1 82 ? 9.07 -23.031 2.736 1 93.38 82 MET B CA 1
ATOM 3059 C C . MET B 1 82 ? 9.703 -24 1.74 1 93.38 82 MET B C 1
ATOM 3061 O O . MET B 1 82 ? 9.008 -24.812 1.119 1 93.38 82 MET B O 1
ATOM 3065 N N . GLY B 1 83 ? 11.008 -23.844 1.504 1 91.75 83 GLY B N 1
ATOM 3066 C CA . GLY B 1 83 ? 11.734 -24.734 0.605 1 91.75 83 GLY B CA 1
ATOM 3067 C C . GLY B 1 83 ? 11.578 -24.359 -0.856 1 91.75 83 GLY B C 1
ATOM 3068 O O . GLY B 1 83 ? 11.836 -25.172 -1.743 1 91.75 83 GLY B O 1
ATOM 3069 N N . LEU B 1 84 ? 11.125 -23.156 -1.153 1 94.06 84 LEU B N 1
ATOM 3070 C CA . LEU B 1 84 ? 10.828 -22.766 -2.527 1 94.06 84 LEU B CA 1
ATOM 3071 C C . LEU B 1 84 ? 12.016 -22.062 -3.162 1 94.06 84 LEU B C 1
ATOM 3073 O O . LEU B 1 84 ? 12.109 -21.969 -4.391 1 94.06 84 LEU B O 1
ATOM 3077 N N . VAL B 1 85 ? 12.875 -21.516 -2.287 1 95.81 85 VAL B N 1
ATOM 3078 C CA . VAL B 1 85 ? 14.062 -20.797 -2.748 1 95.81 85 VAL B CA 1
ATOM 3079 C C . VAL B 1 85 ? 15.297 -21.297 -1.996 1 95.81 85 VAL B C 1
ATOM 3081 O O . VAL B 1 85 ? 15.188 -21.781 -0.866 1 95.81 85 VAL B O 1
ATOM 3084 N N . GLU B 1 86 ? 16.406 -21.25 -2.648 1 94.44 86 GLU B N 1
ATOM 3085 C CA . GLU B 1 86 ? 17.688 -21.594 -2.029 1 94.44 86 GLU B CA 1
ATOM 3086 C C . GLU B 1 86 ? 18.734 -20.516 -2.283 1 94.44 86 GLU B C 1
ATOM 3088 O O . GLU B 1 86 ? 18.641 -19.781 -3.266 1 94.44 86 GLU B O 1
ATOM 3093 N N . THR B 1 87 ? 19.609 -20.422 -1.357 1 91.81 87 THR B N 1
ATOM 3094 C CA . THR B 1 87 ? 20.719 -19.469 -1.48 1 91.81 87 THR B CA 1
ATOM 3095 C C . THR B 1 87 ? 22.047 -20.188 -1.591 1 91.81 87 THR B C 1
ATOM 3097 O O . THR B 1 87 ? 22.266 -21.219 -0.942 1 91.81 87 THR B O 1
ATOM 3100 N N . THR B 1 88 ? 22.75 -19.812 -2.561 1 83.88 88 THR B N 1
ATOM 3101 C CA . THR B 1 88 ? 24.078 -20.391 -2.705 1 83.88 88 THR B CA 1
ATOM 3102 C C . THR B 1 88 ? 25.156 -19.312 -2.652 1 83.88 88 THR B C 1
ATOM 3104 O O . THR B 1 88 ? 24.922 -18.172 -3.074 1 83.88 88 THR B O 1
ATOM 3107 N N . ARG B 1 89 ? 26.188 -19.594 -1.831 1 76.12 89 ARG B N 1
ATOM 3108 C CA . ARG B 1 89 ? 27.312 -18.672 -1.781 1 76.12 89 ARG B CA 1
ATOM 3109 C C . ARG B 1 89 ? 28.25 -18.891 -2.965 1 76.12 89 ARG B C 1
ATOM 3111 O O . ARG B 1 89 ? 28.547 -20.031 -3.328 1 76.12 89 ARG B O 1
ATOM 3118 N N . ASP B 1 90 ? 28.281 -17.875 -3.852 1 62.72 90 ASP B N 1
ATOM 3119 C CA . ASP B 1 90 ? 29.203 -17.953 -4.988 1 62.72 90 ASP B CA 1
ATOM 3120 C C . ASP B 1 90 ? 30.656 -18.078 -4.52 1 62.72 90 ASP B C 1
ATOM 3122 O O . ASP B 1 90 ? 31.078 -17.375 -3.602 1 62.72 90 ASP B O 1
ATOM 3126 N N . GLU B 1 91 ? 31.297 -19.188 -4.93 1 59.88 91 GLU B N 1
ATOM 3127 C CA . GLU B 1 91 ? 32.719 -19.422 -4.617 1 59.88 91 GLU B CA 1
ATOM 3128 C C . GLU B 1 91 ? 33.562 -18.188 -4.941 1 59.88 91 GLU B C 1
ATOM 3130 O O . GLU B 1 91 ? 34.594 -17.953 -4.312 1 59.88 91 GLU B O 1
ATOM 3135 N N . ALA B 1 92 ? 33.312 -17.609 -6.043 1 54.03 92 ALA B N 1
ATOM 3136 C CA . ALA B 1 92 ? 34.219 -16.562 -6.523 1 54.03 92 ALA B CA 1
ATOM 3137 C C . ALA B 1 92 ? 34.094 -15.305 -5.66 1 54.03 92 ALA B C 1
ATOM 3139 O O . ALA B 1 92 ? 35.094 -14.57 -5.492 1 54.03 92 ALA B O 1
ATOM 3140 N N . ASP B 1 93 ? 32.938 -14.969 -5.238 1 56.94 93 ASP B N 1
ATOM 3141 C CA . ASP B 1 93 ? 32.75 -13.844 -4.328 1 56.94 93 ASP B CA 1
ATOM 3142 C C . ASP B 1 93 ? 31.938 -14.242 -3.113 1 56.94 93 ASP B C 1
ATOM 3144 O O . ASP B 1 93 ? 30.703 -14.266 -3.178 1 56.94 93 ASP B O 1
ATOM 3148 N N . LEU B 1 94 ? 32.656 -14.812 -2.211 1 54.38 94 LEU B N 1
ATOM 3149 C CA . LEU B 1 94 ? 32.094 -15.359 -0.977 1 54.38 94 LEU B CA 1
ATOM 3150 C C . LEU B 1 94 ? 31.078 -14.406 -0.37 1 54.38 94 LEU B C 1
ATOM 3152 O O . LEU B 1 94 ? 30.297 -14.805 0.5 1 54.38 94 LEU B O 1
ATOM 3156 N N . ARG B 1 95 ? 31.219 -13.234 -0.868 1 54.94 95 ARG B N 1
ATOM 3157 C CA . ARG B 1 95 ? 30.391 -12.234 -0.2 1 54.94 95 ARG B CA 1
ATOM 3158 C C . ARG B 1 95 ? 29.016 -12.125 -0.862 1 54.94 95 ARG B C 1
ATOM 3160 O O . ARG B 1 95 ? 28.094 -11.523 -0.302 1 54.94 95 ARG B O 1
ATOM 3167 N N . GLN B 1 96 ? 28.859 -12.742 -2.014 1 74.5 96 GLN B N 1
ATOM 3168 C CA . GLN B 1 96 ? 27.578 -12.453 -2.629 1 74.5 96 GLN B CA 1
ATOM 3169 C C . GLN B 1 96 ? 26.688 -13.695 -2.639 1 74.5 96 GLN B C 1
ATOM 3171 O O . GLN B 1 96 ? 27.109 -14.758 -3.105 1 74.5 96 GLN B O 1
ATOM 3176 N N . LYS B 1 97 ? 25.641 -13.586 -1.92 1 85.31 97 LYS B N 1
ATOM 3177 C CA . LYS B 1 97 ? 24.609 -14.625 -1.854 1 85.31 97 LYS B CA 1
ATOM 3178 C C . LYS B 1 97 ? 23.703 -14.586 -3.08 1 85.31 97 LYS B C 1
ATOM 3180 O O . LYS B 1 97 ? 23.219 -13.516 -3.457 1 85.31 97 LYS B O 1
ATOM 3185 N N . THR B 1 98 ? 23.781 -15.719 -3.814 1 92.44 98 THR B N 1
ATOM 3186 C CA . THR B 1 98 ? 22.906 -15.828 -4.977 1 92.44 98 THR B CA 1
ATOM 3187 C C . THR B 1 98 ? 21.625 -16.578 -4.621 1 92.44 98 THR B C 1
ATOM 3189 O O . THR B 1 98 ? 21.672 -17.641 -3.979 1 92.44 98 THR B O 1
ATOM 3192 N N . ILE B 1 99 ? 20.469 -15.977 -5.004 1 95.56 99 ILE B N 1
ATOM 3193 C CA . ILE B 1 99 ? 19.141 -16.516 -4.738 1 95.56 99 ILE B CA 1
ATOM 3194 C C . ILE B 1 99 ? 18.625 -17.266 -5.973 1 95.56 99 ILE B C 1
ATOM 3196 O O . ILE B 1 99 ? 18.641 -16.719 -7.082 1 95.56 99 ILE B O 1
ATOM 3200 N N . ARG B 1 100 ? 18.156 -18.5 -5.84 1 95.31 100 ARG B N 1
ATOM 3201 C CA . ARG B 1 100 ? 17.594 -19.281 -6.941 1 95.31 100 ARG B CA 1
ATOM 3202 C C . ARG B 1 100 ? 16.359 -20.047 -6.488 1 95.31 100 ARG B C 1
ATOM 3204 O O . ARG B 1 100 ? 16.172 -20.297 -5.297 1 95.31 100 ARG B O 1
ATOM 3211 N N . LEU B 1 101 ? 15.531 -20.406 -7.5 1 93.44 101 LEU B N 1
ATOM 3212 C CA . LEU B 1 101 ? 14.43 -21.312 -7.18 1 93.44 101 LEU B CA 1
ATOM 3213 C C . LEU B 1 101 ? 14.945 -22.703 -6.859 1 93.44 101 LEU B C 1
ATOM 3215 O O . LEU B 1 101 ? 15.867 -23.203 -7.516 1 93.44 101 LEU B O 1
ATOM 3219 N N . SER B 1 102 ? 14.352 -23.312 -5.824 1 89.88 102 SER B N 1
ATOM 3220 C CA . SER B 1 102 ? 14.57 -24.734 -5.625 1 89.88 102 SER B CA 1
ATOM 3221 C C . SER B 1 102 ? 13.789 -25.562 -6.648 1 89.88 102 SER B C 1
ATOM 3223 O O . SER B 1 102 ? 13.016 -25.016 -7.438 1 89.88 102 SER B O 1
ATOM 3225 N N . SER B 1 103 ? 13.984 -26.891 -6.629 1 82.56 103 SER B N 1
ATOM 3226 C CA . SER B 1 103 ? 13.188 -27.766 -7.48 1 82.56 103 SER B CA 1
ATOM 3227 C C . SER B 1 103 ? 11.703 -27.656 -7.152 1 82.56 103 SER B C 1
ATOM 3229 O O . SER B 1 103 ? 10.859 -27.672 -8.055 1 82.56 103 SER B O 1
ATOM 3231 N N . ALA B 1 104 ? 11.453 -27.547 -5.887 1 84.25 104 ALA B N 1
ATOM 3232 C CA . ALA B 1 104 ? 10.07 -27.359 -5.453 1 84.25 104 ALA B CA 1
ATOM 3233 C C . ALA B 1 104 ? 9.531 -26.016 -5.918 1 84.25 104 ALA B C 1
ATOM 3235 O O . ALA B 1 104 ? 8.367 -25.906 -6.316 1 84.25 104 ALA B O 1
ATOM 3236 N N . GLY B 1 105 ? 10.406 -25 -5.875 1 89.75 105 GLY B N 1
ATOM 3237 C CA . GLY B 1 105 ? 10.023 -23.688 -6.359 1 89.75 105 GLY B CA 1
ATOM 3238 C C . GLY B 1 105 ? 9.734 -23.656 -7.848 1 89.75 105 GLY B C 1
ATOM 3239 O O . GLY B 1 105 ? 8.766 -23.031 -8.281 1 89.75 105 GLY B O 1
ATOM 3240 N N . GLU B 1 106 ? 10.484 -24.344 -8.547 1 87 106 GLU B N 1
ATOM 3241 C CA . GLU B 1 106 ? 10.281 -24.438 -9.992 1 87 106 GLU B CA 1
ATOM 3242 C C . GLU B 1 106 ? 8.969 -25.156 -10.32 1 87 106 GLU B C 1
ATOM 3244 O O . GLU B 1 106 ? 8.227 -24.734 -11.203 1 87 106 GLU B O 1
ATOM 3249 N N . ALA B 1 107 ? 8.742 -26.219 -9.648 1 82.75 107 ALA B N 1
ATOM 3250 C CA . ALA B 1 107 ? 7.512 -26.969 -9.859 1 82.75 107 ALA B CA 1
ATOM 3251 C C . ALA B 1 107 ? 6.285 -26.141 -9.516 1 82.75 107 ALA B C 1
ATOM 3253 O O . ALA B 1 107 ? 5.297 -26.141 -10.25 1 82.75 107 ALA B O 1
ATOM 3254 N N . MET B 1 108 ? 6.422 -25.422 -8.438 1 86.38 108 MET B N 1
ATOM 3255 C CA . MET B 1 108 ? 5.309 -24.578 -8.016 1 86.38 108 MET B CA 1
ATOM 3256 C C . MET B 1 108 ? 5.023 -23.5 -9.062 1 86.38 108 MET B C 1
ATOM 3258 O O . MET B 1 108 ? 3.867 -23.266 -9.422 1 86.38 108 MET B O 1
ATOM 3262 N N . MET B 1 109 ? 6.035 -22.875 -9.547 1 88.94 109 MET B N 1
ATOM 3263 C CA . MET B 1 109 ? 5.867 -21.844 -10.555 1 88.94 109 MET B CA 1
ATOM 3264 C C . MET B 1 109 ? 5.289 -22.406 -11.844 1 88.94 109 MET B C 1
ATOM 3266 O O . MET B 1 109 ? 4.453 -21.781 -12.492 1 88.94 109 MET B O 1
ATOM 3270 N N . ALA B 1 110 ? 5.664 -23.547 -12.18 1 82.5 110 ALA B N 1
ATOM 3271 C CA . ALA B 1 110 ? 5.184 -24.219 -13.383 1 82.5 110 ALA B CA 1
ATOM 3272 C C . ALA B 1 110 ? 3.693 -24.531 -13.281 1 82.5 110 ALA B C 1
ATOM 3274 O O . ALA B 1 110 ? 2.982 -24.531 -14.289 1 82.5 110 ALA B O 1
ATOM 3275 N N . ARG B 1 111 ? 3.279 -24.734 -12.133 1 80.62 111 ARG B N 1
ATOM 3276 C CA . ARG B 1 111 ? 1.864 -25 -11.898 1 80.62 111 ARG B CA 1
ATOM 3277 C C . ARG B 1 111 ? 1.072 -23.703 -11.789 1 80.62 111 ARG B C 1
ATOM 3279 O O . ARG B 1 111 ? 0.005 -23.578 -12.391 1 80.62 111 ARG B O 1
ATOM 3286 N N . ALA B 1 112 ? 1.622 -22.844 -11.062 1 84.25 112 ALA B N 1
ATOM 3287 C CA . ALA B 1 112 ? 0.903 -21.609 -10.719 1 84.25 112 ALA B CA 1
ATOM 3288 C C . ALA B 1 112 ? 0.717 -20.719 -11.945 1 84.25 112 ALA B C 1
ATOM 3290 O O . ALA B 1 112 ? -0.355 -20.141 -12.141 1 84.25 112 ALA B O 1
ATOM 3291 N N . LYS B 1 113 ? 1.662 -20.594 -12.773 1 86.94 113 LYS B N 1
ATOM 3292 C CA . LYS B 1 113 ? 1.651 -19.656 -13.883 1 86.94 113 LYS B CA 1
ATOM 3293 C C . LYS B 1 113 ? 0.505 -19.938 -14.844 1 86.94 113 LYS B C 1
ATOM 3295 O O . LYS B 1 113 ? -0.347 -19.078 -15.078 1 86.94 113 LYS B O 1
ATOM 3300 N N . PRO B 1 114 ? 0.41 -21.094 -15.336 1 79.75 114 PRO B N 1
ATOM 3301 C CA . PRO B 1 114 ? -0.675 -21.344 -16.281 1 79.75 114 PRO B CA 1
ATOM 3302 C C . PRO B 1 114 ? -2.051 -21.359 -15.625 1 79.75 114 PRO B C 1
ATOM 3304 O O . PRO B 1 114 ? -3.053 -21.031 -16.266 1 79.75 114 PRO B O 1
ATOM 3307 N N . MET B 1 115 ? -2.049 -21.719 -14.352 1 78.88 115 MET B N 1
ATOM 3308 C CA . MET B 1 115 ? -3.314 -21.859 -13.641 1 78.88 115 MET B CA 1
ATOM 3309 C C . MET B 1 115 ? -3.871 -20.5 -13.242 1 78.88 115 MET B C 1
ATOM 3311 O O . MET B 1 115 ? -5.082 -20.266 -13.312 1 78.88 115 MET B O 1
ATOM 3315 N N . ILE B 1 116 ? -3.018 -19.625 -12.805 1 87.31 116 ILE B N 1
ATOM 3316 C CA . ILE B 1 116 ? -3.494 -18.453 -12.086 1 87.31 116 ILE B CA 1
ATOM 3317 C C . ILE B 1 116 ? -3.234 -17.203 -12.922 1 87.31 116 ILE B C 1
ATOM 3319 O O . ILE B 1 116 ? -4.094 -16.312 -13.016 1 87.31 116 ILE B O 1
ATOM 3323 N N . TRP B 1 117 ? -2.131 -17.062 -13.594 1 89.5 117 TRP B N 1
ATOM 3324 C CA . TRP B 1 117 ? -1.667 -15.805 -14.18 1 89.5 117 TRP B CA 1
ATOM 3325 C C . TRP B 1 117 ? -2.639 -15.312 -15.25 1 89.5 117 TRP B C 1
ATOM 3327 O O . TRP B 1 117 ? -3.059 -14.148 -15.219 1 89.5 117 TRP B O 1
ATOM 3337 N N . PRO B 1 118 ? -3.049 -16.234 -16.188 1 87 118 PRO B N 1
ATOM 3338 C CA . PRO B 1 118 ? -3.965 -15.719 -17.219 1 87 118 PRO B CA 1
ATOM 3339 C C . PRO B 1 118 ? -5.301 -15.258 -16.641 1 87 118 PRO B C 1
ATOM 3341 O O . PRO B 1 118 ? -5.887 -14.289 -17.125 1 87 118 PRO B O 1
ATOM 3344 N N . ARG B 1 119 ? -5.773 -15.875 -15.594 1 90.31 119 ARG B N 1
ATOM 3345 C CA . ARG B 1 119 ? -7.059 -15.531 -15 1 90.31 119 ARG B CA 1
ATOM 3346 C C . ARG B 1 119 ? -6.965 -14.234 -14.203 1 90.31 119 ARG B C 1
ATOM 3348 O O . ARG B 1 119 ? -7.859 -13.391 -14.266 1 90.31 119 ARG B O 1
ATOM 3355 N N . VAL B 1 120 ? -5.895 -14.109 -13.484 1 94.81 120 VAL B N 1
ATOM 3356 C CA . VAL B 1 120 ? -5.691 -12.875 -12.734 1 94.81 120 VAL B CA 1
ATOM 3357 C C . VAL B 1 120 ? -5.504 -11.711 -13.695 1 94.81 120 VAL B C 1
ATOM 3359 O O . VAL B 1 120 ? -6.078 -10.633 -13.5 1 94.81 120 VAL B O 1
ATOM 3362 N N . ASP B 1 121 ? -4.652 -11.891 -14.711 1 94.12 121 ASP B N 1
ATOM 3363 C CA . ASP B 1 121 ? -4.43 -10.875 -15.734 1 94.12 121 ASP B CA 1
ATOM 3364 C C . ASP B 1 121 ? -5.75 -10.438 -16.375 1 94.12 121 ASP B C 1
ATOM 3366 O O . ASP B 1 121 ? -6.02 -9.242 -16.5 1 94.12 121 ASP B O 1
ATOM 3370 N N . ALA B 1 122 ? -6.578 -11.375 -16.703 1 92.81 122 ALA B N 1
ATOM 3371 C CA . ALA B 1 122 ? -7.871 -11.094 -17.328 1 92.81 122 ALA B CA 1
ATOM 3372 C C . ALA B 1 122 ? -8.797 -10.359 -16.359 1 92.81 122 ALA B C 1
ATOM 3374 O O . ALA B 1 122 ? -9.523 -9.445 -16.75 1 92.81 122 ALA B O 1
ATOM 3375 N N . ALA B 1 123 ? -8.836 -10.812 -15.164 1 96.19 123 ALA B N 1
ATOM 3376 C CA . ALA B 1 123 ? -9.688 -10.195 -14.148 1 96.19 123 ALA B CA 1
ATOM 3377 C C . ALA B 1 123 ? -9.32 -8.734 -13.938 1 96.19 123 ALA B C 1
ATOM 3379 O O . ALA B 1 123 ? -10.195 -7.875 -13.82 1 96.19 123 ALA B O 1
ATOM 3380 N N . VAL B 1 124 ? -8.016 -8.398 -13.898 1 97.06 124 VAL B N 1
ATOM 3381 C CA . VAL B 1 124 ? -7.551 -7.031 -13.703 1 97.06 124 VAL B CA 1
ATOM 3382 C C . VAL B 1 124 ? -7.863 -6.195 -14.938 1 97.06 124 VAL B C 1
ATOM 3384 O O . VAL B 1 124 ? -8.258 -5.031 -14.82 1 97.06 124 VAL B O 1
ATOM 3387 N N . LYS B 1 125 ? -7.695 -6.754 -16.094 1 94.62 125 LYS B N 1
ATOM 3388 C CA . LYS B 1 125 ? -8.047 -6.051 -17.328 1 94.62 125 LYS B CA 1
ATOM 3389 C C . LYS B 1 125 ? -9.539 -5.723 -17.359 1 94.62 125 LYS B C 1
ATOM 3391 O O . LYS B 1 125 ? -9.93 -4.637 -17.797 1 94.62 125 LYS B O 1
ATOM 3396 N N . GLN B 1 126 ? -10.336 -6.672 -16.891 1 94.44 126 GLN B N 1
ATOM 3397 C CA . GLN B 1 126 ? -11.766 -6.418 -16.781 1 94.44 126 GLN B CA 1
ATOM 3398 C C . GLN B 1 126 ? -12.055 -5.293 -15.789 1 94.44 126 GLN B C 1
ATOM 3400 O O . GLN B 1 126 ? -12.914 -4.441 -16.047 1 94.44 126 GLN B O 1
ATOM 3405 N N . LEU B 1 127 ? -11.375 -5.375 -14.703 1 95.19 127 LEU B N 1
ATOM 3406 C CA . LEU B 1 127 ? -11.516 -4.375 -13.648 1 95.19 127 LEU B CA 1
ATOM 3407 C C . LEU B 1 127 ? -11.227 -2.977 -14.18 1 95.19 127 LEU B C 1
ATOM 3409 O O . LEU B 1 127 ? -11.852 -2.004 -13.75 1 95.19 127 LEU B O 1
ATOM 3413 N N . CYS B 1 128 ? -10.305 -2.83 -15.148 1 94.69 128 CYS B N 1
ATOM 3414 C CA . CYS B 1 128 ? -9.836 -1.54 -15.648 1 94.69 128 CYS B CA 1
ATOM 3415 C C . CYS B 1 128 ? -10.414 -1.247 -17.031 1 94.69 128 CYS B C 1
ATOM 3417 O O . CYS B 1 128 ? -10.047 -0.258 -17.672 1 94.69 128 CYS B O 1
ATOM 3419 N N . ALA B 1 129 ? -11.258 -2.066 -17.578 1 90.88 129 ALA B N 1
ATOM 3420 C CA . ALA B 1 129 ? -11.703 -2.023 -18.969 1 90.88 129 ALA B CA 1
ATOM 3421 C C . ALA B 1 129 ? -12.453 -0.728 -19.266 1 90.88 129 ALA B C 1
ATOM 3423 O O . ALA B 1 129 ? -12.367 -0.188 -20.359 1 90.88 129 ALA B O 1
ATOM 3424 N N . ASP B 1 130 ? -13.141 -0.152 -18.312 1 89.75 130 ASP B N 1
ATOM 3425 C CA . ASP B 1 130 ? -14.023 0.983 -18.562 1 89.75 130 ASP B CA 1
ATOM 3426 C C . ASP B 1 130 ? -13.367 2.295 -18.141 1 89.75 130 ASP B C 1
ATOM 3428 O O . ASP B 1 130 ? -14.008 3.346 -18.156 1 89.75 130 ASP B O 1
ATOM 3432 N N . LEU B 1 131 ? -12.141 2.266 -17.844 1 91.56 131 LEU B N 1
ATOM 3433 C CA . LEU B 1 131 ? -11.461 3.473 -17.391 1 91.56 131 LEU B CA 1
ATOM 3434 C C . LEU B 1 131 ? -11.07 4.352 -18.562 1 91.56 131 LEU B C 1
ATOM 3436 O O . LEU B 1 131 ? -10.906 3.859 -19.688 1 91.56 131 LEU B O 1
ATOM 3440 N N . ASN B 1 132 ? -11.055 5.664 -18.266 1 86.88 132 ASN B N 1
ATOM 3441 C CA . ASN B 1 132 ? -10.578 6.602 -19.281 1 86.88 132 ASN B CA 1
ATOM 3442 C C . ASN B 1 132 ? -9.055 6.598 -19.375 1 86.88 132 ASN B C 1
ATOM 3444 O O . ASN B 1 132 ? -8.383 7.348 -18.656 1 86.88 132 ASN B O 1
ATOM 3448 N N . GLY B 1 133 ? -8.453 5.801 -20.297 1 84.5 133 GLY B N 1
ATOM 3449 C CA . GLY B 1 133 ? -7.016 5.648 -20.453 1 84.5 133 GLY B CA 1
ATOM 3450 C C . GLY B 1 133 ? -6.465 4.441 -19.719 1 84.5 133 GLY B C 1
ATOM 3451 O O . GLY B 1 133 ? -7.195 3.758 -19 1 84.5 133 GLY B O 1
ATOM 3452 N N . SER B 1 134 ? -5.219 4.199 -19.922 1 90.5 134 SER B N 1
ATOM 3453 C CA . SER B 1 134 ? -4.57 3.049 -19.312 1 90.5 134 SER B CA 1
ATOM 3454 C C . SER B 1 134 ? -4.137 3.365 -17.875 1 90.5 134 SER B C 1
ATOM 3456 O O . SER B 1 134 ? -3.238 4.18 -17.656 1 90.5 134 SER B O 1
ATOM 3458 N N . PHE B 1 135 ? -4.762 2.709 -16.953 1 95.12 135 PHE B N 1
ATOM 3459 C CA . PHE B 1 135 ? -4.43 2.91 -15.547 1 95.12 135 PHE B CA 1
ATOM 3460 C C . PHE B 1 135 ? -2.969 2.574 -15.273 1 95.12 135 PHE B C 1
ATOM 3462 O O . PHE B 1 135 ? -2.271 3.316 -14.586 1 95.12 135 PHE B O 1
ATOM 3469 N N . LEU B 1 136 ? -2.475 1.489 -15.797 1 94.5 136 LEU B N 1
ATOM 3470 C CA . LEU B 1 136 ? -1.098 1.048 -15.609 1 94.5 136 LEU B CA 1
ATOM 3471 C C . LEU B 1 136 ? -0.117 2.049 -16.203 1 94.5 136 LEU B C 1
ATOM 3473 O O . LEU B 1 136 ? 0.959 2.281 -15.648 1 94.5 136 LEU B O 1
ATOM 3477 N N . ASP B 1 137 ? -0.485 2.59 -17.312 1 94.06 137 ASP B N 1
ATOM 3478 C CA . ASP B 1 137 ? 0.369 3.604 -17.922 1 94.06 137 ASP B CA 1
ATOM 3479 C C . ASP B 1 137 ? 0.479 4.84 -17.031 1 94.06 137 ASP B C 1
ATOM 3481 O O . ASP B 1 137 ? 1.551 5.438 -16.922 1 94.06 137 ASP B O 1
ATOM 3485 N N . GLN B 1 138 ? -0.607 5.238 -16.469 1 95.94 138 GLN B N 1
ATOM 3486 C CA . GLN B 1 138 ? -0.598 6.391 -15.578 1 95.94 138 GLN B CA 1
ATOM 3487 C C . GLN B 1 138 ? 0.261 6.125 -14.344 1 95.94 138 GLN B C 1
ATOM 3489 O O . GLN B 1 138 ? 0.984 7.012 -13.883 1 95.94 138 GLN B O 1
ATOM 3494 N N . VAL B 1 139 ? 0.162 4.883 -13.766 1 97.12 139 VAL B N 1
ATOM 3495 C CA . VAL B 1 139 ? 1.025 4.504 -12.656 1 97.12 139 VAL B CA 1
ATOM 3496 C C . VAL B 1 139 ? 2.49 4.668 -13.055 1 97.12 139 VAL B C 1
ATOM 3498 O O . VAL B 1 139 ? 3.281 5.25 -12.312 1 97.12 139 VAL B O 1
ATOM 3501 N N . GLY B 1 140 ? 2.82 4.199 -14.266 1 96.25 140 GLY B N 1
ATOM 3502 C CA . GLY B 1 140 ? 4.18 4.332 -14.766 1 96.25 140 GLY B CA 1
ATOM 3503 C C . GLY B 1 140 ? 4.613 5.777 -14.93 1 96.25 140 GLY B C 1
ATOM 3504 O O . GLY B 1 140 ? 5.758 6.129 -14.625 1 96.25 140 GLY B O 1
ATOM 3505 N N . GLN B 1 141 ? 3.764 6.625 -15.398 1 96.69 141 GLN B N 1
ATOM 3506 C CA . GLN B 1 141 ? 4.062 8.039 -15.57 1 96.69 141 GLN B CA 1
ATOM 3507 C C . GLN B 1 141 ? 4.316 8.719 -14.227 1 96.69 141 GLN B C 1
ATOM 3509 O O . GLN B 1 141 ? 5.223 9.547 -14.102 1 96.69 141 GLN B O 1
ATOM 3514 N N . ILE B 1 142 ? 3.539 8.398 -13.234 1 97.69 142 ILE B N 1
ATOM 3515 C CA . ILE B 1 142 ? 3.711 8.953 -11.906 1 97.69 142 ILE B CA 1
ATOM 3516 C C . ILE B 1 142 ? 5.043 8.5 -11.32 1 97.69 142 ILE B C 1
ATOM 3518 O O . ILE B 1 142 ? 5.781 9.297 -10.734 1 97.69 142 ILE B O 1
ATOM 3522 N N . GLU B 1 143 ? 5.32 7.164 -11.477 1 97.06 143 GLU B N 1
ATOM 3523 C CA . GLU B 1 143 ? 6.598 6.641 -11 1 97.06 143 GLU B CA 1
ATOM 3524 C C . GLU B 1 143 ? 7.77 7.375 -11.641 1 97.06 143 GLU B C 1
ATOM 3526 O O . GLU B 1 143 ? 8.711 7.77 -10.945 1 97.06 143 GLU B O 1
ATOM 3531 N N . THR B 1 144 ? 7.703 7.629 -12.914 1 96.31 144 THR B N 1
ATOM 3532 C CA . THR B 1 144 ? 8.75 8.328 -13.641 1 96.31 144 THR B CA 1
ATOM 3533 C C . THR B 1 144 ? 8.875 9.773 -13.156 1 96.31 144 THR B C 1
ATOM 3535 O O . THR B 1 144 ? 9.992 10.281 -12.992 1 96.31 144 THR B O 1
ATOM 3538 N N . ALA B 1 145 ? 7.785 10.422 -13 1 97.19 145 ALA B N 1
ATOM 3539 C CA . ALA B 1 145 ? 7.785 11.789 -12.508 1 97.19 145 ALA B CA 1
ATOM 3540 C C . ALA B 1 145 ? 8.422 11.875 -11.117 1 97.19 145 ALA B C 1
ATOM 3542 O O . ALA B 1 145 ? 9.18 12.805 -10.828 1 97.19 145 ALA B O 1
ATOM 3543 N N . LEU B 1 146 ? 8.148 10.898 -10.258 1 97.44 146 LEU B N 1
ATOM 3544 C CA . LEU B 1 146 ? 8.719 10.867 -8.914 1 97.44 146 LEU B CA 1
ATOM 3545 C C . LEU B 1 146 ? 10.211 10.594 -8.961 1 97.44 146 LEU B C 1
ATOM 3547 O O . LEU B 1 146 ? 10.961 11.062 -8.102 1 97.44 146 LEU B O 1
ATOM 3551 N N . ASP B 1 147 ? 10.625 9.781 -9.969 1 95.62 147 ASP B N 1
ATOM 3552 C CA . ASP B 1 147 ? 12.055 9.555 -10.164 1 95.62 147 ASP B CA 1
ATOM 3553 C C . ASP B 1 147 ? 12.781 10.852 -10.492 1 95.62 147 ASP B C 1
ATOM 3555 O O . ASP B 1 147 ? 13.906 11.07 -10.047 1 95.62 147 ASP B O 1
ATOM 3559 N N . ARG B 1 148 ? 12.102 11.703 -11.219 1 96.06 148 ARG B N 1
ATOM 3560 C CA . ARG B 1 148 ? 12.688 12.977 -11.625 1 96.06 148 ARG B CA 1
ATOM 3561 C C . ARG B 1 148 ? 12.727 13.961 -10.461 1 96.06 148 ARG B C 1
ATOM 3563 O O . ARG B 1 148 ? 13.695 14.703 -10.305 1 96.06 148 ARG B O 1
ATOM 3570 N N . GLN B 1 149 ? 11.641 13.945 -9.727 1 96.94 149 GLN B N 1
ATOM 3571 C CA . GLN B 1 149 ? 11.492 14.82 -8.562 1 96.94 149 GLN B CA 1
ATOM 3572 C C . GLN B 1 149 ? 10.57 14.195 -7.52 1 96.94 149 GLN B C 1
ATOM 3574 O O . GLN B 1 149 ? 9.422 13.883 -7.809 1 96.94 149 GLN B O 1
ATOM 3579 N N . SER B 1 150 ? 11.125 14.031 -6.344 1 97.38 150 SER B N 1
ATOM 3580 C CA . SER B 1 150 ? 10.359 13.414 -5.262 1 97.38 150 SER B CA 1
ATOM 3581 C C . SER B 1 150 ? 9.203 14.312 -4.82 1 97.38 150 SER B C 1
ATOM 3583 O O . SER B 1 150 ? 9.156 15.484 -5.18 1 97.38 150 SER B O 1
ATOM 3585 N N . LEU B 1 151 ? 8.266 13.742 -4.117 1 97.19 151 LEU B N 1
ATOM 3586 C CA . LEU B 1 151 ? 7.102 14.492 -3.645 1 97.19 151 LEU B CA 1
ATOM 3587 C C . LEU B 1 151 ? 7.527 15.633 -2.729 1 97.19 151 LEU B C 1
ATOM 3589 O O . LEU B 1 151 ? 7.051 16.766 -2.879 1 97.19 151 LEU B O 1
ATOM 3593 N N . ASP B 1 152 ? 8.398 15.305 -1.751 1 96.38 152 ASP B N 1
ATOM 3594 C CA . ASP B 1 152 ? 8.836 16.328 -0.8 1 96.38 152 ASP B CA 1
ATOM 3595 C C . ASP B 1 152 ? 9.57 17.469 -1.511 1 96.38 152 ASP B C 1
ATOM 3597 O O . ASP B 1 152 ? 9.445 18.625 -1.119 1 96.38 152 ASP B O 1
ATOM 3601 N N . ALA B 1 153 ? 10.336 17.172 -2.547 1 96.12 153 ALA B N 1
ATOM 3602 C CA . ALA B 1 153 ? 11.008 18.203 -3.334 1 96.12 153 ALA B CA 1
ATOM 3603 C C . ALA B 1 153 ? 10 19.094 -4.055 1 96.12 153 ALA B C 1
ATOM 3605 O O . ALA B 1 153 ? 10.188 20.312 -4.145 1 96.12 153 ALA B O 1
ATOM 3606 N N . ARG B 1 154 ? 8.977 18.547 -4.59 1 95.88 154 ARG B N 1
ATOM 3607 C CA . ARG B 1 154 ? 7.918 19.312 -5.234 1 95.88 154 ARG B CA 1
ATOM 3608 C C . ARG B 1 154 ? 7.25 20.266 -4.242 1 95.88 154 ARG B C 1
ATOM 3610 O O . ARG B 1 154 ? 6.969 21.422 -4.57 1 95.88 154 ARG B O 1
ATOM 3617 N N . VAL B 1 155 ? 6.949 19.703 -3.068 1 94 155 VAL B N 1
ATOM 3618 C CA . VAL B 1 155 ? 6.289 20.484 -2.029 1 94 155 VAL B CA 1
ATOM 3619 C C . VAL B 1 155 ? 7.172 21.672 -1.633 1 94 155 VAL B C 1
ATOM 3621 O O . VAL B 1 155 ? 6.676 22.781 -1.412 1 94 155 VAL B O 1
ATOM 3624 N N . ARG B 1 156 ? 8.445 21.422 -1.555 1 90 156 ARG B N 1
ATOM 3625 C CA . ARG B 1 156 ? 9.391 22.469 -1.199 1 90 156 ARG B CA 1
ATOM 3626 C C . ARG B 1 156 ? 9.383 23.594 -2.24 1 90 156 ARG B C 1
ATOM 3628 O O . ARG B 1 156 ? 9.625 24.75 -1.913 1 90 156 ARG B O 1
ATOM 3635 N N . ASP B 1 157 ? 9.078 23.234 -3.465 1 90.69 157 ASP B N 1
ATOM 3636 C CA . ASP B 1 157 ? 9.125 24.203 -4.562 1 90.69 157 ASP B CA 1
ATOM 3637 C C . ASP B 1 157 ? 7.832 25 -4.645 1 90.69 157 ASP B C 1
ATOM 3639 O O . ASP B 1 157 ? 7.75 25.984 -5.391 1 90.69 157 ASP B O 1
ATOM 3643 N N . ILE B 1 158 ? 6.871 24.641 -3.902 1 88.06 158 ILE B N 1
ATOM 3644 C CA . ILE B 1 158 ? 5.605 25.375 -3.885 1 88.06 158 ILE B CA 1
ATOM 3645 C C . ILE B 1 158 ? 5.637 26.438 -2.791 1 88.06 158 ILE B C 1
ATOM 3647 O O . ILE B 1 158 ? 5.895 26.125 -1.625 1 88.06 158 ILE B O 1
ATOM 3651 N N . PRO B 1 159 ? 5.395 27.594 -3.188 1 78.38 159 PRO B N 1
ATOM 3652 C CA . PRO B 1 159 ? 5.441 28.672 -2.195 1 78.38 159 PRO B CA 1
ATOM 3653 C C . PRO B 1 159 ? 4.465 28.453 -1.042 1 78.38 159 PRO B C 1
ATOM 3655 O O . PRO B 1 159 ? 3.35 27.969 -1.255 1 78.38 159 PRO B O 1
ATOM 3658 N N . GLN B 1 160 ? 5.031 28.797 0.124 1 75.94 160 GLN B N 1
ATOM 3659 C CA . GLN B 1 160 ? 4.188 28.688 1.311 1 75.94 160 GLN B CA 1
ATOM 3660 C C . GLN B 1 160 ? 3.156 29.812 1.346 1 75.94 160 GLN B C 1
ATOM 3662 O O . GLN B 1 160 ? 3.471 30.969 1.029 1 75.94 160 GLN B O 1
ATOM 3667 N N . GLY B 1 161 ? 1.947 29.438 1.562 1 76.62 161 GLY B N 1
ATOM 3668 C CA . GLY B 1 161 ? 0.926 30.469 1.684 1 76.62 161 GLY B CA 1
ATOM 3669 C C . GLY B 1 161 ? 1.072 31.312 2.938 1 76.62 161 GLY B C 1
ATOM 3670 O O . GLY B 1 161 ? 1.02 32.531 2.877 1 76.62 161 GLY B O 1
ATOM 3671 N N . LEU B 1 162 ? 1.305 30.688 4.027 1 85 162 LEU B N 1
ATOM 3672 C CA . LEU B 1 162 ? 1.49 31.359 5.312 1 85 162 LEU B CA 1
ATOM 3673 C C . LEU B 1 162 ? 2.807 30.938 5.957 1 85 162 LEU B C 1
ATOM 3675 O O . LEU B 1 162 ? 3.201 29.781 5.875 1 85 162 LEU B O 1
ATOM 3679 N N . ASN B 1 163 ? 3.482 31.875 6.465 1 86.38 163 ASN B N 1
ATOM 3680 C CA . ASN B 1 163 ? 4.738 31.625 7.16 1 86.38 163 ASN B CA 1
ATOM 3681 C C . ASN B 1 163 ? 4.789 32.344 8.508 1 86.38 163 ASN B C 1
ATOM 3683 O O . ASN B 1 163 ? 4.27 33.469 8.633 1 86.38 163 ASN B O 1
ATOM 3687 N N . ILE B 1 164 ? 5.441 31.672 9.477 1 90.19 164 ILE B N 1
ATOM 3688 C CA . ILE B 1 164 ? 5.617 32.281 10.789 1 90.19 164 ILE B CA 1
ATOM 3689 C C . ILE B 1 164 ? 7.027 32.875 10.898 1 90.19 164 ILE B C 1
ATOM 3691 O O . ILE B 1 164 ? 8 32.25 10.484 1 90.19 164 ILE B O 1
ATOM 3695 N N . ARG B 1 165 ? 7.066 34.062 11.398 1 91.75 165 ARG B N 1
ATOM 3696 C CA . ARG B 1 165 ? 8.344 34.719 11.648 1 91.75 165 ARG B CA 1
ATOM 3697 C C . ARG B 1 165 ? 8.445 35.188 13.094 1 91.75 165 ARG B C 1
ATOM 3699 O O . ARG B 1 165 ? 7.523 35.812 13.609 1 91.75 165 ARG B O 1
ATOM 3706 N N . PRO B 1 166 ? 9.602 34.844 13.727 1 94.25 166 PRO B N 1
ATOM 3707 C CA . PRO B 1 166 ? 9.812 35.406 15.062 1 94.25 166 PRO B CA 1
ATOM 3708 C C . PRO B 1 166 ? 10.156 36.906 15.023 1 94.25 166 PRO B C 1
ATOM 3710 O O . PRO B 1 166 ? 10.531 37.438 13.969 1 94.25 166 PRO B O 1
ATOM 3713 N N . TYR B 1 167 ? 10.109 37.531 16.172 1 96.31 167 TYR B N 1
ATOM 3714 C CA . TYR B 1 167 ? 10.375 38.969 16.297 1 96.31 167 TYR B CA 1
ATOM 3715 C C . TYR B 1 167 ? 11.812 39.281 15.906 1 96.31 167 TYR B C 1
ATOM 3717 O O . TYR B 1 167 ? 12.742 38.562 16.281 1 96.31 167 TYR B O 1
ATOM 3725 N N . SER B 1 168 ? 11.945 40.219 15.141 1 95.62 168 SER B N 1
ATOM 3726 C CA . SER B 1 168 ? 13.164 41 14.914 1 95.62 168 SER B CA 1
ATOM 3727 C C . SER B 1 168 ? 12.875 42.5 14.891 1 95.62 168 SER B C 1
ATOM 3729 O O . SER B 1 168 ? 11.734 42.906 14.672 1 95.62 168 SER B O 1
ATOM 3731 N N . ASP B 1 169 ? 13.922 43.219 15.156 1 94.94 169 ASP B N 1
ATOM 3732 C CA . ASP B 1 169 ? 13.711 44.656 15.359 1 94.94 169 ASP B CA 1
ATOM 3733 C C . ASP B 1 169 ? 13.109 45.281 14.109 1 94.94 169 ASP B C 1
ATOM 3735 O O . ASP B 1 169 ? 12.367 46.281 14.211 1 94.94 169 ASP B O 1
ATOM 3739 N N . ASP B 1 170 ? 13.383 44.75 13.023 1 95 170 ASP B N 1
ATOM 3740 C CA . ASP B 1 170 ? 12.844 45.281 11.773 1 95 170 ASP B CA 1
ATOM 3741 C C . ASP B 1 170 ? 11.336 45.062 11.68 1 95 170 ASP B C 1
ATOM 3743 O O . ASP B 1 170 ? 10.664 45.688 10.852 1 95 170 ASP B O 1
ATOM 3747 N N . LEU B 1 171 ? 10.742 44.312 12.617 1 96.69 171 LEU B N 1
ATOM 3748 C CA . LEU B 1 171 ? 9.32 44 12.578 1 96.69 171 LEU B CA 1
ATOM 3749 C C . LEU B 1 171 ? 8.555 44.812 13.625 1 96.69 171 LEU B C 1
ATOM 3751 O O . LEU B 1 171 ? 7.328 44.688 13.727 1 96.69 171 LEU B O 1
ATOM 3755 N N . ALA B 1 172 ? 9.273 45.625 14.344 1 96.25 172 ALA B N 1
ATOM 3756 C CA . ALA B 1 172 ? 8.664 46.406 15.414 1 96.25 172 ALA B CA 1
ATOM 3757 C C . ALA B 1 172 ? 7.547 47.312 14.875 1 96.25 172 ALA B C 1
ATOM 3759 O O . ALA B 1 172 ? 6.504 47.469 15.516 1 96.25 172 ALA B O 1
ATOM 3760 N N . GLU B 1 173 ? 7.816 47.844 13.742 1 95.62 173 GLU B N 1
ATOM 3761 C CA . GLU B 1 173 ? 6.816 48.719 13.148 1 95.62 173 GLU B CA 1
ATOM 3762 C C . GLU B 1 173 ? 5.555 47.969 12.773 1 95.62 173 GLU B C 1
ATOM 3764 O O . GLU B 1 173 ? 4.441 48.469 12.938 1 95.62 173 GLU B O 1
ATOM 3769 N N . ALA B 1 174 ? 5.703 46.875 12.227 1 95.5 174 ALA B N 1
ATOM 3770 C CA . ALA B 1 174 ? 4.562 46.031 11.867 1 95.5 174 ALA B CA 1
ATOM 3771 C C . ALA B 1 174 ? 3.758 45.625 13.102 1 95.5 174 ALA B C 1
ATOM 3773 O O . ALA B 1 174 ? 2.525 45.594 13.062 1 95.5 174 ALA B O 1
ATOM 3774 N N . PHE B 1 175 ? 4.457 45.344 14.148 1 96.69 175 PHE B N 1
ATOM 3775 C CA . PHE B 1 175 ? 3.811 45.031 15.414 1 96.69 175 PHE B CA 1
ATOM 3776 C C . PHE B 1 175 ? 2.908 46.188 15.867 1 96.69 175 PHE B C 1
ATOM 3778 O O . PHE B 1 175 ? 1.749 45.969 16.219 1 96.69 175 PHE B O 1
ATOM 3785 N N . HIS B 1 176 ? 3.48 47.312 15.773 1 96.12 176 HIS B N 1
ATOM 3786 C CA . HIS B 1 176 ? 2.748 48.5 16.172 1 96.12 176 HIS B CA 1
ATOM 3787 C C . HIS B 1 176 ? 1.552 48.75 15.258 1 96.12 176 HIS B C 1
ATOM 3789 O O . HIS B 1 176 ? 0.43 48.938 15.734 1 96.12 176 HIS B O 1
ATOM 3795 N N . ARG B 1 177 ? 1.76 48.75 14.031 1 94.25 177 ARG B N 1
ATOM 3796 C CA . ARG B 1 177 ? 0.749 49.062 13.039 1 94.25 177 ARG B CA 1
ATOM 3797 C C . ARG B 1 177 ? -0.441 48.125 13.117 1 94.25 177 ARG B C 1
ATOM 3799 O O . ARG B 1 177 ? -1.592 48.562 13.172 1 94.25 177 ARG B O 1
ATOM 3806 N N . ILE B 1 178 ? -0.214 46.875 13.141 1 94.12 178 ILE B N 1
ATOM 3807 C CA . ILE B 1 178 ? -1.263 45.844 13.125 1 94.12 178 ILE B CA 1
ATOM 3808 C C . ILE B 1 178 ? -2.129 45.969 14.375 1 94.12 178 ILE B C 1
ATOM 3810 O O . ILE B 1 178 ? -3.359 45.969 14.289 1 94.12 178 ILE B O 1
ATOM 3814 N N . ASN B 1 179 ? -1.476 46.188 15.508 1 93.94 179 ASN B N 1
ATOM 3815 C CA . ASN B 1 179 ? -2.221 46.25 16.766 1 93.94 179 ASN B CA 1
ATOM 3816 C C . ASN B 1 179 ? -2.939 47.594 16.922 1 93.94 179 ASN B C 1
ATOM 3818 O O . ASN B 1 179 ? -4.066 47.656 17.422 1 93.94 179 ASN B O 1
ATOM 3822 N N . ALA B 1 180 ? -2.303 48.594 16.516 1 91.75 180 ALA B N 1
ATOM 3823 C CA . ALA B 1 180 ? -2.938 49.906 16.594 1 91.75 180 ALA B CA 1
ATOM 3824 C C . ALA B 1 180 ? -4.199 49.969 15.742 1 91.75 180 ALA B C 1
ATOM 3826 O O . ALA B 1 180 ? -5.195 50.594 16.125 1 91.75 180 ALA B O 1
ATOM 3827 N N . GLU B 1 181 ? -4.164 49.375 14.625 1 89 181 GLU B N 1
ATOM 3828 C CA . GLU B 1 181 ? -5.277 49.406 13.68 1 89 181 GLU B CA 1
ATOM 3829 C C . GLU B 1 181 ? -6.547 48.844 14.312 1 89 181 GLU B C 1
ATOM 3831 O O . GLU B 1 181 ? -7.59 49.5 14.32 1 89 181 GLU B O 1
ATOM 3836 N N . TRP B 1 182 ? -6.473 47.719 14.828 1 85.19 182 TRP B N 1
ATOM 3837 C CA . TRP B 1 182 ? -7.699 47.094 15.328 1 85.19 182 TRP B CA 1
ATOM 3838 C C . TRP B 1 182 ? -8.078 47.688 16.688 1 85.19 182 TRP B C 1
ATOM 3840 O O . TRP B 1 182 ? -9.266 47.812 17 1 85.19 182 TRP B O 1
ATOM 3850 N N . VAL B 1 183 ? -7.156 48.031 17.562 1 86.94 183 VAL B N 1
ATOM 3851 C CA . VAL B 1 183 ? -7.48 48.594 18.859 1 86.94 183 VAL B CA 1
ATOM 3852 C C . VAL B 1 183 ? -8.203 49.938 18.672 1 86.94 183 VAL B C 1
ATOM 3854 O O . VAL B 1 183 ? -9.234 50.188 19.297 1 86.94 183 VAL B O 1
ATOM 3857 N N . GLN B 1 184 ? -7.719 50.688 17.781 1 87.81 184 GLN B N 1
ATOM 3858 C CA . GLN B 1 184 ? -8.312 52 17.547 1 87.81 184 GLN B CA 1
ATOM 3859 C C . GLN B 1 184 ? -9.664 51.875 16.844 1 87.81 184 GLN B C 1
ATOM 3861 O O . GLN B 1 184 ? -10.539 52.75 17.016 1 87.81 184 GLN B O 1
ATOM 3866 N N . ALA B 1 185 ? -9.797 50.906 16.047 1 86.69 185 ALA B N 1
ATOM 3867 C CA . ALA B 1 185 ? -11.062 50.688 15.352 1 86.69 185 ALA B CA 1
ATOM 3868 C C . ALA B 1 185 ? -12.164 50.312 16.328 1 86.69 185 ALA B C 1
ATOM 3870 O O . ALA B 1 185 ? -13.328 50.688 16.141 1 86.69 185 ALA B O 1
ATOM 3871 N N . MET B 1 186 ? -11.734 49.688 17.375 1 87.31 186 MET B N 1
ATOM 3872 C CA . MET B 1 186 ? -12.766 49.125 18.234 1 87.31 186 MET B CA 1
ATOM 3873 C C . MET B 1 186 ? -12.719 49.75 19.625 1 87.31 186 MET B C 1
ATOM 3875 O O . MET B 1 186 ? -13.703 49.719 20.359 1 87.31 186 MET B O 1
ATOM 3879 N N . PHE B 1 187 ? -11.477 50.312 19.875 1 89.56 187 PHE B N 1
ATOM 3880 C CA . PHE B 1 187 ? -11.273 50.875 21.219 1 89.56 187 PHE B CA 1
ATOM 3881 C C . PHE B 1 187 ? -10.352 52.094 21.172 1 89.56 187 PHE B C 1
ATOM 3883 O O . PHE B 1 187 ? -10.172 52.688 20.125 1 89.56 187 PHE B O 1
ATOM 3890 N N . THR B 1 188 ? -10.031 52.531 22.375 1 88.25 188 THR B N 1
ATOM 3891 C CA . THR B 1 188 ? -9.008 53.531 22.531 1 88.25 188 THR B CA 1
ATOM 3892 C C . THR B 1 188 ? -7.707 52.938 23.047 1 88.25 188 THR B C 1
ATOM 3894 O O . THR B 1 188 ? -7.723 52.094 23.938 1 88.25 188 THR B O 1
ATOM 3897 N N . LEU B 1 189 ? -6.676 53.375 22.422 1 89.81 189 LEU B N 1
ATOM 3898 C CA . LEU B 1 189 ? -5.379 52.938 22.906 1 89.81 189 LEU B CA 1
ATOM 3899 C C . LEU B 1 189 ? -5.125 53.406 24.328 1 89.81 189 LEU B C 1
ATOM 3901 O O . LEU B 1 189 ? -5.113 54.594 24.594 1 89.81 189 LEU B O 1
ATOM 3905 N N . GLU B 1 190 ? -4.867 52.531 25.172 1 88.81 190 GLU B N 1
ATOM 3906 C CA . GLU B 1 190 ? -4.492 52.844 26.547 1 88.81 190 GLU B CA 1
ATOM 3907 C C . GLU B 1 190 ? -2.986 53.062 26.672 1 88.81 190 GLU B C 1
ATOM 3909 O O . GLU B 1 190 ? -2.225 52.688 25.781 1 88.81 190 GLU B O 1
ATOM 3914 N N . GLU B 1 191 ? -2.629 53.656 27.734 1 87.81 191 GLU B N 1
ATOM 3915 C CA . GLU B 1 191 ? -1.218 53.969 27.938 1 87.81 191 GLU B CA 1
ATOM 3916 C C . GLU B 1 191 ? -0.36 52.719 27.891 1 87.81 191 GLU B C 1
ATOM 3918 O O . GLU B 1 191 ? 0.731 52.719 27.328 1 87.81 191 GLU B O 1
ATOM 3923 N N . ASN B 1 192 ? -0.891 51.75 28.531 1 87.31 192 ASN B N 1
ATOM 3924 C CA . ASN B 1 192 ? -0.171 50.469 28.547 1 87.31 192 ASN B CA 1
ATOM 3925 C C . ASN B 1 192 ? -0 49.906 27.141 1 87.31 192 ASN B C 1
ATOM 3927 O O . ASN B 1 192 ? 1.036 49.312 26.812 1 87.31 192 ASN B O 1
ATOM 3931 N N . ASP B 1 193 ? -0.926 50.031 26.312 1 90.38 193 ASP B N 1
ATOM 3932 C CA . ASP B 1 193 ? -0.847 49.625 24.922 1 90.38 193 ASP B CA 1
ATOM 3933 C C . ASP B 1 193 ? 0.277 50.344 24.188 1 90.38 193 ASP B C 1
ATOM 3935 O O . ASP B 1 193 ? 1.085 49.719 23.5 1 90.38 193 ASP B O 1
ATOM 3939 N N . VAL B 1 194 ? 0.224 51.656 24.391 1 91.69 194 VAL B N 1
ATOM 3940 C CA . VAL B 1 194 ? 1.18 52.5 23.688 1 91.69 194 VAL B CA 1
ATOM 3941 C C . VAL B 1 194 ? 2.604 52.094 24.062 1 91.69 194 VAL B C 1
ATOM 3943 O O . VAL B 1 194 ? 3.477 52 23.203 1 91.69 194 VAL B O 1
ATOM 3946 N N . GLN B 1 195 ? 2.842 51.875 25.297 1 92.5 195 GLN B N 1
ATOM 3947 C CA . GLN B 1 195 ? 4.172 51.5 25.766 1 92.5 195 GLN B CA 1
ATOM 3948 C C . GLN B 1 195 ? 4.617 50.156 25.141 1 92.5 195 GLN B C 1
ATOM 3950 O O . GLN B 1 195 ? 5.715 50.062 24.594 1 92.5 195 GLN B O 1
ATOM 3955 N N . ILE B 1 196 ? 3.775 49.219 25.203 1 93.44 196 ILE B N 1
ATOM 3956 C CA . ILE B 1 196 ? 4.105 47.875 24.734 1 93.44 196 ILE B CA 1
ATOM 3957 C C . ILE B 1 196 ? 4.328 47.906 23.219 1 93.44 196 ILE B C 1
ATOM 3959 O O . ILE B 1 196 ? 5.238 47.25 22.703 1 93.44 196 ILE B O 1
ATOM 3963 N N . LEU B 1 197 ? 3.543 48.656 22.5 1 94.88 197 LEU B N 1
ATOM 3964 C CA . LEU B 1 197 ? 3.602 48.719 21.047 1 94.88 197 LEU B CA 1
ATOM 3965 C C . LEU B 1 197 ? 4.848 49.469 20.578 1 94.88 197 LEU B C 1
ATOM 3967 O O . LEU B 1 197 ? 5.355 49.219 19.484 1 94.88 197 LEU B O 1
ATOM 3971 N N . THR B 1 198 ? 5.34 50.375 21.406 1 93.44 198 THR B N 1
ATOM 3972 C CA . THR B 1 198 ? 6.457 51.219 20.984 1 93.44 198 THR B CA 1
ATOM 3973 C C . THR B 1 198 ? 7.781 50.656 21.469 1 93.44 198 THR B C 1
ATOM 3975 O O . THR B 1 198 ? 8.844 50.969 20.922 1 93.44 198 THR B O 1
ATOM 3978 N N . ARG B 1 199 ? 7.719 49.75 22.516 1 96 199 ARG B N 1
ATOM 3979 C CA . ARG B 1 199 ? 8.938 49.156 23.062 1 96 199 ARG B CA 1
ATOM 3980 C C . ARG B 1 199 ? 8.797 47.656 23.203 1 96 199 ARG B C 1
ATOM 3982 O O . ARG B 1 199 ? 9.031 47.125 24.297 1 96 199 ARG B O 1
ATOM 3989 N N . PRO B 1 200 ? 8.516 47.031 22.109 1 96.38 200 PRO B N 1
ATOM 3990 C CA . PRO B 1 200 ? 8.242 45.594 22.219 1 96.38 200 PRO B CA 1
ATOM 3991 C C . PRO B 1 200 ? 9.469 44.812 22.625 1 96.38 200 PRO B C 1
ATOM 3993 O O . PRO B 1 200 ? 9.352 43.812 23.375 1 96.38 200 PRO B O 1
ATOM 3996 N N . ARG B 1 201 ? 10.664 45.094 22.203 1 95.88 201 ARG B N 1
ATOM 3997 C CA . ARG B 1 201 ? 11.867 44.375 22.609 1 95.88 201 ARG B CA 1
ATOM 3998 C C . ARG B 1 201 ? 12.07 44.469 24.125 1 95.88 201 ARG B C 1
ATOM 4000 O O . ARG B 1 201 ? 12.258 43.438 24.781 1 95.88 201 ARG B O 1
ATOM 4007 N N . GLU B 1 202 ? 12.016 45.625 24.625 1 95.69 202 GLU B N 1
ATOM 4008 C CA . GLU B 1 202 ? 12.297 45.875 26.031 1 95.69 202 GLU B CA 1
ATOM 4009 C C . GLU B 1 202 ? 11.219 45.25 26.922 1 95.69 202 GLU B C 1
ATOM 4011 O O . GLU B 1 202 ? 11.531 44.688 27.969 1 95.69 202 GLU B O 1
ATOM 4016 N N . LEU B 1 203 ? 10.008 45.344 26.484 1 95.75 203 LEU B N 1
ATOM 4017 C CA . LEU B 1 203 ? 8.922 45.062 27.406 1 95.75 203 LEU B CA 1
ATOM 4018 C C . LEU B 1 203 ? 8.391 43.656 27.188 1 95.75 203 LEU B C 1
ATOM 4020 O O . LEU B 1 203 ? 7.664 43.125 28.031 1 95.75 203 LEU B O 1
ATOM 4024 N N . ILE B 1 204 ? 8.773 43.031 26.141 1 96.69 204 ILE B N 1
ATOM 4025 C CA . ILE B 1 204 ? 8.297 41.688 25.891 1 96.69 204 ILE B CA 1
ATOM 4026 C C . ILE B 1 204 ? 9.484 40.75 25.75 1 96.69 204 ILE B C 1
ATOM 4028 O O . ILE B 1 204 ? 9.695 39.875 26.594 1 96.69 204 ILE B O 1
ATOM 4032 N N . ILE B 1 205 ? 10.359 40.969 24.828 1 95.94 205 ILE B N 1
ATOM 4033 C CA . ILE B 1 205 ? 11.422 40.031 24.453 1 95.94 205 ILE B CA 1
ATOM 4034 C C . ILE B 1 205 ? 12.445 39.938 25.578 1 95.94 205 ILE B C 1
ATOM 4036 O O . ILE B 1 205 ? 12.742 38.844 26.062 1 95.94 205 ILE B O 1
ATOM 4040 N N . ASP B 1 206 ? 12.891 41.031 26.031 1 95.56 206 ASP B N 1
ATOM 4041 C CA . ASP B 1 206 ? 13.945 41.062 27.047 1 95.56 206 ASP B CA 1
ATOM 4042 C C . ASP B 1 206 ? 13.438 40.531 28.391 1 95.56 206 ASP B C 1
ATOM 4044 O O . ASP B 1 206 ? 14.234 40.156 29.25 1 95.56 206 ASP B O 1
ATOM 4048 N N . ARG B 1 207 ? 12.188 40.5 28.516 1 94.62 207 ARG B N 1
ATOM 4049 C CA . ARG B 1 207 ? 11.602 40.031 29.766 1 94.62 207 ARG B CA 1
ATOM 4050 C C . ARG B 1 207 ? 11.227 38.562 29.672 1 94.62 207 ARG B C 1
ATOM 4052 O O . ARG B 1 207 ? 10.57 38 30.578 1 94.62 207 ARG B O 1
ATOM 4059 N N . GLY B 1 208 ? 11.539 37.969 28.562 1 93.25 208 GLY B N 1
ATOM 4060 C CA . GLY B 1 208 ? 11.352 36.531 28.438 1 93.25 208 GLY B CA 1
ATOM 4061 C C . GLY B 1 208 ? 10.109 36.156 27.656 1 93.25 208 GLY B C 1
ATOM 4062 O O . GLY B 1 208 ? 9.75 34.969 27.594 1 93.25 208 GLY B O 1
ATOM 4063 N N . GLY B 1 209 ? 9.43 37.156 27.094 1 95.44 209 GLY B N 1
ATOM 4064 C CA . GLY B 1 209 ? 8.266 36.906 26.25 1 95.44 209 GLY B CA 1
ATOM 4065 C C . GLY B 1 209 ? 8.625 36.594 24.812 1 95.44 209 GLY B C 1
ATOM 4066 O O . GLY B 1 209 ? 9.797 36.375 24.5 1 95.44 209 GLY B O 1
ATOM 4067 N N . GLU B 1 210 ? 7.523 36.438 23.984 1 95.62 210 GLU B N 1
ATOM 4068 C CA . GLU B 1 210 ? 7.699 36.125 22.562 1 95.62 210 GLU B CA 1
ATOM 4069 C C . GLU B 1 210 ? 6.707 36.906 21.703 1 95.62 210 GLU B C 1
ATOM 4071 O O . GLU B 1 210 ? 5.602 37.219 22.156 1 95.62 210 GLU B O 1
ATOM 4076 N N . ILE B 1 211 ? 7.164 37.25 20.547 1 97.19 211 ILE B N 1
ATOM 4077 C CA . ILE B 1 211 ? 6.293 37.812 19.531 1 97.19 211 ILE B CA 1
ATOM 4078 C C . ILE B 1 211 ? 6.441 37 18.234 1 97.19 211 ILE B C 1
ATOM 4080 O O . ILE B 1 211 ? 7.559 36.781 17.766 1 97.19 211 ILE B O 1
ATOM 4084 N N . LEU B 1 212 ? 5.324 36.562 17.703 1 96.44 212 LEU B N 1
ATOM 4085 C CA . LEU B 1 212 ? 5.32 35.875 16.422 1 96.44 212 LEU B CA 1
ATOM 4086 C C . LEU B 1 212 ? 4.516 36.656 15.391 1 96.44 212 LEU B C 1
ATOM 4088 O O . LEU B 1 212 ? 3.57 37.375 15.742 1 96.44 212 LEU B O 1
ATOM 4092 N N . PHE B 1 213 ? 4.926 36.531 14.164 1 96.25 213 PHE B N 1
ATOM 4093 C CA . PHE B 1 213 ? 4.246 37.156 13.031 1 96.25 213 PHE B CA 1
ATOM 4094 C C . PHE B 1 213 ? 3.828 36.094 12.008 1 96.25 213 PHE B C 1
ATOM 4096 O O . PHE B 1 213 ? 4.449 35.031 11.914 1 96.25 213 PHE B O 1
ATOM 4103 N N . VAL B 1 214 ? 2.764 36.375 11.312 1 93.56 214 VAL B N 1
ATOM 4104 C CA . VAL B 1 214 ? 2.371 35.562 10.164 1 93.56 214 VAL B CA 1
ATOM 4105 C C . VAL B 1 214 ? 2.445 36.406 8.891 1 93.56 214 VAL B C 1
ATOM 4107 O O . VAL B 1 214 ? 2.062 37.562 8.891 1 93.56 214 VAL B O 1
ATOM 4110 N N . GLU B 1 215 ? 3.035 35.812 7.895 1 91.75 215 GLU B N 1
ATOM 4111 C CA . GLU B 1 215 ? 3.191 36.562 6.641 1 91.75 215 GLU B CA 1
ATOM 4112 C C . GLU B 1 215 ? 2.73 35.719 5.453 1 91.75 215 GLU B C 1
ATOM 4114 O O . GLU B 1 215 ? 2.615 34.5 5.555 1 91.75 215 GLU B O 1
ATOM 4119 N N . THR B 1 216 ? 2.354 36.375 4.398 1 86.75 216 THR B N 1
ATOM 4120 C CA . THR B 1 216 ? 2.018 35.781 3.111 1 86.75 216 THR B CA 1
ATOM 4121 C C . THR B 1 216 ? 2.998 36.219 2.031 1 86.75 216 THR B C 1
ATOM 4123 O O . THR B 1 216 ? 3.637 37.281 2.158 1 86.75 216 THR B O 1
ATOM 4126 N N . PRO B 1 217 ? 3.139 35.406 1.09 1 79.5 217 PRO B N 1
ATOM 4127 C CA . PRO B 1 217 ? 4.055 35.812 0.016 1 79.5 217 PRO B CA 1
ATOM 4128 C C . PRO B 1 217 ? 3.627 37.094 -0.684 1 79.5 217 PRO B C 1
ATOM 4130 O O . PRO B 1 217 ? 4.477 37.906 -1.087 1 79.5 217 PRO B O 1
ATOM 4133 N N . ASP B 1 218 ? 2.432 37.375 -0.762 1 81.75 218 ASP B N 1
ATOM 4134 C CA . ASP B 1 218 ? 1.919 38.5 -1.553 1 81.75 218 ASP B CA 1
ATOM 4135 C C . ASP B 1 218 ? 1.799 39.75 -0.706 1 81.75 218 ASP B C 1
ATOM 4137 O O . ASP B 1 218 ? 2.012 40.875 -1.202 1 81.75 218 ASP B O 1
ATOM 4141 N N . SER B 1 219 ? 1.601 39.625 0.619 1 85.19 219 SER B N 1
ATOM 4142 C CA . SER B 1 219 ? 1.24 40.781 1.418 1 85.19 219 SER B CA 1
ATOM 4143 C C . SER B 1 219 ? 2.275 41.062 2.508 1 85.19 219 SER B C 1
ATOM 4145 O O . SER B 1 219 ? 2.201 42.062 3.207 1 85.19 219 SER B O 1
ATOM 4147 N N . GLY B 1 220 ? 3.227 40.062 2.564 1 89.44 220 GLY B N 1
ATOM 4148 C CA . GLY B 1 220 ? 4.16 40.219 3.668 1 89.44 220 GLY B CA 1
ATOM 4149 C C . GLY B 1 220 ? 3.549 39.906 5.02 1 89.44 220 GLY B C 1
ATOM 4150 O O . GLY B 1 220 ? 2.732 39 5.137 1 89.44 220 GLY B O 1
ATOM 4151 N N . VAL B 1 221 ? 3.898 40.75 6.062 1 94.44 221 VAL B N 1
ATOM 4152 C CA . VAL B 1 221 ? 3.408 40.5 7.41 1 94.44 221 VAL B CA 1
ATOM 4153 C C . VAL B 1 221 ? 1.958 40.969 7.527 1 94.44 221 VAL B C 1
ATOM 4155 O O . VAL B 1 221 ? 1.649 42.125 7.281 1 94.44 221 VAL B O 1
ATOM 4158 N N . VAL B 1 222 ? 1.162 40.031 7.941 1 93.44 222 VAL B N 1
ATOM 4159 C CA . VAL B 1 222 ? -0.258 40.344 7.938 1 93.44 222 VAL B CA 1
ATOM 4160 C C . VAL B 1 222 ? -0.842 40.156 9.336 1 93.44 222 VAL B C 1
ATOM 4162 O O . VAL B 1 222 ? -2.01 40.469 9.578 1 93.44 222 VAL B O 1
ATOM 4165 N N . GLY B 1 223 ? -0.086 39.594 10.258 1 95.62 223 GLY B N 1
ATOM 4166 C CA . GLY B 1 223 ? -0.594 39.375 11.602 1 95.62 223 GLY B CA 1
ATOM 4167 C C . GLY B 1 223 ? 0.504 39.188 12.633 1 95.62 223 GLY B C 1
ATOM 4168 O O . GLY B 1 223 ? 1.658 38.938 12.281 1 95.62 223 GLY B O 1
ATOM 4169 N N . THR B 1 224 ? 0.098 39.375 13.906 1 96.88 224 THR B N 1
ATOM 4170 C CA . THR B 1 224 ? 1.049 39.188 15 1 96.88 224 THR B CA 1
ATOM 4171 C C . THR B 1 224 ? 0.333 38.781 16.281 1 96.88 224 THR B C 1
ATOM 4173 O O . THR B 1 224 ? -0.892 38.875 16.375 1 96.88 224 THR B O 1
ATOM 4176 N N . CYS B 1 225 ? 1.074 38.188 17.125 1 97.12 225 CYS B N 1
ATOM 4177 C CA . CYS B 1 225 ? 0.634 37.75 18.438 1 97.12 225 CYS B CA 1
ATOM 4178 C C . CYS B 1 225 ? 1.795 37.719 19.438 1 97.12 225 CYS B C 1
ATOM 4180 O O . CYS B 1 225 ? 2.924 37.406 19.062 1 97.12 225 CYS B O 1
ATOM 4182 N N . ALA B 1 226 ? 1.532 38.062 20.672 1 97.38 226 ALA B N 1
ATOM 4183 C CA . ALA B 1 226 ? 2.615 38.125 21.641 1 97.38 226 ALA B CA 1
ATOM 4184 C C . ALA B 1 226 ? 2.277 37.344 22.906 1 97.38 226 ALA B C 1
ATOM 4186 O O . ALA B 1 226 ? 1.105 37.188 23.25 1 97.38 226 ALA B O 1
ATOM 4187 N N . LEU B 1 227 ? 3.273 36.781 23.484 1 97.06 227 LEU B N 1
ATOM 4188 C CA . LEU B 1 227 ? 3.268 36.219 24.828 1 97.06 227 LEU B CA 1
ATOM 4189 C C . LEU B 1 227 ? 4.09 37.094 25.781 1 97.06 227 LEU B C 1
ATOM 4191 O O . LEU B 1 227 ? 5.305 37.219 25.609 1 97.06 227 LEU B O 1
ATOM 4195 N N . ILE B 1 228 ? 3.453 37.656 26.766 1 96.19 228 ILE B N 1
ATOM 4196 C CA . ILE B 1 228 ? 4.148 38.469 27.734 1 96.19 228 ILE B CA 1
ATOM 4197 C C . ILE B 1 228 ? 4.316 37.688 29.047 1 96.19 228 ILE B C 1
ATOM 4199 O O . ILE B 1 228 ? 3.355 37.125 29.562 1 96.19 228 ILE B O 1
ATOM 4203 N N . LYS B 1 229 ? 5.477 37.75 29.578 1 95.88 229 LYS B N 1
ATOM 4204 C CA . LYS B 1 229 ? 5.727 37.125 30.875 1 95.88 229 LYS B CA 1
ATOM 4205 C C . LYS B 1 229 ? 5.234 38 32.031 1 95.88 229 LYS B C 1
ATOM 4207 O O . LYS B 1 229 ? 5.68 39.125 32.156 1 95.88 229 LYS B O 1
ATOM 4212 N N . ILE B 1 230 ? 4.344 37.5 32.781 1 94.56 230 ILE B N 1
ATOM 4213 C CA . ILE B 1 230 ? 3.805 38.219 33.906 1 94.56 230 ILE B CA 1
ATOM 4214 C C . ILE B 1 230 ? 4.598 37.875 35.188 1 94.56 230 ILE B C 1
ATOM 4216 O O . ILE B 1 230 ? 5.016 38.75 35.906 1 94.56 230 ILE B O 1
ATOM 4220 N N . GLU B 1 231 ? 4.824 36.688 35.375 1 93.12 231 GLU B N 1
ATOM 4221 C CA . GLU B 1 231 ? 5.684 36.125 36.438 1 93.12 231 GLU B CA 1
ATOM 4222 C C . GLU B 1 231 ? 6.188 34.719 36.031 1 93.12 231 GLU B C 1
ATOM 4224 O O . GLU B 1 231 ? 5.941 34.281 34.906 1 93.12 231 GLU B O 1
ATOM 4229 N N . GLU B 1 232 ? 7 34.188 36.875 1 91.81 232 GLU B N 1
ATOM 4230 C CA . GLU B 1 232 ? 7.594 32.906 36.531 1 91.81 232 GLU B CA 1
ATOM 4231 C C . GLU B 1 232 ? 6.516 31.875 36.25 1 91.81 232 GLU B C 1
ATOM 4233 O O . GLU B 1 232 ? 5.633 31.641 37.062 1 91.81 232 GLU B O 1
ATOM 4238 N N . GLY B 1 233 ? 6.527 31.375 35 1 92.31 233 GLY B N 1
ATOM 4239 C CA . GLY B 1 233 ? 5.617 30.312 34.594 1 92.31 233 GLY B CA 1
ATOM 4240 C C . GLY B 1 233 ? 4.27 30.812 34.156 1 92.31 233 GLY B C 1
ATOM 4241 O O . GLY B 1 233 ? 3.438 30.047 33.656 1 92.31 233 GLY B O 1
ATOM 4242 N N . VAL B 1 234 ? 3.975 32.125 34.312 1 95 234 VAL B N 1
ATOM 4243 C CA . VAL B 1 234 ? 2.676 32.688 33.969 1 95 234 VAL B CA 1
ATOM 4244 C C . VAL B 1 234 ? 2.832 33.688 32.812 1 95 234 VAL B C 1
ATOM 4246 O O . VAL B 1 234 ? 3.6 34.625 32.938 1 95 234 VAL B O 1
ATOM 4249 N N . PHE B 1 235 ? 2.1 33.406 31.75 1 96.81 235 PHE B N 1
ATOM 4250 C CA . PHE B 1 235 ? 2.18 34.281 30.578 1 96.81 235 PHE B CA 1
ATOM 4251 C C . PHE B 1 235 ? 0.791 34.719 30.156 1 96.81 235 PHE B C 1
ATOM 4253 O O . PHE B 1 235 ? -0.196 34.031 30.375 1 96.81 235 PHE B O 1
ATOM 4260 N N . GLU B 1 236 ? 0.785 35.906 29.547 1 96.88 236 GLU B N 1
ATOM 4261 C CA . GLU B 1 236 ? -0.425 36.438 28.938 1 96.88 236 GLU B CA 1
ATOM 4262 C C . GLU B 1 236 ? -0.304 36.469 27.406 1 96.88 236 GLU B C 1
ATOM 4264 O O . GLU B 1 236 ? 0.694 36.969 26.875 1 96.88 236 GLU B O 1
ATOM 4269 N N . LEU B 1 237 ? -1.243 35.844 26.766 1 97.56 237 LEU B N 1
ATOM 4270 C CA . LEU B 1 237 ? -1.366 36.062 25.328 1 97.56 237 LEU B CA 1
ATOM 4271 C C . LEU B 1 237 ? -2.031 37.375 25.016 1 97.56 237 LEU B C 1
ATOM 4273 O O . LEU B 1 237 ? -3.123 37.688 25.516 1 97.56 237 LEU B O 1
ATOM 4277 N N . THR B 1 238 ? -1.357 38.188 24.234 1 95.19 238 THR B N 1
ATOM 4278 C CA . THR B 1 238 ? -1.868 39.531 23.984 1 95.19 238 THR B CA 1
ATOM 4279 C C . THR B 1 238 ? -1.48 40.031 22.594 1 95.19 238 THR B C 1
ATOM 4281 O O . THR B 1 238 ? -0.742 39.344 21.875 1 95.19 238 THR B O 1
ATOM 4284 N N . LYS B 1 239 ? -2.146 41.062 22.156 1 95.19 239 LYS B N 1
ATOM 4285 C CA . LYS B 1 239 ? -1.806 41.75 20.922 1 95.19 239 LYS B CA 1
ATOM 4286 C C . LYS B 1 239 ? -1.926 40.812 19.719 1 95.19 239 LYS B C 1
ATOM 4288 O O . LYS B 1 239 ? -1 40.688 18.906 1 95.19 239 LYS B O 1
ATOM 4293 N N . MET B 1 240 ? -2.98 40.094 19.797 1 94.81 240 MET B N 1
ATOM 4294 C CA . MET B 1 240 ? -3.348 39.25 18.688 1 94.81 240 MET B CA 1
ATOM 4295 C C . MET B 1 240 ? -4.145 40 17.641 1 94.81 240 MET B C 1
ATOM 4297 O O . MET B 1 240 ? -5.281 40.406 17.891 1 94.81 240 MET B O 1
ATOM 4301 N N . GLY B 1 241 ? -3.568 40.188 16.5 1 93.38 241 GLY B N 1
ATOM 4302 C CA . GLY B 1 241 ? -4.246 40.906 15.422 1 93.38 241 GLY B CA 1
ATOM 4303 C C . GLY B 1 241 ? -3.861 40.406 14.047 1 93.38 241 GLY B C 1
ATOM 4304 O O . GLY B 1 241 ? -2.723 40 13.828 1 93.38 241 GLY B O 1
ATOM 4305 N N . VAL B 1 242 ? -4.844 40.375 13.172 1 93 242 VAL B N 1
ATOM 4306 C CA . VAL B 1 242 ? -4.625 40.062 11.766 1 93 242 VAL B CA 1
ATOM 4307 C C . VAL B 1 242 ? -5.242 41.125 10.875 1 93 242 VAL B C 1
ATOM 4309 O O . VAL B 1 242 ? -6.371 41.562 11.117 1 93 242 VAL B O 1
ATOM 4312 N N . SER B 1 243 ? -4.43 41.5 9.914 1 88.19 243 SER B N 1
ATOM 4313 C CA . SER B 1 243 ? -4.902 42.531 8.992 1 88.19 243 SER B CA 1
ATOM 4314 C C . SER B 1 243 ? -6.086 42.031 8.172 1 88.19 243 SER B C 1
ATOM 4316 O O . SER B 1 243 ? -6.219 40.812 7.93 1 88.19 243 SER B O 1
ATOM 4318 N N . GLU B 1 244 ? -6.871 42.938 7.746 1 79.06 244 GLU B N 1
ATOM 4319 C CA . GLU B 1 244 ? -8.008 42.625 6.887 1 79.06 244 GLU B CA 1
ATOM 4320 C C . GLU B 1 244 ? -7.551 42 5.574 1 79.06 244 GLU B C 1
ATOM 4322 O O . GLU B 1 244 ? -8.289 41.219 4.965 1 79.06 244 GLU B O 1
ATOM 4327 N N . ALA B 1 245 ? -6.336 42.312 5.223 1 72.69 245 ALA B N 1
ATOM 4328 C CA . ALA B 1 245 ? -5.77 41.812 3.975 1 72.69 245 ALA B CA 1
ATOM 4329 C C . ALA B 1 245 ? -5.629 40.312 4.012 1 72.69 245 ALA B C 1
ATOM 4331 O O . ALA B 1 245 ? -5.516 39.656 2.969 1 72.69 245 ALA B O 1
ATOM 4332 N N . ALA B 1 246 ? -5.629 39.812 5.148 1 75.75 246 ALA B N 1
ATOM 4333 C CA . ALA B 1 246 ? -5.398 38.375 5.266 1 75.75 246 ALA B CA 1
ATOM 4334 C C . ALA B 1 246 ? -6.695 37.625 5.594 1 75.75 246 ALA B C 1
ATOM 4336 O O . ALA B 1 246 ? -6.668 36.438 5.953 1 75.75 246 ALA B O 1
ATOM 4337 N N . ARG B 1 247 ? -7.727 38.344 5.375 1 64.56 247 ARG B N 1
ATOM 4338 C CA . ARG B 1 247 ? -9.016 37.719 5.703 1 64.56 247 ARG B CA 1
ATOM 4339 C C . ARG B 1 247 ? -9.305 36.531 4.793 1 64.56 247 ARG B C 1
ATOM 4341 O O . ARG B 1 247 ? -9.031 36.594 3.592 1 64.56 247 ARG B O 1
ATOM 4348 N N . GLY B 1 248 ? -9.68 35.5 5.383 1 68.12 248 GLY B N 1
ATOM 4349 C CA . GLY B 1 248 ? -10.102 34.344 4.641 1 68.12 248 GLY B CA 1
ATOM 4350 C C . GLY B 1 248 ? -9.023 33.281 4.512 1 68.12 248 GLY B C 1
ATOM 4351 O O . GLY B 1 248 ? -9.266 32.188 4.004 1 68.12 248 GLY B O 1
ATOM 4352 N N . ARG B 1 249 ? -7.879 33.5 4.934 1 75.12 249 ARG B N 1
ATOM 4353 C CA . ARG B 1 249 ? -6.773 32.562 4.754 1 75.12 249 ARG B CA 1
ATOM 4354 C C . ARG B 1 249 ? -6.48 31.812 6.051 1 75.12 249 ARG B C 1
ATOM 4356 O O . ARG B 1 249 ? -5.441 31.172 6.176 1 75.12 249 ARG B O 1
ATOM 4363 N N . LYS B 1 250 ? -7.246 31.969 7.035 1 83.75 250 LYS B N 1
ATOM 4364 C CA . LYS B 1 250 ? -7.078 31.359 8.352 1 83.75 250 LYS B CA 1
ATOM 4365 C C . LYS B 1 250 ? -5.727 31.719 8.953 1 83.75 250 LYS B C 1
ATOM 4367 O O . LYS B 1 250 ? -5.09 30.891 9.609 1 83.75 250 LYS B O 1
ATOM 4372 N N . ALA B 1 251 ? -5.297 32.938 8.656 1 88.31 251 ALA B N 1
ATOM 4373 C CA . ALA B 1 251 ? -4.004 33.406 9.148 1 88.31 251 ALA B CA 1
ATOM 4374 C C . ALA B 1 251 ? -3.998 33.531 10.672 1 88.31 251 ALA B C 1
ATOM 4376 O O . ALA B 1 251 ? -2.998 33.219 11.32 1 88.31 251 ALA B O 1
ATOM 4377 N N . GLY B 1 252 ? -5.113 33.938 11.18 1 91.56 252 GLY B N 1
ATOM 4378 C CA . GLY B 1 252 ? -5.219 34.062 12.625 1 91.56 252 GLY B CA 1
ATOM 4379 C C . GLY B 1 252 ? -5.098 32.75 13.359 1 91.56 252 GLY B C 1
ATOM 4380 O O . GLY B 1 252 ? -4.359 32.625 14.336 1 91.56 252 GLY B O 1
ATOM 4381 N N . GLU B 1 253 ? -5.836 31.844 12.859 1 89.56 253 GLU B N 1
ATOM 4382 C CA . GLU B 1 253 ? -5.801 30.5 13.453 1 89.56 253 GLU B CA 1
ATOM 4383 C C . GLU B 1 253 ? -4.406 29.891 13.359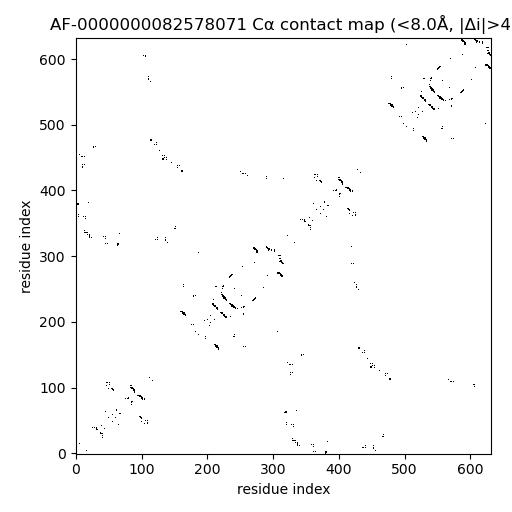 1 89.56 253 GLU B C 1
ATOM 4385 O O . GLU B 1 253 ? -3.928 29.266 14.305 1 89.56 253 GLU B O 1
ATOM 4390 N N . PHE B 1 254 ? -3.768 30.125 12.25 1 89.56 254 PHE B N 1
ATOM 4391 C CA . PHE B 1 254 ? -2.412 29.641 12.008 1 89.56 254 PHE B CA 1
ATOM 4392 C C . PHE B 1 254 ? -1.428 30.266 12.977 1 89.56 254 PHE B C 1
ATOM 4394 O O . PHE B 1 254 ? -0.591 29.578 13.562 1 89.56 254 PHE B O 1
ATOM 4401 N N . LEU B 1 255 ? -1.541 31.484 13.109 1 92.56 255 LEU B N 1
ATOM 4402 C CA . LEU B 1 255 ? -0.667 32.25 13.992 1 92.56 255 LEU B CA 1
ATOM 4403 C C . LEU B 1 255 ? -0.876 31.844 15.445 1 92.56 255 LEU B C 1
ATOM 4405 O O . LEU B 1 255 ? 0.091 31.625 16.188 1 92.56 255 LEU B O 1
ATOM 4409 N N . LEU B 1 256 ? -2.123 31.719 15.844 1 93.44 256 LEU B N 1
ATOM 4410 C CA . LEU B 1 256 ? -2.418 31.344 17.219 1 93.44 256 LEU B CA 1
ATOM 4411 C C . LEU B 1 256 ? -1.893 29.938 17.531 1 93.44 256 LEU B C 1
ATOM 4413 O O . LEU B 1 256 ? -1.313 29.719 18.594 1 93.44 256 LEU B O 1
ATOM 4417 N N . ALA B 1 257 ? -2.119 29.062 16.656 1 89 257 ALA B N 1
ATOM 4418 C CA . ALA B 1 257 ? -1.633 27.688 16.844 1 89 257 ALA B CA 1
ATOM 4419 C C . ALA B 1 257 ? -0.115 27.656 17 1 89 257 ALA B C 1
ATOM 4421 O O . ALA B 1 257 ? 0.417 26.938 17.844 1 89 257 ALA B O 1
ATOM 4422 N N . ALA B 1 258 ? 0.56 28.406 16.156 1 89.25 258 ALA B N 1
ATOM 4423 C CA . ALA B 1 258 ? 2.016 28.484 16.25 1 89.25 258 ALA B CA 1
ATOM 4424 C C . ALA B 1 258 ? 2.449 29.078 17.594 1 89.25 258 ALA B C 1
ATOM 4426 O O . ALA B 1 258 ? 3.443 28.625 18.172 1 89.25 258 ALA B O 1
ATOM 4427 N N . THR B 1 259 ? 1.726 30.016 18 1 93.38 259 THR B N 1
ATOM 4428 C CA . THR B 1 259 ? 2.016 30.656 19.281 1 93.38 259 THR B CA 1
ATOM 4429 C C . THR B 1 259 ? 1.836 29.672 20.438 1 93.38 259 THR B C 1
ATOM 4431 O O . THR B 1 259 ? 2.639 29.641 21.375 1 93.38 259 THR B O 1
ATOM 4434 N N . LEU B 1 260 ? 0.854 28.906 20.375 1 90 260 LEU B N 1
ATOM 4435 C CA . LEU B 1 260 ? 0.592 27.906 21.391 1 90 260 LEU B CA 1
ATOM 4436 C C . LEU B 1 260 ? 1.67 26.828 21.391 1 90 260 LEU B C 1
ATOM 4438 O O . LEU B 1 260 ? 2.051 26.312 22.453 1 90 260 LEU B O 1
ATOM 4442 N N . ASP B 1 261 ? 2.111 26.484 20.312 1 83 261 ASP B N 1
ATOM 4443 C CA . ASP B 1 261 ? 3.225 25.547 20.219 1 83 261 ASP B CA 1
ATOM 4444 C C . ASP B 1 261 ? 4.469 26.109 20.922 1 83 261 ASP B C 1
ATOM 4446 O O . ASP B 1 261 ? 5.156 25.375 21.641 1 83 261 ASP B O 1
ATOM 4450 N N . ARG B 1 262 ? 4.723 27.297 20.594 1 85.12 262 ARG B N 1
ATOM 4451 C CA . ARG B 1 262 ? 5.852 27.953 21.25 1 85.12 262 ARG B CA 1
ATOM 4452 C C . ARG B 1 262 ? 5.676 27.984 22.766 1 85.12 262 ARG B C 1
ATOM 4454 O O . ARG B 1 262 ? 6.641 27.812 23.5 1 85.12 262 ARG B O 1
ATOM 4461 N N . ALA B 1 263 ? 4.504 28.25 23.172 1 88 263 ALA B N 1
ATOM 4462 C CA . ALA B 1 263 ? 4.188 28.281 24.594 1 88 263 ALA B CA 1
ATOM 4463 C C . ALA B 1 263 ? 4.484 26.938 25.25 1 88 263 ALA B C 1
ATOM 4465 O O . ALA B 1 263 ? 5.027 26.875 26.359 1 88 263 ALA B O 1
ATOM 4466 N N . ARG B 1 264 ? 4.145 25.938 24.625 1 81.06 264 ARG B N 1
ATOM 4467 C CA . ARG B 1 264 ? 4.41 24.594 25.109 1 81.06 264 ARG B CA 1
ATOM 4468 C C . ARG B 1 264 ? 5.906 24.312 25.188 1 81.06 264 ARG B C 1
ATOM 4470 O O . ARG B 1 264 ? 6.387 23.688 26.141 1 81.06 264 ARG B O 1
ATOM 4477 N N . GLU B 1 265 ? 6.617 24.734 24.219 1 78 265 GLU B N 1
ATOM 4478 C CA . GLU B 1 265 ? 8.062 24.516 24.156 1 78 265 GLU B CA 1
ATOM 4479 C C . GLU B 1 265 ? 8.773 25.234 25.297 1 78 265 GLU B C 1
ATOM 4481 O O . GLU B 1 265 ? 9.766 24.719 25.828 1 78 265 GLU B O 1
ATOM 4486 N N . ILE B 1 266 ? 8.25 26.359 25.609 1 81.94 266 ILE B N 1
ATOM 4487 C CA . ILE B 1 266 ? 8.844 27.172 26.672 1 81.94 266 ILE B CA 1
ATOM 4488 C C . ILE B 1 266 ? 8.531 26.547 28.031 1 81.94 266 ILE B C 1
ATOM 4490 O O . ILE B 1 266 ? 9.258 26.781 29 1 81.94 266 ILE B O 1
ATOM 4494 N N . GLY B 1 267 ? 7.539 25.719 28.078 1 80.94 267 GLY B N 1
ATOM 4495 C CA . GLY B 1 267 ? 7.172 25.078 29.328 1 80.94 267 GLY B CA 1
ATOM 4496 C C . GLY B 1 267 ? 6.363 25.969 30.234 1 80.94 267 GLY B C 1
ATOM 4497 O O . GLY B 1 267 ? 6.648 26.047 31.438 1 80.94 267 GLY B O 1
ATOM 4498 N N . MET B 1 268 ? 5.395 26.703 29.812 1 87.44 268 MET B N 1
ATOM 4499 C CA . MET B 1 268 ? 4.551 27.594 30.594 1 87.44 268 MET B CA 1
ATOM 4500 C C . MET B 1 268 ? 3.609 26.812 31.5 1 87.44 268 MET B C 1
ATOM 4502 O O . MET B 1 268 ? 3.113 25.75 31.109 1 87.44 268 MET B O 1
ATOM 4506 N N . GLU B 1 269 ? 3.473 27.25 32.688 1 89.75 269 GLU B N 1
ATOM 4507 C CA . GLU B 1 269 ? 2.553 26.625 33.625 1 89.75 269 GLU B CA 1
ATOM 4508 C C . GLU B 1 269 ? 1.128 27.125 33.438 1 89.75 269 GLU B C 1
ATOM 4510 O O . GLU B 1 269 ? 0.17 26.359 33.531 1 89.75 269 GLU B O 1
ATOM 4515 N N . ARG B 1 270 ? 1.034 28.484 33.219 1 95.12 270 ARG B N 1
ATOM 4516 C CA . ARG B 1 270 ? -0.263 29.125 33.031 1 95.12 270 ARG B CA 1
ATOM 4517 C C . ARG B 1 270 ? -0.228 30.109 31.859 1 95.12 270 ARG B C 1
ATOM 4519 O O . ARG B 1 270 ? 0.707 30.891 31.75 1 95.12 270 ARG B O 1
ATOM 4526 N N . LEU B 1 271 ? -1.175 29.922 31.016 1 96.44 271 LEU B N 1
ATOM 4527 C CA . LEU B 1 271 ? -1.373 30.844 29.906 1 96.44 271 LEU B CA 1
ATOM 4528 C C . LEU B 1 271 ? -2.805 31.359 29.875 1 96.44 271 LEU B C 1
ATOM 4530 O O . LEU B 1 271 ? -3.758 30.578 29.891 1 96.44 271 LEU B O 1
ATOM 4534 N N . TYR B 1 272 ? -2.893 32.656 29.938 1 97.44 272 TYR B N 1
ATOM 4535 C CA . TYR B 1 272 ? -4.23 33.25 29.922 1 97.44 272 TYR B CA 1
ATOM 4536 C C . TYR B 1 272 ? -4.305 34.438 28.969 1 97.44 272 TYR B C 1
ATOM 4538 O O . TYR B 1 272 ? -3.291 34.844 28.391 1 97.44 272 TYR B O 1
ATOM 4546 N N . LEU B 1 273 ? -5.473 34.906 28.703 1 97.5 273 LEU B N 1
ATOM 4547 C CA . LEU B 1 273 ? -5.66 36.094 27.891 1 97.5 273 LEU B CA 1
ATOM 4548 C C . LEU B 1 273 ? -6.824 36.938 28.406 1 97.5 273 LEU B C 1
ATOM 4550 O O . LEU B 1 273 ? -7.68 36.438 29.141 1 97.5 273 LEU B O 1
ATOM 4554 N N . LEU B 1 274 ? -6.734 38.188 28.172 1 96.38 274 LEU B N 1
ATOM 4555 C CA . LEU B 1 274 ? -7.766 39.188 28.484 1 96.38 274 LEU B CA 1
ATOM 4556 C C . LEU B 1 274 ? -8.297 39.812 27.203 1 96.38 274 LEU B C 1
ATOM 4558 O O . LEU B 1 274 ? -7.516 40.25 26.344 1 96.38 274 LEU B O 1
ATOM 4562 N N . THR B 1 275 ? -9.578 39.75 27.109 1 95.56 275 THR B N 1
ATOM 4563 C CA . THR B 1 275 ? -10.172 40.312 25.891 1 95.56 275 THR B CA 1
ATOM 4564 C C . THR B 1 275 ? -11.539 40.906 26.188 1 95.56 275 THR B C 1
ATOM 4566 O O . THR B 1 275 ? -11.828 41.281 27.328 1 95.56 275 THR B O 1
ATOM 4569 N N . ASN B 1 276 ? -12.227 41.281 25.141 1 94.88 276 ASN B N 1
ATOM 4570 C CA . ASN B 1 276 ? -13.531 41.938 25.219 1 94.88 276 ASN B CA 1
ATOM 4571 C C . ASN B 1 276 ? -14.578 41.219 24.391 1 94.88 276 ASN B C 1
ATOM 4573 O O . ASN B 1 276 ? -14.281 40.688 23.312 1 94.88 276 ASN B O 1
ATOM 4577 N N . ARG B 1 277 ? -15.82 41.25 24.844 1 94.56 277 ARG B N 1
ATOM 4578 C CA . ARG B 1 277 ? -16.922 40.531 24.203 1 94.56 277 ARG B CA 1
ATOM 4579 C C . ARG B 1 277 ? -17.109 41 22.766 1 94.56 277 ARG B C 1
ATOM 4581 O O . ARG B 1 277 ? -17.578 40.219 21.922 1 94.56 277 ARG B O 1
ATOM 4588 N N . LYS B 1 278 ? -16.719 42.188 22.5 1 92.38 278 LYS B N 1
ATOM 4589 C CA . LYS B 1 278 ? -16.828 42.719 21.156 1 92.38 278 LYS B CA 1
ATOM 4590 C C . LYS B 1 278 ? -15.922 41.969 20.188 1 92.38 278 LYS B C 1
ATOM 4592 O O . LYS B 1 278 ? -16.125 42 18.969 1 92.38 278 LYS B O 1
ATOM 4597 N N . CYS B 1 279 ? -14.969 41.312 20.734 1 92.38 279 CYS B N 1
ATOM 4598 C CA . CYS B 1 279 ? -14.039 40.562 19.938 1 92.38 279 CYS B CA 1
ATOM 4599 C C . CYS B 1 279 ? -14.523 39.125 19.766 1 92.38 279 CYS B C 1
ATOM 4601 O O . CYS B 1 279 ? -13.773 38.156 20.031 1 92.38 279 CYS B O 1
ATOM 4603 N N . ALA B 1 280 ? -15.688 38.969 19.219 1 92.56 280 ALA B N 1
ATOM 4604 C CA . ALA B 1 280 ? -16.375 37.688 19.156 1 92.56 280 ALA B CA 1
ATOM 4605 C C . ALA B 1 280 ? -15.602 36.688 18.297 1 92.56 280 ALA B C 1
ATOM 4607 O O . ALA B 1 280 ? -15.516 35.5 18.625 1 92.56 280 ALA B O 1
ATOM 4608 N N . ALA B 1 281 ? -15.117 37.188 17.188 1 88.88 281 ALA B N 1
ATOM 4609 C CA . ALA B 1 281 ? -14.375 36.281 16.281 1 88.88 281 ALA B CA 1
ATOM 4610 C C . ALA B 1 281 ? -13.117 35.75 16.953 1 88.88 281 ALA B C 1
ATOM 4612 O O . ALA B 1 281 ? -12.781 34.562 16.81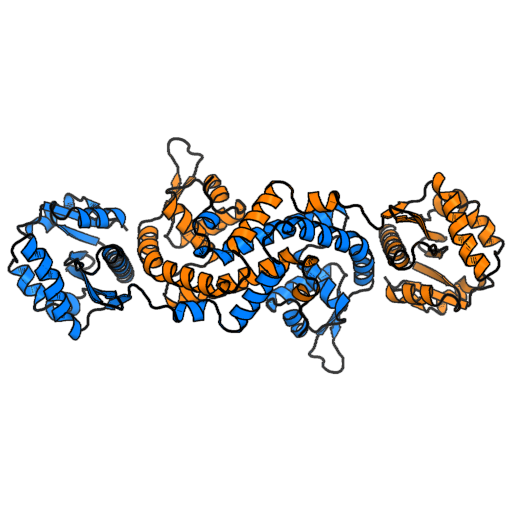2 1 88.88 281 ALA B O 1
ATOM 4613 N N . ALA B 1 282 ? -12.406 36.562 17.703 1 91.94 282 ALA B N 1
ATOM 4614 C CA . ALA B 1 282 ? -11.203 36.156 18.422 1 91.94 282 ALA B CA 1
ATOM 4615 C C . ALA B 1 282 ? -11.547 35.156 19.531 1 91.94 282 ALA B C 1
ATOM 4617 O O . ALA B 1 282 ? -10.836 34.188 19.734 1 91.94 282 ALA B O 1
ATOM 4618 N N . ILE B 1 283 ? -12.602 35.469 20.234 1 94.62 283 ILE B N 1
ATOM 4619 C CA . ILE B 1 283 ? -13.039 34.594 21.328 1 94.62 283 ILE B CA 1
ATOM 4620 C C . ILE B 1 283 ? -13.328 33.188 20.797 1 94.62 283 ILE B C 1
ATOM 4622 O O . ILE B 1 283 ? -12.914 32.188 21.391 1 94.62 283 ILE B O 1
ATOM 4626 N N . HIS B 1 284 ? -14.023 33.156 19.734 1 92.75 284 HIS B N 1
ATOM 4627 C CA . HIS B 1 284 ? -14.336 31.859 19.109 1 92.75 284 HIS B CA 1
ATOM 4628 C C . HIS B 1 284 ? -13.055 31.109 18.75 1 92.75 284 HIS B C 1
ATOM 4630 O O . HIS B 1 284 ? -12.969 29.891 18.953 1 92.75 284 HIS B O 1
ATOM 4636 N N . LEU B 1 285 ? -12.125 31.781 18.203 1 91.12 285 LEU B N 1
ATOM 4637 C CA . LEU B 1 285 ? -10.844 31.203 17.828 1 91.12 285 LEU B CA 1
ATOM 4638 C C . LEU B 1 285 ? -10.117 30.641 19.047 1 91.12 285 LEU B C 1
ATOM 4640 O O . LEU B 1 285 ? -9.539 29.562 19 1 91.12 285 LEU B O 1
ATOM 4644 N N . TYR B 1 286 ? -10.109 31.375 20.141 1 94.75 286 TYR B N 1
ATOM 4645 C CA . TYR B 1 286 ? -9.461 30.953 21.375 1 94.75 286 TYR B CA 1
ATOM 4646 C C . TYR B 1 286 ? -10.109 29.688 21.922 1 94.75 286 TYR B C 1
ATOM 4648 O O . TYR B 1 286 ? -9.414 28.75 22.328 1 94.75 286 TYR B O 1
ATOM 4656 N N . GLU B 1 287 ? -11.414 29.688 21.906 1 92.25 287 GLU B N 1
ATOM 4657 C CA . GLU B 1 287 ? -12.156 28.516 22.375 1 92.25 287 GLU B CA 1
ATOM 4658 C C . GLU B 1 287 ? -11.82 27.281 21.516 1 92.25 287 GLU B C 1
ATOM 4660 O O . GLU B 1 287 ? -11.586 26.203 22.062 1 92.25 287 GLU B O 1
ATOM 4665 N N . LYS B 1 288 ? -11.781 27.516 20.359 1 84.94 288 LYS B N 1
ATOM 4666 C CA . LYS B 1 288 ? -11.516 26.453 19.406 1 84.94 288 LYS B CA 1
ATOM 4667 C C . LYS B 1 288 ? -10.156 25.797 19.672 1 84.94 288 LYS B C 1
ATOM 4669 O O . LYS B 1 288 ? -10 24.594 19.531 1 84.94 288 LYS B O 1
ATOM 4674 N N . LEU B 1 289 ? -9.195 26.578 20.078 1 89.06 289 LEU B N 1
ATOM 4675 C CA . LEU B 1 289 ? -7.828 26.078 20.203 1 89.06 289 LEU B CA 1
ATOM 4676 C C . LEU B 1 289 ? -7.488 25.766 21.656 1 89.06 289 LEU B C 1
ATOM 4678 O O . LEU B 1 289 ? -6.316 25.625 22.016 1 89.06 289 LEU B O 1
ATOM 4682 N N . GLY B 1 290 ? -8.539 25.766 22.547 1 89.69 290 GLY B N 1
ATOM 4683 C CA . GLY B 1 290 ? -8.289 25.141 23.828 1 89.69 290 GLY B CA 1
ATOM 4684 C C . GLY B 1 290 ? -8.406 26.094 25.016 1 89.69 290 GLY B C 1
ATOM 4685 O O . GLY B 1 290 ? -8.195 25.703 26.156 1 89.69 290 GLY B O 1
ATOM 4686 N N . PHE B 1 291 ? -8.734 27.344 24.719 1 95.06 291 PHE B N 1
ATOM 4687 C CA . PHE B 1 291 ? -8.961 28.281 25.812 1 95.06 291 PHE B CA 1
ATOM 4688 C C . PHE B 1 291 ? -10.367 28.125 26.375 1 95.06 291 PHE B C 1
ATOM 4690 O O . PHE B 1 291 ? -11.312 27.828 25.641 1 95.06 291 PHE B O 1
ATOM 4697 N N . GLU B 1 292 ? -10.477 28.312 27.688 1 95.81 292 GLU B N 1
ATOM 4698 C CA . GLU B 1 292 ? -11.766 28.297 28.375 1 95.81 292 GLU B CA 1
ATOM 4699 C C . GLU B 1 292 ? -11.961 29.562 29.203 1 95.81 292 GLU B C 1
ATOM 4701 O O . GLU B 1 292 ? -11 30.094 29.75 1 95.81 292 GLU B O 1
ATOM 4706 N N . HIS B 1 293 ? -13.234 29.875 29.312 1 96.94 293 HIS B N 1
ATOM 4707 C CA . HIS B 1 293 ? -13.539 31.031 30.156 1 96.94 293 HIS B CA 1
ATOM 4708 C C . HIS B 1 293 ? -13.156 30.75 31.609 1 96.94 293 HIS B C 1
ATOM 4710 O O . HIS B 1 293 ? -13.367 29.641 32.125 1 96.94 293 HIS B O 1
ATOM 4716 N N . SER B 1 294 ? -12.617 31.75 32.219 1 97.06 294 SER B N 1
ATOM 4717 C CA . SER B 1 294 ? -12.125 31.547 33.562 1 97.06 294 SER B CA 1
ATOM 4718 C C . SER B 1 294 ? -12.469 32.719 34.469 1 97.06 294 SER B C 1
ATOM 4720 O O . SER B 1 294 ? -11.914 33.812 34.344 1 97.06 294 SER B O 1
ATOM 4722 N N . GLY B 1 295 ? -13.297 32.438 35.438 1 95.56 295 GLY B N 1
ATOM 4723 C CA . GLY B 1 295 ? -13.594 33.469 36.438 1 95.56 295 GLY B CA 1
ATOM 4724 C C . GLY B 1 295 ? -12.398 33.781 37.312 1 95.56 295 GLY B C 1
ATOM 4725 O O . GLY B 1 295 ? -12.242 34.938 37.75 1 95.56 295 GLY B O 1
ATOM 4726 N N . GLU B 1 296 ? -11.648 32.844 37.562 1 96.12 296 GLU B N 1
ATOM 4727 C CA . GLU B 1 296 ? -10.445 33.031 38.375 1 96.12 296 GLU B CA 1
ATOM 4728 C C . GLU B 1 296 ? -9.5 34.031 37.719 1 96.12 296 GLU B C 1
ATOM 4730 O O . GLU B 1 296 ? -8.992 34.938 38.344 1 96.12 296 GLU B O 1
ATOM 4735 N N . ILE B 1 297 ? -9.273 33.875 36.469 1 96 297 ILE B N 1
ATOM 4736 C CA . ILE B 1 297 ? -8.398 34.781 35.719 1 96 297 ILE B CA 1
ATOM 4737 C C . ILE B 1 297 ? -8.984 36.188 35.719 1 96 297 ILE B C 1
ATOM 4739 O O . ILE B 1 297 ? -8.25 37.188 35.812 1 96 297 ILE B O 1
ATOM 4743 N N . MET B 1 298 ? -10.297 36.281 35.562 1 96.31 298 MET B N 1
ATOM 4744 C CA . MET B 1 298 ? -10.945 37.594 35.594 1 96.31 298 MET B CA 1
ATOM 4745 C C . MET B 1 298 ? -10.703 38.312 36.906 1 96.31 298 MET B C 1
ATOM 4747 O O . MET B 1 298 ? -10.414 39.5 36.938 1 96.31 298 MET B O 1
ATOM 4751 N N . ARG B 1 299 ? -10.781 37.562 37.938 1 95.44 299 ARG B N 1
ATOM 4752 C CA . ARG B 1 299 ? -10.594 38.156 39.281 1 95.44 299 ARG B CA 1
ATOM 4753 C C . ARG B 1 299 ? -9.148 38.594 39.5 1 95.44 299 ARG B C 1
ATOM 4755 O O . ARG B 1 299 ? -8.898 39.656 40.031 1 95.44 299 ARG B O 1
ATOM 4762 N N . LEU B 1 300 ? -8.242 37.812 39.062 1 94.44 300 LEU B N 1
ATOM 4763 C CA . LEU B 1 300 ? -6.832 38.031 39.344 1 94.44 300 LEU B CA 1
ATOM 4764 C C . LEU B 1 300 ? -6.25 39.125 38.438 1 94.44 300 LEU B C 1
ATOM 4766 O O . LEU B 1 300 ? -5.426 39.938 38.844 1 94.44 300 LEU B O 1
ATOM 4770 N N . TYR B 1 301 ? -6.703 39.062 37.125 1 93.38 301 TYR B N 1
ATOM 4771 C CA . TYR B 1 301 ? -5.957 39.875 36.156 1 93.38 301 TYR B CA 1
ATOM 4772 C C . TYR B 1 301 ? -6.891 40.781 35.344 1 93.38 301 TYR B C 1
ATOM 4774 O O . TYR B 1 301 ? -6.434 41.594 34.562 1 93.38 301 TYR B O 1
ATOM 4782 N N . GLY B 1 302 ? -8.141 40.719 35.469 1 92 302 GLY B N 1
ATOM 4783 C CA . GLY B 1 302 ? -9.117 41.438 34.656 1 92 302 GLY B CA 1
ATOM 4784 C C . GLY B 1 302 ? -8.977 42.938 34.719 1 92 302 GLY B C 1
ATOM 4785 O O . GLY B 1 302 ? -9.359 43.625 33.781 1 92 302 GLY B O 1
ATOM 4786 N N . GLY B 1 303 ? -8.391 43.438 35.781 1 87.56 303 GLY B N 1
ATOM 4787 C CA . GLY B 1 303 ? -8.273 44.875 36 1 87.56 303 GLY B CA 1
ATOM 4788 C C . GLY B 1 303 ? -7.098 45.5 35.25 1 87.56 303 GLY B C 1
ATOM 4789 O O . GLY B 1 303 ? -6.914 46.719 35.281 1 87.56 303 GLY B O 1
ATOM 4790 N N . ARG B 1 304 ? -6.414 44.75 34.594 1 86.25 304 ARG B N 1
ATOM 4791 C CA . ARG B 1 304 ? -5.227 45.219 33.875 1 86.25 304 ARG B CA 1
ATOM 4792 C C . ARG B 1 304 ? -5.609 46.156 32.75 1 86.25 304 ARG B C 1
ATOM 4794 O O . ARG B 1 304 ? -4.852 47.062 32.375 1 86.25 304 ARG B O 1
ATOM 4801 N N . TYR B 1 305 ? -6.762 45.906 32.125 1 87.94 305 TYR B N 1
ATOM 4802 C CA . TYR B 1 305 ? -7.273 46.75 31.047 1 87.94 305 TYR B CA 1
ATOM 4803 C C . TYR B 1 305 ? -8.695 47.188 31.344 1 87.94 305 TYR B C 1
ATOM 4805 O O . TYR B 1 305 ? -9.539 46.406 31.766 1 87.94 305 TYR B O 1
ATOM 4813 N N . ALA B 1 306 ? -8.914 48.438 31.062 1 86.56 306 ALA B N 1
ATOM 4814 C CA . ALA B 1 306 ? -10.242 49 31.312 1 86.56 306 ALA B CA 1
ATOM 4815 C C . ALA B 1 306 ? -11.297 48.312 30.438 1 86.56 306 ALA B C 1
ATOM 4817 O O . ALA B 1 306 ? -12.438 48.125 30.875 1 86.56 306 ALA B O 1
ATOM 4818 N N . ARG B 1 307 ? -10.969 47.906 29.344 1 89.44 307 ARG B N 1
ATOM 4819 C CA . ARG B 1 307 ? -11.922 47.375 28.375 1 89.44 307 ARG B CA 1
ATOM 4820 C C .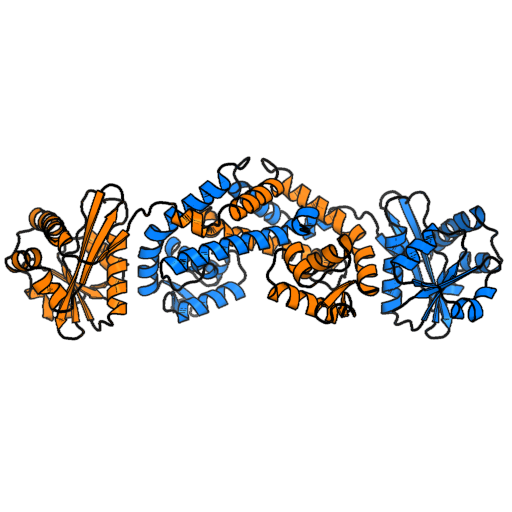 ARG B 1 307 ? -12.164 45.906 28.609 1 89.44 307 ARG B C 1
ATOM 4822 O O . ARG B 1 307 ? -13.102 45.312 28.047 1 89.44 307 ARG B O 1
ATOM 4829 N N . CYS B 1 308 ? -11.461 45.281 29.484 1 92.88 308 CYS B N 1
ATOM 4830 C CA . CYS B 1 308 ? -11.508 43.844 29.625 1 92.88 308 CYS B CA 1
ATOM 4831 C C . CYS B 1 308 ? -12.82 43.406 30.266 1 92.88 308 CYS B C 1
ATOM 4833 O O . CYS B 1 308 ? -13.18 43.875 31.344 1 92.88 308 CYS B O 1
ATOM 4835 N N . ASP B 1 309 ? -13.492 42.469 29.594 1 95.31 309 ASP B N 1
ATOM 4836 C CA . ASP B 1 309 ? -14.688 41.875 30.219 1 95.31 309 ASP B CA 1
ATOM 4837 C C . ASP B 1 309 ? -14.789 40.375 29.938 1 95.31 309 ASP B C 1
ATOM 4839 O O . ASP B 1 309 ? -15.812 39.75 30.234 1 95.31 309 ASP B O 1
ATOM 4843 N N . VAL B 1 310 ? -13.828 39.844 29.328 1 96.88 310 VAL B N 1
ATOM 4844 C CA . VAL B 1 310 ? -13.711 38.406 29.109 1 96.88 310 VAL B CA 1
ATOM 4845 C C . VAL B 1 310 ? -12.305 37.938 29.469 1 96.88 310 VAL B C 1
ATOM 4847 O O . VAL B 1 310 ? -11.312 38.562 29.062 1 96.88 310 VAL B O 1
ATOM 4850 N N . ALA B 1 311 ? -12.133 36.906 30.266 1 97.69 311 ALA B N 1
ATOM 4851 C CA . ALA B 1 311 ? -10.867 36.281 30.625 1 97.69 311 ALA B CA 1
ATOM 4852 C C . ALA B 1 311 ? -10.891 34.781 30.344 1 97.69 311 ALA B C 1
ATOM 4854 O O . ALA B 1 311 ? -11.898 34.094 30.594 1 97.69 311 ALA B O 1
ATOM 4855 N N . MET B 1 312 ? -9.844 34.375 29.719 1 97.81 312 MET B N 1
ATOM 4856 C CA . MET B 1 312 ? -9.773 32.938 29.359 1 97.81 312 MET B CA 1
ATOM 4857 C C . MET B 1 312 ? -8.43 32.344 29.766 1 97.81 312 MET B C 1
ATOM 4859 O O . MET B 1 312 ? -7.441 33.062 29.891 1 97.81 312 MET B O 1
ATOM 4863 N N . GLU B 1 313 ? -8.438 31.031 30 1 97 313 GLU B N 1
ATOM 4864 C CA . GLU B 1 313 ? -7.227 30.297 30.344 1 97 313 GLU B CA 1
ATOM 4865 C C . GLU B 1 313 ? -7.062 29.062 29.453 1 97 313 GLU B C 1
ATOM 4867 O O . GLU B 1 313 ? -8.039 28.375 29.156 1 97 313 GLU B O 1
ATOM 4872 N N . TYR B 1 314 ? -5.809 28.875 29.062 1 94.19 314 TYR B N 1
ATOM 4873 C CA . TYR B 1 314 ? -5.512 27.75 28.188 1 94.19 314 TYR B CA 1
ATOM 4874 C C . TYR B 1 314 ? -5.457 26.453 28.984 1 94.19 314 TYR B C 1
ATOM 4876 O O . TYR B 1 314 ? -4.84 26.391 30.062 1 94.19 314 TYR B O 1
ATOM 4884 N N . ARG B 1 315 ? -6.117 25.453 28.484 1 83.69 315 ARG B N 1
ATOM 4885 C CA . ARG B 1 315 ? -6.105 24.125 29.109 1 83.69 315 ARG B CA 1
ATOM 4886 C C . ARG B 1 315 ? -5.102 23.203 28.406 1 83.69 315 ARG B C 1
ATOM 4888 O O . ARG B 1 315 ? -5.344 22.75 27.297 1 83.69 315 ARG B O 1
ATOM 4895 N N . TRP B 1 316 ? -4.016 22.984 29.141 1 77.25 316 TRP B N 1
ATOM 4896 C CA . TRP B 1 316 ? -2.957 22.156 28.594 1 77.25 316 TRP B CA 1
ATOM 4897 C C . TRP B 1 316 ? -3.381 20.688 28.562 1 77.25 316 TRP B C 1
ATOM 4899 O O . TRP B 1 316 ? -4.113 20.234 29.438 1 77.25 316 TRP B O 1
#

Sequence (632 aa):
MADVLEDLGDLFLGSRLKRLAERLQAGAGRVLRDVGLPIQPAQFPMLAAIDRYGPLTVGQAVEALGVSQPVVTRTLAGLVEMGLVETTRDEADLRQKTIRLSSAGEAMMARAKPMIWPRVDAAVKQLCADLNGSFLDQVGQIETALDRQSLDARVRDIPQGLNIRPYSDDLAEAFHRINAEWVQAMFTLEENDVQILTRPRELIIDRGGEILFVETPDSGVVGTCALIKIEEGVFELTKMGVSEAARGRKAGEFLLAATLDRAREIGMERLYLLTNRKCAAAIHLYEKLGFEHSGEIMRLYGGRYARCDVAMEYRWMADVLEDLGDLFLGSRLKRLAERLQAGAGRVLRDVGLPIQPAQFPMLAAIDRYGPLTVGQAVEALGVSQPVVTRTLAGLVEMGLVETTRDEADLRQKTIRLSSAGEAMMARAKPMIWPRVDAAVKQLCADLNGSFLDQVGQIETALDRQSLDARVRDIPQGLNIRPYSDDLAEAFHRINAEWVQAMFTLEENDVQILTRPRELIIDRGGEILFVETPDSGVVGTCALIKIEEGVFELTKMGVSEAARGRKAGEFLLAATLDRAREIGMERLYLLTNRKCAAAIHLYEKLGFEHSGEIMRLYGGRYARCDVAMEYRW

Foldseek 3Di:
DDDPCVVVPPVCVVVVVVVVVVVLQVVVQVVCVVVPHPDGSLLVQLLVCCVVVNKDWLVRSCVSVVHDSVSSVVSLVVCVVVVQKDWDQDPVHNPTIIIHGDPVNVVSCVVCCVVPVVVSVVVVCVVCVPPDDDPVVVVVVVVVVCVVPNPVRVVVVDFDFKDKDWDDPVCLVVLLVQLCVVCVVVHDDDPVNVVCSNPVCVQAVVQPKTKMFMQGPVGGTFWMWIWHDPDVLEIEIDSTGGHPVCPPVCRSLVRVVVVVVVSVVVPRPWYKYWDAVVPVVVVVSCVVQAKDWDPVCCVPPVPVDPRTDTMIIGDD/DDDPCVVVPPVNVVVVVVVVVVVLQVVVQVVCVVVPHPDGSLLVQLLVCCVVVNKDWLVRSCVSVVHDSVSSVVSLVVCVVVVQKDWDQDPVHNPTIIIHGDPNNVVSCVVCCVVPVVVSVVVVCVVCVPPDDDPVVVVVVVVVVCVVPNPVRVVVVDDDFKDKDWDDPVCLVVLLVQLCVVCVVVHDQDPVNVVCSNPVCVQAVVQPKTKMFMQGPVGGTFWMWIWHDPDVLEIEIDSTGGHPVCPPVCRSLVRVVVVVVVSVVVPHPWYKYWDAVVPVVVVVSCVVNAKDWDPVCCVPPVPVDPRTDTMIIGDD

Organism: NCBI:txid68569

Nearest PDB structures (foldseek):
  3d8p-assembly2_B  TM=8.835E-01  e=2.033E-12  Staphylococcus aureus subsp. aureus Mu50
  3d8p-assembly1_A  TM=8.636E-01  e=9.918E-12  Staphylococcus aureus subsp. aureus Mu50
  3lod-assembly1_A  TM=8.092E-01  e=1.277E-08  Klebsiella pneumoniae subsp. pneumoniae MGH 78578
  3vod-assembly1_A  TM=7.112E-01  e=4.075E-07  Escherichia coli K-12
  4zzl-assembly1_B  TM=7.599E-01  e=5.982E-05  Pseudomonas aeruginosa

InterPro domains:
  IPR000182 GNAT domain [PF00583] (204-291)
  IPR000182 GNAT domain [PS51186] (162-316)
  IPR000835 MarR-type HTH domain [PF12802] (39-96)
  IPR000835 MarR-type HTH domain [PS50995] (10-151)
  IPR000835 MarR-type HTH domain [SM00347] (32-132)
  IPR011991 ArsR-like helix-turn-helix domain [cd00090] (54-90)
  IPR016181 Acyl-CoA N-acyltransferase [SSF55729] (162-314)
  IPR036388 Winged helix-like DNA-binding domain superfamily [G3DSA:1.10.10.10] (6-149)
  IPR036390 Winged helix DNA-binding domain superfamily [SSF46785] (10-130)
  IPR039422 Transcription regulators MarR/SlyA-like [PTHR33164] (16-139)